Protein AF-A9FIG1-F1 (afdb_monomer_lite)

InterPro domains:
  IPR038555 Zincin-like metallopeptidase superfamily [G3DSA:3.30.2010.20] (297-422)

Structure (mmCIF, N/CA/C/O backbone):
data_AF-A9FIG1-F1
#
_entry.id   AF-A9FIG1-F1
#
loop_
_atom_site.group_PDB
_atom_site.id
_atom_site.type_symbol
_atom_site.label_atom_id
_atom_site.label_alt_id
_atom_site.label_comp_id
_atom_site.label_asym_id
_atom_site.label_entity_id
_atom_site.label_seq_id
_atom_site.pdbx_PDB_ins_code
_atom_site.Cartn_x
_atom_site.Cartn_y
_atom_site.Cartn_z
_atom_site.occupancy
_atom_site.B_iso_or_equiv
_atom_site.auth_seq_id
_atom_site.auth_comp_id
_atom_site.auth_asym_id
_atom_site.auth_atom_id
_atom_site.pdbx_PDB_model_num
ATOM 1 N N . MET A 1 1 ? 18.966 17.767 12.095 1.00 41.75 1 MET A N 1
ATOM 2 C CA . MET A 1 1 ? 18.767 16.358 12.495 1.00 41.75 1 MET A CA 1
ATOM 3 C C . MET A 1 1 ? 19.900 15.531 11.904 1.00 41.75 1 MET A C 1
ATOM 5 O O . MET A 1 1 ? 20.318 15.873 10.801 1.00 41.75 1 MET A O 1
ATOM 9 N N . PRO A 1 2 ? 20.461 14.539 12.613 1.00 51.56 2 PRO A N 1
ATOM 10 C CA . PRO A 1 2 ? 21.443 13.631 12.021 1.00 51.56 2 PRO A CA 1
ATOM 11 C C . PRO A 1 2 ? 20.831 12.945 10.794 1.00 51.56 2 PRO A C 1
ATOM 13 O O . PRO A 1 2 ? 19.644 12.623 10.806 1.00 51.56 2 PRO A O 1
ATOM 16 N N . ALA A 1 3 ? 21.621 12.756 9.736 1.00 66.31 3 ALA A N 1
ATOM 17 C CA . ALA A 1 3 ? 21.170 11.978 8.589 1.00 66.31 3 ALA A CA 1
ATOM 18 C C . ALA A 1 3 ? 20.787 10.568 9.077 1.00 66.31 3 ALA A C 1
ATOM 20 O O . ALA A 1 3 ? 21.548 9.996 9.869 1.00 66.31 3 ALA A O 1
ATOM 21 N N . PRO A 1 4 ? 19.634 10.018 8.656 1.00 71.12 4 PRO A N 1
ATOM 22 C CA . PRO A 1 4 ? 19.254 8.666 9.036 1.00 71.12 4 PRO A CA 1
ATOM 23 C C . PRO A 1 4 ? 20.376 7.697 8.656 1.00 71.12 4 PRO A C 1
ATOM 25 O O . PRO A 1 4 ? 21.046 7.864 7.630 1.00 71.12 4 PRO A O 1
ATOM 28 N N . ALA A 1 5 ? 20.621 6.707 9.518 1.00 81.38 5 ALA A N 1
ATOM 29 C CA . ALA A 1 5 ? 21.609 5.676 9.240 1.00 81.38 5 ALA A CA 1
ATOM 30 C C . ALA A 1 5 ? 21.283 5.037 7.883 1.00 81.38 5 ALA A C 1
ATOM 32 O O . ALA A 1 5 ? 20.145 4.641 7.633 1.00 81.38 5 ALA A O 1
ATOM 33 N N . ARG A 1 6 ? 22.274 4.973 6.990 1.00 88.75 6 ARG A N 1
ATOM 34 C CA . ARG A 1 6 ? 22.073 4.413 5.651 1.00 88.75 6 ARG A CA 1
ATOM 35 C C . ARG A 1 6 ? 21.702 2.935 5.769 1.00 88.75 6 ARG A C 1
ATOM 37 O O . ARG A 1 6 ? 22.498 2.146 6.277 1.00 88.75 6 ARG A O 1
ATOM 44 N N . ARG A 1 7 ? 20.516 2.572 5.278 1.00 95.50 7 ARG A N 1
ATOM 45 C CA . ARG A 1 7 ? 20.072 1.180 5.152 1.00 95.50 7 ARG A CA 1
ATOM 46 C C . ARG A 1 7 ? 20.915 0.484 4.079 1.00 95.50 7 ARG A C 1
ATOM 48 O O . ARG A 1 7 ? 21.137 1.047 3.009 1.00 95.50 7 ARG A O 1
ATOM 55 N N . LEU A 1 8 ? 21.420 -0.710 4.381 1.00 97.44 8 LEU A N 1
ATOM 56 C CA . LEU A 1 8 ? 22.158 -1.537 3.423 1.00 97.44 8 LEU A CA 1
ATOM 57 C C . LEU A 1 8 ? 21.182 -2.333 2.557 1.00 97.44 8 LEU A C 1
ATOM 59 O O . LEU A 1 8 ? 20.131 -2.748 3.048 1.00 97.44 8 LEU A O 1
ATOM 63 N N . LEU A 1 9 ? 21.552 -2.593 1.302 1.00 97.94 9 LEU A N 1
ATOM 64 C CA . LEU A 1 9 ? 20.841 -3.583 0.497 1.00 97.94 9 LEU A CA 1
ATOM 65 C C . LEU A 1 9 ? 20.959 -4.982 1.125 1.00 97.94 9 LEU A C 1
ATOM 67 O O . LEU A 1 9 ? 22.053 -5.364 1.560 1.00 97.94 9 LEU A O 1
ATOM 71 N N . PRO A 1 10 ? 19.871 -5.773 1.141 1.00 98.00 10 PRO A N 1
ATOM 72 C CA . PRO A 1 10 ? 19.951 -7.174 1.528 1.00 98.00 10 PRO A CA 1
ATOM 73 C C . PRO A 1 10 ? 20.834 -7.944 0.541 1.00 98.00 10 PRO A C 1
ATOM 75 O O . PRO A 1 10 ? 20.703 -7.791 -0.667 1.00 98.00 10 PRO A O 1
ATOM 78 N N . ALA A 1 11 ? 21.740 -8.786 1.044 1.00 98.12 11 ALA A N 1
ATOM 79 C CA . ALA A 1 11 ? 22.686 -9.521 0.196 1.00 98.12 11 ALA A CA 1
ATOM 80 C C . ALA A 1 11 ? 22.017 -10.600 -0.678 1.00 98.12 11 ALA A C 1
ATOM 82 O O . ALA A 1 11 ? 22.584 -11.022 -1.689 1.00 98.12 11 ALA A O 1
ATOM 83 N N . GLN A 1 12 ? 20.834 -11.059 -0.272 1.00 98.38 12 GLN A N 1
ATOM 84 C CA . GLN A 1 12 ? 20.024 -12.063 -0.946 1.00 98.38 12 GLN A CA 1
ATOM 85 C C . GLN A 1 12 ? 18.547 -11.719 -0.749 1.00 98.38 12 GLN A C 1
ATOM 87 O O . GLN A 1 12 ? 18.163 -11.306 0.344 1.00 98.38 12 GLN A O 1
ATOM 92 N N . VAL A 1 13 ? 17.749 -11.899 -1.799 1.00 98.50 13 VAL A N 1
ATOM 93 C CA . VAL A 1 13 ? 16.298 -11.710 -1.789 1.00 98.50 13 VAL A CA 1
ATOM 94 C C . VAL A 1 13 ? 15.601 -12.774 -2.625 1.00 98.50 13 VAL A C 1
ATOM 96 O O . VAL A 1 13 ? 16.129 -13.240 -3.637 1.00 98.50 13 VAL A O 1
ATOM 99 N N . HIS A 1 14 ? 14.410 -13.143 -2.183 1.00 98.62 14 HIS A N 1
ATOM 100 C CA . HIS A 1 14 ? 13.454 -13.986 -2.876 1.00 98.62 14 HIS A CA 1
ATOM 101 C C . HIS A 1 14 ? 12.547 -13.101 -3.731 1.00 98.62 14 HIS A C 1
ATOM 103 O O . HIS A 1 14 ? 12.143 -12.016 -3.311 1.00 98.62 14 HIS A O 1
ATOM 109 N N . LEU A 1 15 ? 12.287 -13.544 -4.955 1.00 98.56 15 LEU A N 1
ATOM 110 C CA . LEU A 1 15 ? 11.517 -12.811 -5.950 1.00 98.56 15 LEU A CA 1
ATOM 111 C C . LEU A 1 15 ? 10.132 -13.451 -6.135 1.00 98.56 15 LEU A C 1
ATOM 113 O O . LEU A 1 15 ? 10.021 -14.671 -5.986 1.00 98.56 15 LEU A O 1
ATOM 117 N N . PRO A 1 16 ? 9.102 -12.672 -6.518 1.00 98.12 16 PRO A N 1
ATOM 118 C CA . PRO A 1 16 ? 7.754 -13.184 -6.782 1.00 98.12 16 PRO A CA 1
ATOM 119 C C . PRO A 1 16 ? 7.699 -14.353 -7.776 1.00 98.12 16 PRO A C 1
ATOM 121 O O . PRO A 1 16 ? 6.860 -15.236 -7.645 1.00 98.12 16 PRO A O 1
ATOM 124 N N . SER A 1 17 ? 8.614 -14.412 -8.748 1.00 97.31 17 SER A N 1
ATOM 125 C CA . SER A 1 17 ? 8.723 -15.547 -9.680 1.00 97.31 17 SER A CA 1
ATOM 126 C C . SER A 1 17 ? 9.205 -16.868 -9.052 1.00 97.31 17 SER A C 1
ATOM 128 O O . SER A 1 17 ? 9.321 -17.877 -9.751 1.00 97.31 17 SER A O 1
ATOM 130 N N . GLY A 1 18 ? 9.558 -16.874 -7.763 1.00 97.62 18 GLY A N 1
ATOM 131 C CA . GLY A 1 18 ? 10.236 -17.979 -7.078 1.00 97.62 18 GLY A CA 1
ATOM 132 C C . GLY A 1 18 ? 11.758 -17.982 -7.268 1.00 97.62 18 GLY A C 1
ATOM 133 O O . GLY A 1 18 ? 12.454 -18.852 -6.738 1.00 97.62 18 GLY A O 1
ATOM 134 N N . GLY A 1 19 ? 12.299 -17.016 -8.019 1.00 98.00 19 GLY A N 1
ATOM 135 C CA . GLY A 1 19 ? 13.735 -16.810 -8.164 1.00 98.00 19 GLY A CA 1
ATOM 136 C C . GLY A 1 19 ? 14.399 -16.300 -6.882 1.00 98.00 19 GLY A C 1
ATOM 137 O O . GLY A 1 19 ? 13.763 -15.731 -5.999 1.00 98.00 19 GLY A O 1
ATOM 138 N N . VAL A 1 20 ? 15.719 -16.466 -6.795 1.00 98.56 20 VAL A N 1
ATOM 139 C CA . VAL A 1 20 ? 16.542 -15.862 -5.739 1.00 98.56 20 VAL A CA 1
ATOM 140 C C . VAL A 1 20 ? 17.624 -15.020 -6.393 1.00 98.56 20 VAL A C 1
ATOM 142 O O . VAL A 1 20 ? 18.419 -15.528 -7.192 1.00 98.56 20 VAL A O 1
ATOM 145 N N . ALA A 1 21 ? 17.666 -13.745 -6.024 1.00 98.62 21 ALA A N 1
ATOM 146 C CA . ALA A 1 21 ? 18.667 -12.794 -6.472 1.00 98.62 21 ALA A CA 1
ATOM 147 C C . ALA A 1 21 ? 19.627 -12.443 -5.335 1.00 98.62 21 ALA A C 1
ATOM 149 O O . ALA A 1 21 ? 19.245 -12.309 -4.174 1.00 98.62 21 ALA A O 1
ATOM 150 N N . ARG A 1 22 ? 20.897 -12.265 -5.681 1.00 98.62 22 ARG A N 1
ATOM 151 C CA . ARG A 1 22 ? 21.947 -11.755 -4.804 1.00 98.62 22 ARG A CA 1
ATOM 152 C C . ARG A 1 22 ? 22.305 -10.344 -5.238 1.00 98.62 22 ARG A C 1
ATOM 154 O O . ARG A 1 22 ? 22.525 -10.103 -6.426 1.00 98.62 22 ARG A O 1
ATOM 161 N N . LEU A 1 23 ? 22.382 -9.436 -4.270 1.00 98.62 23 LEU A N 1
ATOM 162 C CA . LEU A 1 23 ? 22.642 -8.016 -4.489 1.00 98.62 23 LEU A CA 1
ATOM 163 C C . LEU A 1 23 ? 23.946 -7.600 -3.810 1.00 98.62 23 LEU A C 1
ATOM 165 O O . LEU A 1 23 ? 24.228 -7.983 -2.674 1.00 98.62 23 LEU A O 1
ATOM 169 N N . SER A 1 24 ? 24.737 -6.775 -4.493 1.00 98.44 24 SER A N 1
ATOM 170 C CA . SER A 1 24 ? 25.931 -6.152 -3.916 1.00 98.44 24 SER A CA 1
ATOM 171 C C . SER A 1 24 ? 25.697 -4.667 -3.650 1.00 98.44 24 SER A C 1
ATOM 173 O O . SER A 1 24 ? 25.697 -3.865 -4.584 1.00 98.44 24 SER A O 1
ATOM 175 N N . ASP A 1 25 ? 25.555 -4.282 -2.374 1.00 98.38 25 ASP A N 1
ATOM 176 C CA . ASP A 1 25 ? 25.366 -2.879 -1.960 1.00 98.38 25 ASP A CA 1
ATOM 177 C C . ASP A 1 25 ? 26.469 -1.959 -2.507 1.00 98.38 25 ASP A C 1
ATOM 179 O O . ASP A 1 25 ? 26.192 -0.931 -3.128 1.00 98.38 25 ASP A O 1
ATOM 183 N N . ALA A 1 26 ? 27.729 -2.377 -2.366 1.00 98.06 26 ALA A N 1
ATOM 184 C CA . ALA A 1 26 ? 28.875 -1.604 -2.828 1.00 98.06 26 ALA A CA 1
ATOM 185 C C . ALA A 1 26 ? 28.875 -1.413 -4.355 1.00 98.06 26 ALA A C 1
ATOM 187 O O . ALA A 1 26 ? 29.088 -0.295 -4.833 1.00 98.06 26 ALA A O 1
ATOM 188 N N . ALA A 1 27 ? 28.610 -2.478 -5.124 1.00 98.31 27 ALA A N 1
ATOM 189 C CA . ALA A 1 27 ? 28.555 -2.388 -6.583 1.00 98.31 27 ALA A CA 1
ATOM 190 C C . ALA A 1 27 ? 27.371 -1.525 -7.042 1.00 98.31 27 ALA A C 1
ATOM 192 O O . ALA A 1 27 ? 27.535 -0.679 -7.924 1.00 98.31 27 ALA A O 1
ATOM 193 N N . ALA A 1 28 ? 26.207 -1.682 -6.405 1.00 98.25 28 ALA A N 1
ATOM 194 C CA . ALA A 1 28 ? 25.001 -0.932 -6.734 1.00 98.25 28 ALA A CA 1
ATOM 195 C C . ALA A 1 28 ? 25.200 0.570 -6.491 1.00 98.25 28 ALA A C 1
ATOM 197 O O . ALA A 1 28 ? 24.906 1.377 -7.369 1.00 98.25 28 ALA A O 1
ATOM 198 N N . ARG A 1 29 ? 25.798 0.967 -5.359 1.00 97.88 29 ARG A N 1
ATOM 199 C CA . ARG A 1 29 ? 26.104 2.380 -5.067 1.00 97.88 29 ARG A CA 1
ATOM 200 C C . ARG A 1 29 ? 27.168 2.963 -5.988 1.00 97.88 29 ARG A C 1
ATOM 202 O O . ARG A 1 29 ? 27.034 4.108 -6.425 1.00 97.88 29 ARG A O 1
ATOM 209 N N . ALA A 1 30 ? 28.211 2.197 -6.312 1.00 97.12 30 ALA A N 1
ATOM 210 C CA . ALA A 1 30 ? 29.218 2.626 -7.282 1.00 97.12 30 ALA A CA 1
ATOM 211 C C . ALA A 1 30 ? 28.578 2.860 -8.660 1.00 97.12 30 ALA A C 1
ATOM 213 O O . ALA A 1 30 ? 28.825 3.882 -9.306 1.00 97.12 30 ALA A O 1
ATOM 214 N N . ARG A 1 31 ? 27.683 1.956 -9.078 1.00 97.31 31 ARG A N 1
ATOM 215 C CA . ARG A 1 31 ? 26.937 2.090 -10.327 1.00 97.31 31 ARG A CA 1
ATOM 216 C C . ARG A 1 31 ? 25.972 3.273 -10.289 1.00 97.31 31 ARG A C 1
ATOM 218 O O . ARG A 1 31 ? 26.019 4.084 -11.211 1.00 97.31 31 ARG A O 1
ATOM 225 N N . ALA A 1 32 ? 25.176 3.427 -9.236 1.00 96.88 32 ALA A N 1
ATOM 226 C CA . ALA A 1 32 ? 24.273 4.560 -9.050 1.00 96.88 32 ALA A CA 1
ATOM 227 C C . ALA A 1 32 ? 25.023 5.897 -9.112 1.00 96.88 32 ALA A C 1
ATOM 229 O O . ALA A 1 32 ? 24.608 6.801 -9.831 1.00 96.88 32 ALA A O 1
ATOM 230 N N . SER A 1 33 ? 26.198 5.989 -8.484 1.00 95.62 33 SER A N 1
ATOM 231 C CA . SER A 1 33 ? 27.060 7.178 -8.577 1.00 95.62 33 SER A CA 1
ATOM 232 C C . SER A 1 33 ? 27.449 7.504 -10.027 1.00 95.62 33 SER A C 1
ATOM 234 O O . SER A 1 33 ? 27.501 8.670 -10.403 1.00 95.62 33 SER A O 1
ATOM 236 N N . SER A 1 34 ? 27.674 6.495 -10.876 1.00 94.56 34 SER A N 1
ATOM 237 C CA . SER A 1 34 ? 27.973 6.700 -12.305 1.00 94.56 34 SER A CA 1
ATOM 238 C C . SER A 1 34 ? 26.745 7.055 -13.160 1.00 94.56 34 SER A C 1
ATOM 240 O O . SER A 1 34 ? 26.874 7.760 -14.168 1.00 94.56 34 SER A O 1
ATOM 242 N N . VAL A 1 35 ? 25.564 6.559 -12.772 1.00 93.88 35 VAL A N 1
ATOM 243 C CA . VAL A 1 35 ? 24.289 6.783 -13.470 1.00 93.88 35 VAL A CA 1
ATOM 244 C C . VAL A 1 35 ? 23.750 8.178 -13.149 1.00 93.88 35 VAL A C 1
ATOM 246 O O . VAL A 1 35 ? 23.478 8.934 -14.079 1.00 93.88 35 VAL A O 1
ATOM 249 N N . PHE A 1 36 ? 23.695 8.544 -11.865 1.00 91.81 36 PHE A N 1
ATOM 250 C CA . PHE A 1 36 ? 23.096 9.791 -11.372 1.00 91.81 36 PHE A CA 1
ATOM 251 C C . PHE A 1 36 ? 24.106 10.916 -11.090 1.00 91.81 36 PHE A C 1
ATOM 253 O O . PHE A 1 36 ? 23.738 12.084 -11.113 1.00 91.81 36 PHE A O 1
ATOM 260 N N . GLY A 1 37 ? 25.378 10.603 -10.814 1.00 86.25 37 GLY A N 1
ATOM 261 C CA . GLY A 1 37 ? 26.377 11.599 -10.393 1.00 86.25 37 GLY A CA 1
ATOM 262 C C . GLY A 1 37 ? 27.112 12.308 -11.531 1.00 86.25 37 GLY A C 1
ATOM 263 O O . GLY A 1 37 ? 27.842 13.271 -11.298 1.00 86.25 37 GLY A O 1
ATOM 264 N N . ALA A 1 38 ? 26.952 11.853 -12.772 1.00 75.00 38 ALA A N 1
ATOM 265 C CA . ALA A 1 38 ? 27.542 12.534 -13.912 1.00 75.00 38 ALA A CA 1
ATOM 266 C C . ALA A 1 38 ? 26.716 13.793 -14.241 1.00 75.00 38 ALA A C 1
ATOM 268 O O . ALA A 1 38 ? 25.514 13.665 -14.481 1.00 75.00 38 ALA A O 1
ATOM 269 N N . PRO A 1 39 ? 27.329 14.993 -14.288 1.00 69.56 39 PRO A N 1
ATOM 270 C CA . PRO A 1 39 ? 26.608 16.214 -14.620 1.00 69.56 39 PRO A CA 1
ATOM 271 C C . PRO A 1 39 ? 25.919 16.041 -15.972 1.00 69.56 39 PRO A C 1
ATOM 273 O O . PRO A 1 39 ? 26.523 15.507 -16.907 1.00 69.56 39 PRO A O 1
ATOM 276 N N . ALA A 1 40 ? 24.661 16.478 -16.069 1.00 64.69 40 ALA A N 1
ATOM 277 C CA . ALA A 1 40 ? 23.918 16.501 -17.321 1.00 64.69 40 ALA A CA 1
ATOM 278 C C . ALA A 1 40 ? 24.721 17.321 -18.343 1.00 64.69 40 ALA A C 1
ATOM 280 O O . ALA A 1 40 ? 24.730 18.553 -18.320 1.00 64.69 40 ALA A O 1
ATOM 281 N N . GLY A 1 41 ? 25.496 16.637 -19.187 1.00 59.88 41 GLY A N 1
ATOM 282 C CA . GLY A 1 41 ? 26.298 17.284 -20.213 1.00 59.88 41 GLY A CA 1
ATOM 283 C C . GLY A 1 41 ? 25.371 18.109 -21.098 1.00 59.88 41 GLY A C 1
ATOM 284 O O . GLY A 1 41 ? 24.323 17.612 -21.512 1.00 59.88 41 GLY A O 1
ATOM 285 N N . ARG A 1 42 ? 25.738 19.369 -21.368 1.00 56.78 42 ARG A N 1
ATOM 286 C CA . ARG A 1 42 ? 24.992 20.267 -22.263 1.00 56.78 42 ARG A CA 1
ATOM 287 C C . ARG A 1 42 ? 24.851 19.589 -23.637 1.00 56.78 42 ARG A C 1
ATOM 289 O O . ARG A 1 42 ? 25.778 19.643 -24.434 1.00 56.78 42 ARG A O 1
ATOM 296 N N . GLY A 1 43 ? 23.720 18.926 -23.885 1.00 58.12 43 GLY A N 1
ATOM 297 C CA . GLY A 1 43 ? 23.380 18.294 -25.167 1.00 58.12 43 GLY A CA 1
ATOM 298 C C . GLY A 1 43 ? 23.413 16.759 -25.232 1.00 58.12 43 GLY A C 1
ATOM 299 O O . GLY A 1 43 ? 23.331 16.226 -26.333 1.00 58.12 43 GLY A O 1
ATOM 300 N N . GLY A 1 44 ? 23.537 16.035 -24.112 1.00 52.03 44 GLY A N 1
ATOM 301 C CA . GLY A 1 44 ? 23.596 14.566 -24.111 1.00 52.03 44 GLY A CA 1
ATOM 302 C C . GLY A 1 44 ? 22.251 13.882 -23.839 1.00 52.03 44 GLY A C 1
ATOM 303 O O . GLY A 1 44 ? 21.572 14.213 -22.874 1.00 52.03 44 GLY A O 1
ATOM 304 N N . GLU A 1 45 ? 21.941 12.866 -24.642 1.00 56.66 45 GLU A N 1
ATOM 305 C CA . GLU A 1 45 ? 20.840 11.875 -24.628 1.00 56.66 45 GLU A CA 1
ATOM 306 C C . GLU A 1 45 ? 20.252 11.454 -23.253 1.00 56.66 45 GLU A C 1
ATOM 308 O O . GLU A 1 45 ? 19.107 11.009 -23.174 1.00 56.66 45 GLU A O 1
ATOM 313 N N . ARG A 1 46 ? 20.986 11.646 -22.147 1.00 54.16 46 ARG A N 1
ATOM 314 C CA . ARG A 1 46 ? 20.546 11.381 -20.765 1.00 54.16 46 ARG A CA 1
ATOM 315 C C . ARG A 1 46 ? 19.326 12.180 -20.312 1.00 54.16 46 ARG A C 1
ATOM 317 O O . ARG A 1 46 ? 18.612 11.693 -19.449 1.00 54.16 46 ARG A O 1
ATOM 324 N N . ALA A 1 47 ? 19.061 13.348 -20.894 1.00 55.84 47 ALA A N 1
ATOM 325 C CA . ALA A 1 47 ? 17.881 14.148 -20.552 1.00 55.84 47 ALA A CA 1
ATOM 326 C C . ALA A 1 47 ? 16.540 13.503 -20.975 1.00 55.84 47 ALA A C 1
ATOM 328 O O . ALA A 1 47 ? 15.497 14.108 -20.776 1.00 55.84 47 ALA A O 1
ATOM 329 N N . SER A 1 48 ? 16.558 12.309 -21.585 1.00 68.56 48 SER A N 1
ATOM 330 C CA . SER A 1 48 ? 15.364 11.661 -22.145 1.00 68.56 48 SER A CA 1
ATOM 331 C C . SER A 1 48 ? 14.979 10.325 -21.506 1.00 68.56 48 SER A C 1
ATOM 333 O O . SER A 1 48 ? 13.986 9.736 -21.921 1.00 68.56 48 SER A O 1
ATOM 335 N N . LEU A 1 49 ? 15.756 9.813 -20.546 1.00 84.31 49 LEU A N 1
ATOM 336 C CA . LEU A 1 49 ? 15.456 8.524 -19.925 1.00 84.31 49 LEU A CA 1
ATOM 337 C C . LEU A 1 49 ? 14.651 8.719 -18.645 1.00 84.31 49 LEU A C 1
ATOM 339 O O . LEU A 1 49 ? 15.137 9.346 -17.708 1.00 84.31 49 LEU A O 1
ATOM 343 N N . GLY A 1 50 ? 13.461 8.121 -18.620 1.00 89.88 50 GLY A N 1
ATOM 344 C CA . GLY A 1 50 ? 12.624 8.002 -17.431 1.00 89.88 50 GLY A CA 1
ATOM 345 C C . GLY A 1 50 ? 13.325 7.386 -16.228 1.00 89.88 50 GLY A C 1
ATOM 346 O O . GLY A 1 50 ? 14.273 6.598 -16.368 1.00 89.88 50 GLY A O 1
ATOM 347 N N . ARG A 1 51 ? 12.812 7.707 -15.036 1.00 91.88 51 ARG A N 1
ATOM 348 C CA . ARG A 1 51 ? 13.349 7.236 -13.757 1.00 91.88 51 ARG A CA 1
ATOM 349 C C . ARG A 1 51 ? 13.508 5.720 -13.697 1.00 91.88 51 ARG A C 1
ATOM 351 O O . ARG A 1 51 ? 14.577 5.208 -13.363 1.00 91.88 51 ARG A O 1
ATOM 358 N N . CYS A 1 52 ? 12.468 5.007 -14.116 1.00 94.62 52 CYS A N 1
ATOM 359 C CA . CYS A 1 52 ? 12.409 3.553 -14.076 1.00 94.62 52 CYS A CA 1
ATOM 360 C C . CYS A 1 52 ? 13.545 2.904 -14.888 1.00 94.62 52 CYS A C 1
ATOM 362 O O . CYS A 1 52 ? 14.184 1.951 -14.435 1.00 94.62 52 CYS A O 1
ATOM 364 N N . ALA A 1 53 ? 13.858 3.449 -16.067 1.00 95.94 53 ALA A N 1
ATOM 365 C CA . ALA A 1 53 ? 14.968 2.977 -16.890 1.00 95.94 53 ALA A CA 1
ATOM 366 C C . ALA A 1 53 ? 16.346 3.258 -16.263 1.00 95.94 53 ALA A C 1
ATOM 368 O O . ALA A 1 53 ? 17.277 2.475 -16.473 1.00 95.94 53 ALA A O 1
ATOM 369 N N . LEU A 1 54 ? 16.504 4.350 -15.508 1.00 96.00 54 LEU A N 1
ATOM 370 C CA . LEU A 1 54 ? 17.750 4.647 -14.793 1.00 96.00 54 LEU A CA 1
ATOM 371 C C . LEU A 1 54 ? 17.993 3.649 -13.656 1.00 96.00 54 LEU A C 1
ATOM 373 O O . LEU A 1 54 ? 19.116 3.161 -13.516 1.00 96.00 54 LEU A O 1
ATOM 377 N N . ASP A 1 55 ? 16.956 3.273 -12.907 1.00 97.19 55 ASP A N 1
ATOM 378 C CA . ASP A 1 55 ? 17.073 2.254 -11.857 1.00 97.19 55 ASP A CA 1
ATOM 379 C C . ASP A 1 55 ? 17.496 0.896 -12.443 1.00 97.19 55 ASP A C 1
ATOM 381 O O . ASP A 1 55 ? 18.401 0.233 -11.930 1.00 97.19 55 ASP A O 1
ATOM 385 N N . VAL A 1 56 ? 16.917 0.506 -13.586 1.00 97.81 56 VAL A N 1
ATOM 386 C CA . VAL A 1 56 ? 17.318 -0.709 -14.317 1.00 97.81 56 VAL A CA 1
ATOM 387 C C . VAL A 1 56 ? 18.783 -0.637 -14.767 1.00 97.81 56 VAL A C 1
ATOM 389 O O . VAL A 1 56 ? 19.496 -1.637 -14.702 1.00 97.81 56 VAL A O 1
ATOM 392 N N . GLN A 1 57 ? 19.293 0.536 -15.161 1.00 97.44 57 GLN A N 1
ATOM 393 C CA . GLN A 1 57 ? 20.722 0.700 -15.476 1.00 97.44 57 GLN A CA 1
ATOM 394 C C . GLN A 1 57 ? 21.640 0.543 -14.261 1.00 97.44 57 GLN A C 1
ATOM 396 O O . GLN A 1 57 ? 22.823 0.209 -14.436 1.00 97.44 57 GLN A O 1
ATOM 401 N N . VAL A 1 58 ? 21.130 0.801 -13.052 1.00 98.19 58 VAL A N 1
ATOM 402 C CA . VAL A 1 58 ? 21.839 0.482 -11.811 1.00 98.19 58 VAL A CA 1
ATOM 403 C C . VAL A 1 58 ? 21.891 -1.026 -11.614 1.00 98.19 58 VAL A C 1
ATOM 405 O O . VAL A 1 58 ? 22.983 -1.554 -11.414 1.00 98.19 58 VAL A O 1
ATOM 408 N N . LEU A 1 59 ? 20.762 -1.726 -11.763 1.00 98.38 59 LEU A N 1
ATOM 409 C CA . LEU A 1 59 ? 20.710 -3.193 -11.684 1.00 98.38 59 LEU A CA 1
ATOM 410 C C . LEU A 1 59 ? 21.602 -3.875 -12.732 1.00 98.38 59 LEU A C 1
ATOM 412 O O . LEU A 1 59 ? 22.243 -4.876 -12.430 1.00 98.38 59 LEU A O 1
ATOM 416 N N . ALA A 1 60 ? 21.713 -3.298 -13.931 1.00 98.06 60 ALA A N 1
ATOM 417 C CA . ALA A 1 60 ? 22.569 -3.797 -15.014 1.00 98.06 60 ALA A CA 1
ATOM 418 C C . ALA A 1 60 ? 24.069 -3.516 -14.797 1.00 98.06 60 ALA A C 1
ATOM 420 O O . ALA A 1 60 ? 24.894 -3.771 -15.678 1.00 98.06 60 ALA A O 1
ATOM 421 N N . GLY A 1 61 ? 24.445 -2.931 -13.655 1.00 97.81 61 GLY A N 1
ATOM 422 C CA . GLY A 1 61 ? 25.836 -2.701 -13.301 1.00 97.81 61 GLY A CA 1
ATOM 423 C C . GLY A 1 61 ? 26.614 -4.012 -13.117 1.00 97.81 61 GLY A C 1
ATOM 424 O O . GLY A 1 61 ? 26.071 -4.985 -12.592 1.00 97.81 61 GLY A O 1
ATOM 425 N N . PRO A 1 62 ? 27.911 -4.049 -13.476 1.00 97.69 62 PRO A N 1
ATOM 426 C CA . PRO A 1 62 ? 28.752 -5.211 -13.213 1.00 97.69 62 PRO A CA 1
ATOM 427 C C . PRO A 1 62 ? 28.717 -5.608 -11.734 1.00 97.69 62 PRO A C 1
ATOM 429 O O . PRO A 1 62 ? 28.914 -4.763 -10.859 1.00 97.69 62 PRO A O 1
ATOM 432 N N . SER A 1 63 ? 28.483 -6.894 -11.467 1.00 97.69 63 SER A N 1
ATOM 433 C CA . SER A 1 63 ? 28.440 -7.476 -10.116 1.00 97.69 63 SER A CA 1
ATOM 434 C C . SER A 1 63 ? 27.356 -6.913 -9.186 1.00 97.69 63 SER A C 1
ATOM 436 O O . SER A 1 63 ? 27.419 -7.157 -7.981 1.00 97.69 63 SER A O 1
ATOM 438 N N . VAL A 1 64 ? 26.380 -6.162 -9.708 1.00 98.38 64 VAL A N 1
ATOM 439 C CA . VAL A 1 64 ? 25.246 -5.670 -8.912 1.00 98.38 64 VAL A CA 1
ATOM 440 C C . VAL A 1 64 ? 24.274 -6.802 -8.618 1.00 98.38 64 VAL A C 1
ATOM 442 O O . VAL A 1 64 ? 23.891 -6.969 -7.462 1.00 98.38 64 VAL A O 1
ATOM 445 N N . LEU A 1 65 ? 23.925 -7.575 -9.649 1.00 98.50 65 LEU A N 1
ATOM 446 C CA . LEU A 1 65 ? 22.918 -8.625 -9.595 1.00 98.50 65 LEU A CA 1
ATOM 447 C C . LEU A 1 65 ? 23.505 -9.977 -10.014 1.00 98.50 65 LEU A C 1
ATOM 449 O O . LEU A 1 65 ? 24.165 -10.100 -11.049 1.00 98.50 65 LEU A O 1
ATOM 453 N N . ALA A 1 66 ? 23.243 -10.998 -9.207 1.00 98.50 66 ALA A N 1
ATOM 454 C CA . ALA A 1 66 ? 23.590 -12.381 -9.499 1.00 98.50 66 ALA A CA 1
ATOM 455 C C . ALA A 1 66 ? 22.462 -13.326 -9.069 1.00 98.50 66 ALA A C 1
ATOM 457 O O . ALA A 1 66 ? 21.633 -12.968 -8.238 1.00 98.50 66 ALA A O 1
ATOM 458 N N . ASP A 1 67 ? 22.428 -14.537 -9.611 1.00 98.50 67 ASP A N 1
ATOM 459 C CA . ASP A 1 67 ? 21.527 -15.590 -9.146 1.00 98.50 67 ASP A CA 1
ATOM 460 C C . ASP A 1 67 ? 21.994 -16.190 -7.800 1.00 98.50 67 ASP A C 1
ATOM 462 O O . ASP A 1 67 ? 23.048 -15.839 -7.252 1.00 98.50 67 ASP A O 1
ATOM 466 N N . ALA A 1 68 ? 21.237 -17.151 -7.265 1.00 97.56 68 ALA A N 1
ATOM 467 C CA . ALA A 1 68 ? 21.593 -17.879 -6.042 1.00 97.56 68 ALA A CA 1
ATOM 468 C C . ALA A 1 68 ? 22.994 -18.529 -6.081 1.00 97.56 68 ALA A C 1
ATOM 470 O O . ALA A 1 68 ? 23.645 -18.673 -5.044 1.00 97.56 68 ALA A O 1
ATOM 471 N N . ARG A 1 69 ? 23.480 -18.915 -7.268 1.00 97.88 69 ARG A N 1
ATOM 472 C CA . ARG A 1 69 ? 24.786 -19.560 -7.480 1.00 97.88 69 ARG A CA 1
ATOM 473 C C . ARG A 1 69 ? 25.914 -18.544 -7.676 1.00 97.88 69 ARG A C 1
ATOM 475 O O . ARG A 1 69 ? 27.076 -18.937 -7.740 1.00 97.88 69 ARG A O 1
ATOM 482 N N . GLY A 1 70 ? 25.594 -17.251 -7.722 1.00 97.69 70 GLY A N 1
ATOM 483 C CA . GLY A 1 70 ? 26.542 -16.168 -7.957 1.00 97.69 70 GLY A CA 1
ATOM 484 C C . GLY A 1 70 ? 26.854 -15.920 -9.435 1.00 97.69 70 GLY A C 1
ATOM 485 O O . GLY A 1 70 ? 27.783 -15.165 -9.722 1.00 97.69 70 GLY A O 1
ATOM 486 N N . ALA A 1 71 ? 26.119 -16.531 -10.368 1.00 98.12 71 ALA A N 1
ATOM 487 C CA . ALA A 1 71 ? 26.246 -16.210 -11.784 1.00 98.12 71 ALA A CA 1
ATOM 488 C C . ALA A 1 71 ? 25.572 -14.856 -12.074 1.00 98.12 71 ALA A C 1
ATOM 490 O O . ALA A 1 71 ? 24.526 -14.579 -11.488 1.00 98.12 71 ALA A O 1
ATOM 491 N N . PRO A 1 72 ? 26.130 -14.006 -12.957 1.00 98.19 72 PRO A N 1
ATOM 492 C CA . PRO A 1 72 ? 25.498 -12.740 -13.318 1.00 98.19 72 PRO A CA 1
ATOM 493 C C . PRO A 1 72 ? 24.073 -12.948 -13.834 1.00 98.19 72 PRO A C 1
ATOM 495 O O . PRO A 1 72 ? 23.843 -13.812 -14.681 1.00 98.19 72 PRO A O 1
ATOM 498 N N . LEU A 1 73 ? 23.140 -12.139 -13.339 1.00 98.19 73 LEU A N 1
ATOM 499 C CA . LEU A 1 73 ? 21.741 -12.159 -13.756 1.00 98.19 73 LEU A CA 1
ATOM 500 C C . LEU A 1 73 ? 21.470 -10.922 -14.616 1.00 98.19 73 LEU A C 1
ATOM 502 O O . LEU A 1 73 ? 21.774 -9.806 -14.194 1.00 98.19 73 LEU A O 1
ATOM 506 N N . ASP A 1 74 ? 20.934 -11.114 -15.821 1.00 98.19 74 ASP A N 1
ATOM 507 C CA . ASP A 1 74 ? 20.586 -10.005 -16.712 1.00 98.19 74 ASP A CA 1
ATOM 508 C C . ASP A 1 74 ? 19.237 -9.397 -16.296 1.00 98.19 74 ASP A C 1
ATOM 510 O O . ASP A 1 74 ? 18.210 -10.069 -16.435 1.00 98.19 74 ASP A O 1
ATOM 514 N N . PRO A 1 75 ? 19.195 -8.140 -15.814 1.00 98.06 75 PRO A N 1
ATOM 515 C CA . PRO A 1 75 ? 17.940 -7.514 -15.420 1.00 98.06 75 PRO A CA 1
ATOM 516 C C . PRO A 1 75 ? 16.971 -7.320 -16.589 1.00 98.06 75 PRO A C 1
ATOM 518 O O . PRO A 1 75 ? 15.773 -7.234 -16.344 1.00 98.06 75 PRO A O 1
ATOM 521 N N . LEU A 1 76 ? 17.440 -7.264 -17.843 1.00 98.31 76 LEU A N 1
ATOM 522 C CA . LEU A 1 76 ? 16.562 -7.093 -19.006 1.00 98.31 76 LEU A CA 1
ATOM 523 C C . LEU A 1 76 ? 15.674 -8.321 -19.257 1.00 98.31 76 LEU A C 1
ATOM 525 O O . LEU A 1 76 ? 14.541 -8.180 -19.720 1.00 98.31 76 LEU A O 1
ATOM 529 N N . GLY A 1 77 ? 16.167 -9.511 -18.907 1.00 98.31 77 GLY A N 1
ATOM 530 C CA . GLY A 1 77 ? 15.437 -10.771 -19.038 1.00 98.31 77 GLY A CA 1
ATOM 531 C C . GLY A 1 77 ? 14.486 -11.080 -17.880 1.00 98.31 77 GLY A C 1
ATOM 532 O O . GLY A 1 77 ? 13.766 -12.074 -17.951 1.00 98.31 77 GLY A O 1
ATOM 533 N N . LEU A 1 78 ? 14.474 -10.269 -16.817 1.00 98.56 78 LEU A N 1
ATOM 534 C CA . LEU A 1 78 ? 13.617 -10.515 -15.658 1.00 98.56 78 LEU A CA 1
ATOM 535 C C . LEU A 1 78 ? 12.149 -10.201 -15.957 1.00 98.56 78 LEU A C 1
ATOM 537 O O . LEU A 1 78 ? 11.879 -9.218 -16.658 1.00 98.56 78 LEU A O 1
ATOM 541 N N . PRO A 1 79 ? 11.201 -10.964 -15.376 1.00 98.44 79 PRO A N 1
ATOM 542 C CA . PRO A 1 79 ? 9.813 -10.535 -15.278 1.00 98.44 79 PRO A CA 1
ATOM 543 C C . PRO A 1 79 ? 9.729 -9.147 -14.636 1.00 98.44 79 PRO A C 1
ATOM 545 O O . PRO A 1 79 ? 10.472 -8.840 -13.701 1.00 98.44 79 PRO A O 1
ATOM 548 N N . LEU A 1 80 ? 8.810 -8.309 -15.117 1.00 97.94 80 LEU A N 1
ATOM 549 C CA . LEU A 1 80 ? 8.626 -6.965 -14.567 1.00 97.94 80 LEU A CA 1
ATOM 550 C C . LEU A 1 80 ? 8.374 -6.975 -13.055 1.00 97.94 80 LEU A C 1
ATOM 552 O O . LEU A 1 80 ? 8.963 -6.166 -12.347 1.00 97.94 80 LEU A O 1
ATOM 556 N N . THR A 1 81 ? 7.569 -7.915 -12.558 1.00 98.12 81 THR A N 1
ATOM 557 C CA . THR A 1 81 ? 7.261 -8.066 -11.125 1.00 98.12 81 THR A CA 1
ATOM 558 C C . THR A 1 81 ? 8.518 -8.172 -10.269 1.00 98.12 81 THR A C 1
ATOM 560 O O . THR A 1 81 ? 8.668 -7.455 -9.282 1.00 98.12 81 THR A O 1
ATOM 563 N N . ASP A 1 82 ? 9.470 -9.000 -10.692 1.00 98.69 82 ASP A N 1
ATOM 564 C CA . ASP A 1 82 ? 10.748 -9.175 -10.009 1.00 98.69 82 ASP A CA 1
ATOM 565 C C . ASP A 1 82 ? 11.604 -7.910 -10.094 1.00 98.69 82 ASP A C 1
ATOM 567 O O . ASP A 1 82 ? 12.211 -7.482 -9.110 1.00 98.69 82 ASP A O 1
ATOM 571 N N . ALA A 1 83 ? 11.643 -7.280 -11.269 1.00 98.44 83 ALA A N 1
ATOM 572 C CA . ALA A 1 83 ? 12.401 -6.056 -11.474 1.00 98.44 83 ALA A CA 1
ATOM 573 C C . ALA A 1 83 ? 11.874 -4.893 -10.617 1.00 98.44 83 ALA A C 1
ATOM 575 O O . ALA A 1 83 ? 12.680 -4.135 -10.076 1.00 98.44 83 ALA A O 1
ATOM 576 N N . HIS A 1 84 ? 10.555 -4.759 -10.441 1.00 98.56 84 HIS A N 1
ATOM 577 C CA . HIS A 1 84 ? 9.965 -3.734 -9.574 1.00 98.56 84 HIS A CA 1
ATOM 578 C C . HIS A 1 84 ? 10.287 -3.970 -8.097 1.00 98.56 84 HIS A C 1
ATOM 580 O O . HIS A 1 84 ? 10.617 -3.005 -7.407 1.00 98.56 84 HIS A O 1
ATOM 586 N N . VAL A 1 85 ? 10.310 -5.225 -7.628 1.00 98.62 85 VAL A N 1
ATOM 587 C CA . VAL A 1 85 ? 10.795 -5.554 -6.274 1.00 98.62 85 VAL A CA 1
ATOM 588 C C . VAL A 1 85 ? 12.253 -5.125 -6.106 1.00 98.62 85 VAL A C 1
ATOM 590 O O . VAL A 1 85 ? 12.602 -4.447 -5.141 1.00 98.62 85 VAL A O 1
ATOM 593 N N . LEU A 1 86 ? 13.118 -5.446 -7.071 1.00 98.69 86 LEU A N 1
ATOM 594 C CA . LEU A 1 86 ? 14.525 -5.042 -7.016 1.00 98.69 86 LEU A CA 1
ATOM 595 C C . LEU A 1 86 ? 14.692 -3.514 -7.018 1.00 98.69 86 LEU A C 1
ATOM 597 O O . LEU A 1 86 ? 15.506 -2.992 -6.257 1.00 98.69 86 LEU A O 1
ATOM 601 N N . ARG A 1 87 ? 13.906 -2.786 -7.821 1.00 98.38 87 ARG A N 1
ATOM 602 C CA . ARG A 1 87 ? 13.890 -1.312 -7.828 1.00 98.38 87 ARG A CA 1
ATOM 603 C C . ARG A 1 87 ? 13.448 -0.736 -6.482 1.00 98.38 87 ARG A C 1
ATOM 605 O O . ARG A 1 87 ? 14.131 0.142 -5.956 1.00 98.38 87 ARG A O 1
ATOM 612 N N . ALA A 1 88 ? 12.372 -1.264 -5.902 1.00 98.31 88 ALA A N 1
ATOM 613 C CA . ALA A 1 88 ? 11.883 -0.879 -4.581 1.00 98.31 88 ALA A CA 1
ATOM 614 C C . ALA A 1 88 ? 12.968 -1.041 -3.503 1.00 98.31 88 ALA A C 1
ATOM 616 O O . ALA A 1 88 ? 13.186 -0.149 -2.685 1.00 98.31 88 ALA A O 1
ATOM 617 N N . LEU A 1 89 ? 13.725 -2.142 -3.544 1.00 98.56 89 LEU A N 1
ATOM 618 C CA . LEU A 1 89 ? 14.836 -2.384 -2.621 1.00 98.56 89 LEU A CA 1
ATOM 619 C C . LEU A 1 89 ? 16.000 -1.403 -2.824 1.00 98.56 89 LEU A C 1
ATOM 621 O O . LEU A 1 89 ? 16.578 -0.937 -1.838 1.00 98.56 89 LEU A O 1
ATOM 625 N N . LEU A 1 90 ? 16.335 -1.049 -4.075 1.00 98.50 90 LEU A N 1
ATOM 626 C CA . LEU A 1 90 ? 17.324 -0.001 -4.357 1.00 98.50 90 LEU A CA 1
ATOM 627 C C . LEU A 1 90 ? 16.913 1.342 -3.741 1.00 98.50 90 LEU A C 1
ATOM 629 O O . LEU A 1 90 ? 17.759 2.009 -3.138 1.00 98.50 90 LEU A O 1
ATOM 633 N N . ALA A 1 91 ? 15.644 1.730 -3.880 1.00 97.62 91 ALA A N 1
ATOM 634 C CA . ALA A 1 91 ? 15.113 2.970 -3.317 1.00 97.62 91 ALA A CA 1
ATOM 635 C C . ALA A 1 91 ? 15.079 2.910 -1.781 1.00 97.62 91 ALA A C 1
ATOM 637 O O . ALA A 1 91 ? 15.577 3.812 -1.109 1.00 97.62 91 ALA A O 1
ATOM 638 N N . SER A 1 92 ? 14.633 1.785 -1.212 1.00 97.56 92 SER A N 1
ATOM 639 C CA . SER A 1 92 ? 14.587 1.553 0.236 1.00 97.56 92 SER A CA 1
ATOM 640 C C . SER A 1 92 ? 15.962 1.641 0.912 1.00 97.56 92 SER A C 1
ATOM 642 O O . SER A 1 92 ? 16.097 2.158 2.023 1.00 97.56 92 SER A O 1
ATOM 644 N N . ALA A 1 93 ? 17.020 1.184 0.233 1.00 97.88 93 ALA A N 1
ATOM 645 C CA . ALA A 1 93 ? 18.406 1.294 0.695 1.00 97.88 93 ALA A CA 1
ATOM 646 C C . ALA A 1 93 ? 19.074 2.649 0.365 1.00 97.88 93 ALA A C 1
ATOM 648 O O . ALA A 1 93 ? 20.274 2.842 0.622 1.00 97.88 93 ALA A O 1
ATOM 649 N N . GLY A 1 94 ? 18.338 3.584 -0.248 1.00 96.62 94 GLY A N 1
ATOM 650 C CA . GLY A 1 94 ? 18.854 4.871 -0.716 1.00 96.62 94 GLY A CA 1
ATOM 651 C C . GLY A 1 94 ? 20.005 4.723 -1.716 1.00 96.62 94 GLY A C 1
ATOM 652 O O . GLY A 1 94 ? 20.965 5.497 -1.682 1.00 96.62 94 GLY A O 1
ATOM 653 N N . VAL A 1 95 ? 19.991 3.661 -2.527 1.00 97.62 95 VAL A N 1
ATOM 654 C CA . VAL A 1 95 ? 20.954 3.451 -3.619 1.00 97.62 95 VAL A CA 1
ATOM 655 C C . VAL A 1 95 ? 20.545 4.261 -4.838 1.00 97.62 95 VAL A C 1
ATOM 657 O O . VAL A 1 95 ? 21.394 4.920 -5.437 1.00 97.62 95 VAL A O 1
ATOM 660 N N . VAL A 1 96 ? 19.255 4.241 -5.171 1.00 96.81 96 VAL A N 1
ATOM 661 C CA . VAL A 1 96 ? 18.650 5.204 -6.093 1.00 96.81 96 VAL A CA 1
ATOM 662 C C . VAL A 1 96 ? 17.915 6.264 -5.269 1.00 96.81 96 VAL A C 1
ATOM 664 O O . VAL A 1 96 ? 17.380 5.929 -4.211 1.00 96.81 96 VAL A O 1
ATOM 667 N N . PRO A 1 97 ? 17.925 7.542 -5.687 1.00 94.75 97 PRO A N 1
ATOM 668 C CA . PRO A 1 97 ? 17.111 8.552 -5.020 1.00 94.75 97 PRO A CA 1
ATOM 669 C C . PRO A 1 97 ? 15.612 8.194 -5.055 1.00 94.75 97 PRO A C 1
ATOM 671 O O . PRO A 1 97 ? 15.142 7.553 -5.988 1.00 94.75 97 PRO A O 1
ATOM 674 N N . GLU A 1 98 ? 14.860 8.653 -4.073 1.00 94.62 98 GLU A N 1
ATOM 675 C CA . GLU A 1 98 ? 13.402 8.736 -4.124 1.00 94.62 98 GLU A CA 1
ATOM 676 C C . GLU A 1 98 ? 13.058 10.031 -3.399 1.00 94.62 98 GLU A C 1
ATOM 678 O O . GLU A 1 98 ? 13.474 10.224 -2.252 1.00 94.62 98 GLU A O 1
ATOM 683 N N . GLU A 1 99 ? 12.407 10.956 -4.098 1.00 92.44 99 GLU A N 1
ATOM 684 C CA . GLU A 1 99 ? 12.000 12.213 -3.482 1.00 92.44 99 GLU A CA 1
ATOM 685 C C . GLU A 1 99 ? 10.785 11.961 -2.578 1.00 92.44 99 GLU A C 1
ATOM 687 O O . GLU A 1 99 ? 9.929 11.139 -2.919 1.00 92.44 99 GLU A O 1
ATOM 692 N N . PRO A 1 100 ? 10.677 12.639 -1.423 1.00 95.38 100 PRO A N 1
ATOM 693 C CA . PRO A 1 100 ? 9.470 12.566 -0.616 1.00 95.38 100 PRO A CA 1
ATOM 694 C C . PRO A 1 100 ? 8.246 13.017 -1.419 1.00 95.38 100 PRO A C 1
ATOM 696 O O . PRO A 1 100 ? 8.230 14.111 -1.984 1.00 95.38 100 PRO A O 1
ATOM 699 N N . GLY A 1 101 ? 7.210 12.182 -1.442 1.00 93.38 101 GLY A N 1
ATOM 700 C CA . GLY A 1 101 ? 5.899 12.566 -1.952 1.00 93.38 101 GLY A CA 1
ATOM 701 C C . GLY A 1 101 ? 5.132 13.369 -0.904 1.00 93.38 101 GLY A C 1
ATOM 702 O O . GLY A 1 101 ? 5.316 13.150 0.296 1.00 93.38 101 GLY A O 1
ATOM 703 N N . ALA A 1 102 ? 4.271 14.280 -1.355 1.00 95.12 102 ALA A N 1
ATOM 704 C CA . ALA A 1 102 ? 3.320 14.986 -0.503 1.00 95.12 102 ALA A CA 1
ATOM 705 C C . ALA A 1 102 ? 1.974 14.254 -0.511 1.00 95.12 102 ALA A C 1
ATOM 707 O O . ALA A 1 102 ? 1.386 14.035 -1.571 1.00 95.12 102 ALA A O 1
ATOM 708 N N . TYR A 1 103 ? 1.484 13.908 0.674 1.00 95.31 103 TYR A N 1
ATOM 709 C CA . TYR A 1 103 ? 0.264 13.133 0.877 1.00 95.31 103 TYR A CA 1
ATOM 710 C C . TYR A 1 103 ? -0.636 13.800 1.912 1.00 95.31 103 TYR A C 1
ATOM 712 O O . TYR A 1 103 ? -0.236 14.716 2.636 1.00 95.31 103 TYR A O 1
ATOM 720 N N . THR A 1 104 ? -1.859 13.296 2.015 1.00 95.81 104 THR A N 1
ATOM 721 C CA . THR A 1 104 ? -2.816 13.659 3.058 1.00 95.81 104 THR A CA 1
ATOM 722 C C . THR A 1 104 ? -3.353 12.398 3.699 1.00 95.81 104 THR A C 1
ATOM 724 O O . THR A 1 104 ? -3.665 11.450 2.989 1.00 95.81 104 THR A O 1
ATOM 727 N N . CYS A 1 105 ? -3.489 12.402 5.024 1.00 95.88 105 CYS A N 1
ATOM 728 C CA . CYS A 1 105 ? -4.085 11.285 5.741 1.00 95.88 105 CYS A CA 1
ATOM 729 C C . CYS A 1 105 ? -5.517 11.033 5.254 1.00 95.88 105 CYS A C 1
ATOM 731 O O . CYS A 1 105 ? -6.327 11.961 5.268 1.00 95.88 105 CYS A O 1
ATOM 733 N N . GLU A 1 106 ? -5.847 9.804 4.873 1.00 92.06 106 GLU A N 1
ATOM 734 C CA . GLU A 1 106 ? -7.184 9.463 4.363 1.00 92.06 106 GLU A CA 1
ATOM 735 C C . GLU A 1 106 ? -8.278 9.648 5.424 1.00 92.06 106 GLU A C 1
ATOM 737 O O . GLU A 1 106 ? -9.397 10.045 5.103 1.00 92.06 106 GLU A O 1
ATOM 742 N N . ASN A 1 107 ? -7.926 9.489 6.703 1.00 94.81 107 ASN A N 1
ATOM 743 C CA . ASN A 1 107 ? -8.845 9.689 7.819 1.00 94.81 107 ASN A CA 1
ATOM 744 C C . ASN A 1 107 ? -9.011 11.181 8.204 1.00 94.81 107 ASN A C 1
ATOM 746 O O . ASN A 1 107 ? -10.101 11.759 8.145 1.00 94.81 107 ASN A O 1
ATOM 750 N N . CYS A 1 108 ? -7.919 11.843 8.609 1.00 94.81 108 CYS A N 1
ATOM 751 C CA . CYS A 1 108 ? -7.981 13.194 9.189 1.00 94.81 108 CYS A CA 1
ATOM 752 C C . CYS A 1 108 ? -7.572 14.328 8.239 1.00 94.81 108 CYS A C 1
ATOM 754 O O . CYS A 1 108 ? -7.592 15.494 8.636 1.00 94.81 108 CYS A O 1
ATOM 756 N N . SER A 1 109 ? -7.163 14.004 7.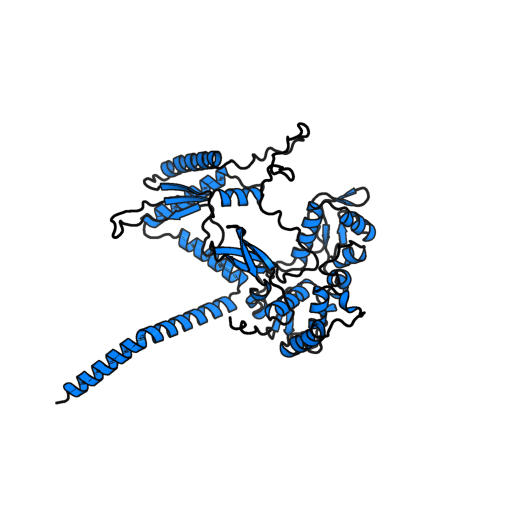010 1.00 95.00 109 SER A N 1
ATOM 757 C CA . SER A 1 109 ? -6.658 14.945 5.999 1.00 95.00 109 SER A CA 1
ATOM 758 C C . SER A 1 109 ? -5.396 15.722 6.397 1.00 95.00 109 SER A C 1
ATOM 760 O O . SER A 1 109 ? -4.996 16.642 5.684 1.00 95.00 109 SER A O 1
ATOM 762 N N . ALA A 1 110 ? -4.734 15.367 7.506 1.00 96.19 110 ALA A N 1
ATOM 763 C CA . ALA A 1 110 ? -3.472 15.989 7.893 1.00 96.19 110 ALA A CA 1
ATOM 764 C C . ALA A 1 110 ? -2.404 15.738 6.811 1.00 96.19 110 ALA A C 1
ATOM 766 O O . ALA A 1 110 ? -2.223 14.584 6.407 1.00 96.19 110 ALA A O 1
ATOM 767 N N . PRO A 1 111 ? -1.698 16.781 6.340 1.00 97.12 111 PRO A N 1
ATOM 768 C CA . PRO A 1 111 ? -0.662 16.618 5.333 1.00 97.12 111 PRO A CA 1
ATOM 769 C C . PRO A 1 111 ? 0.573 15.938 5.927 1.00 97.12 111 PRO A C 1
ATOM 771 O O . PRO A 1 111 ? 0.927 16.174 7.086 1.00 97.12 111 PRO A O 1
ATOM 774 N N . PHE A 1 112 ? 1.258 15.133 5.121 1.00 96.88 112 PHE A N 1
ATOM 775 C CA . PHE A 1 112 ? 2.556 14.561 5.465 1.00 96.88 112 PHE A CA 1
ATOM 776 C C . PHE A 1 112 ? 3.433 14.395 4.222 1.00 96.88 112 PHE A C 1
ATOM 778 O O . PHE A 1 112 ? 2.937 14.271 3.106 1.00 96.88 112 PHE A O 1
ATOM 785 N N . GLU A 1 113 ? 4.750 14.393 4.426 1.00 96.94 113 GLU A N 1
ATOM 786 C CA . GLU A 1 113 ? 5.734 14.157 3.371 1.00 96.94 113 GLU A CA 1
ATOM 787 C C . GLU A 1 113 ? 6.609 12.965 3.740 1.00 96.94 113 GLU A C 1
ATOM 789 O O . GLU A 1 113 ? 7.152 12.899 4.848 1.00 96.94 113 GLU A O 1
ATOM 794 N N . VAL A 1 114 ? 6.746 12.011 2.823 1.00 96.81 114 VAL A N 1
ATOM 795 C CA . VAL A 1 114 ? 7.561 10.816 3.054 1.00 96.81 114 VAL A CA 1
ATOM 796 C C . VAL A 1 114 ? 8.026 10.192 1.742 1.00 96.81 114 VAL A C 1
ATOM 798 O O . VAL A 1 114 ? 7.332 10.268 0.735 1.00 96.81 114 VAL A O 1
ATOM 801 N N . ALA A 1 115 ? 9.207 9.571 1.754 1.00 96.38 115 ALA A N 1
ATOM 802 C CA . ALA A 1 115 ? 9.681 8.692 0.685 1.00 96.38 115 ALA A CA 1
ATOM 803 C C . ALA A 1 115 ? 9.205 7.253 0.992 1.00 96.38 115 ALA A C 1
ATOM 805 O O . ALA A 1 115 ? 9.747 6.638 1.923 1.00 96.38 115 ALA A O 1
ATOM 806 N N . PRO A 1 116 ? 8.170 6.729 0.300 1.00 96.94 116 PRO A N 1
ATOM 807 C CA . PRO A 1 116 ? 7.521 5.463 0.650 1.00 96.94 116 PRO A CA 1
ATOM 808 C C . PRO A 1 116 ? 8.479 4.275 0.713 1.00 96.94 116 PRO A C 1
ATOM 810 O O . PRO A 1 116 ? 8.402 3.474 1.642 1.00 96.94 116 PRO A O 1
ATOM 813 N N . SER A 1 117 ? 9.450 4.180 -0.199 1.00 97.38 117 SER A N 1
ATOM 814 C CA . SER A 1 117 ? 10.398 3.061 -0.224 1.00 97.38 117 SER A CA 1
ATOM 815 C C . SER A 1 117 ? 11.221 2.968 1.060 1.00 97.38 117 SER A C 1
ATOM 817 O O . SER A 1 117 ? 11.612 1.873 1.473 1.00 97.38 117 SER A O 1
ATOM 819 N N . GLY A 1 118 ? 11.471 4.091 1.740 1.00 96.44 118 GLY A N 1
ATOM 820 C CA . GLY A 1 118 ? 12.159 4.111 3.034 1.00 96.44 118 GLY A CA 1
ATOM 821 C C . GLY A 1 118 ? 11.384 3.409 4.156 1.00 96.44 118 GLY A C 1
ATOM 822 O O . GLY A 1 118 ? 11.999 2.918 5.102 1.00 96.44 118 GLY A O 1
ATOM 823 N N . LEU A 1 119 ? 10.058 3.328 4.026 1.00 96.94 119 LEU A N 1
ATOM 824 C CA . LEU A 1 119 ? 9.146 2.645 4.945 1.00 96.94 119 LEU A CA 1
ATOM 825 C C . LEU A 1 119 ? 8.818 1.207 4.516 1.00 96.94 119 LEU A C 1
ATOM 827 O O . LEU A 1 119 ? 8.137 0.503 5.257 1.00 96.94 119 LEU A O 1
ATOM 831 N N . LEU A 1 120 ? 9.296 0.764 3.346 1.00 97.88 120 LEU A N 1
ATOM 832 C CA . LEU A 1 120 ? 9.023 -0.577 2.837 1.00 97.88 120 LEU A CA 1
ATOM 833 C C . LEU A 1 120 ? 9.493 -1.651 3.821 1.00 97.88 120 LEU A C 1
ATOM 835 O O . LEU A 1 120 ? 10.658 -1.679 4.261 1.00 97.88 120 LEU A O 1
ATOM 839 N N . GLU A 1 121 ? 8.580 -2.579 4.075 1.00 97.38 121 GLU A N 1
ATOM 840 C CA . GLU A 1 121 ? 8.860 -3.811 4.778 1.00 97.38 121 GLU A CA 1
ATOM 841 C C . GLU A 1 121 ? 9.545 -4.805 3.841 1.00 97.38 121 GLU A C 1
ATOM 843 O O . GLU A 1 121 ? 8.992 -5.206 2.819 1.00 97.38 121 GLU A O 1
ATOM 848 N N . ILE A 1 122 ? 10.785 -5.175 4.165 1.00 97.62 122 ILE A N 1
ATOM 849 C CA . ILE A 1 122 ? 11.597 -6.036 3.291 1.00 97.62 122 ILE A CA 1
ATOM 850 C C . ILE A 1 122 ? 11.723 -7.460 3.825 1.00 97.62 122 ILE A C 1
ATOM 852 O O . ILE A 1 122 ? 12.232 -8.310 3.095 1.00 97.62 122 ILE A O 1
ATOM 856 N N . GLY A 1 123 ? 11.286 -7.707 5.070 1.00 97.19 123 GLY A N 1
ATOM 857 C CA . GLY A 1 123 ? 11.342 -9.009 5.737 1.00 97.19 123 GLY A CA 1
ATOM 858 C C . GLY A 1 123 ? 10.920 -10.168 4.831 1.00 97.19 123 GLY A C 1
ATOM 859 O O . GLY A 1 123 ? 11.763 -11.031 4.566 1.00 97.19 123 GLY A O 1
ATOM 860 N N . PRO A 1 124 ? 9.710 -10.132 4.236 1.00 97.75 124 PRO A N 1
ATOM 861 C CA . PRO A 1 124 ? 9.203 -11.225 3.404 1.00 97.75 124 PRO A CA 1
ATOM 862 C C . PRO A 1 124 ? 10.131 -11.575 2.235 1.00 97.75 124 PRO A C 1
ATOM 864 O O . PRO A 1 124 ? 10.447 -12.742 2.003 1.00 97.75 124 PRO A O 1
ATOM 867 N N . PHE A 1 125 ? 10.671 -10.561 1.548 1.00 98.31 125 PHE A N 1
ATOM 868 C CA . PHE A 1 125 ? 11.615 -10.763 0.447 1.00 98.31 125 PHE A CA 1
ATOM 869 C C . PHE A 1 125 ? 12.967 -11.295 0.931 1.00 98.31 125 PHE A C 1
ATOM 871 O O . PHE A 1 125 ? 13.611 -12.071 0.230 1.00 98.31 125 PHE A O 1
ATOM 878 N N . THR A 1 126 ? 13.439 -10.880 2.106 1.00 98.06 126 THR A N 1
ATOM 879 C CA . THR A 1 126 ? 14.739 -11.326 2.634 1.00 98.06 126 THR A CA 1
ATOM 880 C C . THR A 1 126 ? 14.708 -12.725 3.232 1.00 98.06 126 THR A C 1
ATOM 882 O O . THR A 1 126 ? 15.703 -13.442 3.131 1.00 98.06 126 THR A O 1
ATOM 885 N N . ASP A 1 127 ? 13.583 -13.112 3.827 1.00 97.94 127 ASP A N 1
ATOM 886 C CA . ASP A 1 127 ? 13.419 -14.384 4.530 1.00 97.94 127 ASP A CA 1
ATOM 887 C C . ASP A 1 127 ? 12.752 -15.465 3.661 1.00 97.94 127 ASP A C 1
ATOM 889 O O . ASP A 1 127 ? 12.770 -16.639 4.024 1.00 97.94 127 ASP A O 1
ATOM 893 N N . GLY A 1 128 ? 12.220 -15.090 2.491 1.00 97.25 128 GLY A N 1
ATOM 894 C CA . GLY A 1 128 ? 11.568 -16.016 1.563 1.00 97.25 128 GLY A CA 1
ATOM 895 C C . GLY A 1 128 ? 10.145 -16.395 1.962 1.00 97.25 128 GLY A C 1
ATOM 896 O O . GLY A 1 128 ? 9.673 -17.457 1.567 1.00 97.25 128 GLY A O 1
ATOM 897 N N . GLU A 1 129 ? 9.472 -15.532 2.720 1.00 97.44 129 GLU A N 1
ATOM 898 C CA . GLU A 1 129 ? 8.089 -15.695 3.186 1.00 97.44 129 GLU A CA 1
ATOM 899 C C . GLU A 1 129 ? 7.125 -15.054 2.171 1.00 97.44 129 GLU A C 1
ATOM 901 O O . GLU A 1 129 ? 6.466 -14.054 2.448 1.00 97.44 129 GLU A O 1
ATOM 906 N N . LEU A 1 130 ? 7.142 -15.589 0.943 1.00 97.00 130 LEU A N 1
ATOM 907 C CA . LEU A 1 130 ? 6.314 -15.153 -0.191 1.00 97.00 130 LEU A CA 1
ATOM 908 C C . LEU A 1 130 ? 5.247 -16.210 -0.531 1.00 97.00 130 LEU A C 1
ATOM 910 O O . LEU A 1 130 ? 5.154 -16.677 -1.668 1.00 97.00 130 LEU A O 1
ATOM 914 N N . ASP A 1 131 ? 4.516 -16.664 0.482 1.00 96.56 131 ASP A N 1
ATOM 915 C CA . ASP A 1 131 ? 3.506 -17.722 0.405 1.00 96.56 131 ASP A CA 1
ATOM 916 C C . ASP A 1 131 ? 2.121 -17.291 0.921 1.00 96.56 131 ASP A C 1
ATOM 918 O O . ASP A 1 131 ? 1.236 -18.134 1.094 1.00 96.56 131 ASP A O 1
ATOM 922 N N . ASP A 1 132 ? 1.897 -15.988 1.122 1.00 97.44 132 ASP A N 1
ATOM 923 C CA . ASP A 1 132 ? 0.592 -15.473 1.528 1.00 97.44 132 ASP A CA 1
ATOM 924 C C . ASP A 1 132 ? -0.425 -15.603 0.378 1.00 97.44 132 ASP A C 1
ATOM 926 O O . ASP A 1 132 ? -0.171 -15.134 -0.737 1.00 97.44 132 ASP A O 1
ATOM 930 N N . PRO A 1 133 ? -1.602 -16.211 0.615 1.00 96.06 133 PRO A N 1
ATOM 931 C CA . PRO A 1 133 ? -2.566 -16.512 -0.444 1.00 96.06 133 PRO A CA 1
ATOM 932 C C . PRO A 1 133 ? -3.189 -15.274 -1.102 1.00 96.06 133 PRO A C 1
ATOM 934 O O . PRO A 1 133 ? -3.819 -15.408 -2.152 1.00 96.06 133 PRO A O 1
ATOM 937 N N . GLU A 1 134 ? -3.051 -14.098 -0.493 1.00 94.62 134 GLU A N 1
ATOM 938 C CA . GLU A 1 134 ? -3.572 -12.830 -0.996 1.00 94.62 134 GLU A CA 1
ATOM 939 C C . GLU A 1 134 ? -2.433 -11.909 -1.439 1.00 94.62 134 GLU A C 1
ATOM 941 O O . GLU A 1 134 ? -2.408 -11.484 -2.592 1.00 94.62 134 GLU A O 1
ATOM 946 N N . LEU A 1 135 ? -1.455 -11.653 -0.561 1.00 96.19 135 LEU A N 1
ATOM 947 C CA . LEU A 1 135 ? -0.381 -10.689 -0.817 1.00 96.19 135 LEU A CA 1
ATOM 948 C C . LEU A 1 135 ? 0.629 -11.178 -1.866 1.00 96.19 135 LEU A C 1
ATOM 950 O O . LEU A 1 135 ? 1.232 -10.357 -2.562 1.00 96.19 135 LEU A O 1
ATOM 954 N N . ASP A 1 136 ? 0.801 -12.498 -1.982 1.00 97.38 136 ASP A N 1
ATOM 955 C CA . ASP A 1 136 ? 1.690 -13.147 -2.955 1.00 97.38 136 ASP A CA 1
ATOM 956 C C . ASP A 1 136 ? 0.923 -13.830 -4.089 1.00 97.38 136 ASP A C 1
ATOM 958 O O . ASP A 1 136 ? 1.506 -14.563 -4.895 1.00 97.38 136 ASP A O 1
ATOM 962 N N . ARG A 1 137 ? -0.393 -13.594 -4.183 1.00 96.44 137 ARG A N 1
ATOM 963 C CA . ARG A 1 137 ? -1.203 -14.167 -5.251 1.00 96.44 137 ARG A CA 1
ATOM 964 C C . ARG A 1 137 ? -0.675 -13.685 -6.608 1.00 96.44 137 ARG A C 1
ATOM 966 O O . ARG A 1 137 ? -0.662 -12.480 -6.867 1.00 96.44 137 ARG A O 1
ATOM 973 N N . PRO A 1 138 ? -0.286 -14.596 -7.518 1.00 95.94 138 PRO A N 1
ATOM 974 C CA . PRO A 1 138 ? 0.124 -14.193 -8.850 1.00 95.94 138 PRO A CA 1
ATOM 975 C C . PRO A 1 138 ? -1.072 -13.625 -9.616 1.00 95.94 138 PRO A C 1
ATOM 977 O O . PRO A 1 138 ? -2.196 -14.121 -9.511 1.00 95.94 138 PRO A O 1
ATOM 980 N N . PHE A 1 139 ? -0.816 -12.606 -10.432 1.00 97.69 139 PHE A N 1
ATOM 981 C CA . PHE A 1 139 ? -1.832 -12.048 -11.314 1.00 97.69 139 PHE A CA 1
ATOM 982 C C . PHE A 1 139 ? -2.234 -13.055 -12.404 1.00 97.69 139 PHE A C 1
ATOM 984 O O . PHE A 1 139 ? -1.387 -13.678 -13.050 1.00 97.69 139 PHE A O 1
ATOM 991 N N . ASP A 1 140 ? -3.536 -13.162 -12.671 1.00 97.81 140 ASP A N 1
ATOM 992 C CA . ASP A 1 140 ? -4.100 -14.094 -13.650 1.00 97.81 140 ASP A CA 1
ATOM 993 C C . ASP A 1 140 ? -3.903 -13.589 -15.101 1.00 97.81 140 ASP A C 1
ATOM 995 O O . ASP A 1 140 ? -4.813 -13.069 -15.766 1.00 97.81 140 ASP A O 1
ATOM 999 N N . PHE A 1 141 ? -2.681 -13.731 -15.626 1.00 98.00 141 PHE A N 1
ATOM 1000 C CA . PHE A 1 141 ? -2.354 -13.393 -17.014 1.00 98.00 141 PHE A CA 1
ATOM 1001 C C . PHE A 1 141 ? -3.105 -14.261 -18.025 1.00 98.00 141 PHE A C 1
ATOM 1003 O O . PHE A 1 141 ? -3.404 -15.433 -17.812 1.00 98.00 141 PHE A O 1
ATOM 1010 N N . GLY A 1 142 ? -3.411 -13.687 -19.189 1.00 98.12 142 GLY A N 1
ATOM 1011 C CA . GLY A 1 142 ? -4.141 -14.392 -20.243 1.00 98.12 142 GLY A CA 1
ATOM 1012 C C . GLY A 1 142 ? -5.658 -14.490 -20.018 1.00 98.12 142 GLY A C 1
ATOM 1013 O O . GLY A 1 142 ? -6.380 -14.842 -20.960 1.00 98.12 142 GLY A O 1
ATOM 1014 N N . VAL A 1 143 ? -6.157 -14.105 -18.841 1.00 98.25 143 VAL A N 1
ATOM 1015 C CA . VAL A 1 143 ? -7.587 -13.987 -18.527 1.00 98.25 143 VAL A CA 1
ATOM 1016 C C . VAL A 1 143 ? -8.109 -12.594 -18.908 1.00 98.25 143 VAL A C 1
ATOM 1018 O O . VAL A 1 143 ? -7.352 -11.630 -19.040 1.00 98.25 143 VAL A O 1
ATOM 1021 N N . SER A 1 144 ? -9.409 -12.501 -19.198 1.00 98.19 144 SER A N 1
ATOM 1022 C CA . SER A 1 144 ? -10.084 -11.226 -19.451 1.00 98.19 144 SER A CA 1
ATOM 1023 C C . SER A 1 144 ? -10.566 -10.609 -18.143 1.00 98.19 144 SER A C 1
ATOM 1025 O O . SER A 1 144 ? -11.418 -11.186 -17.476 1.00 98.19 144 SER A O 1
ATOM 1027 N N . HIS A 1 145 ? -10.066 -9.416 -17.847 1.00 98.31 145 HIS A N 1
ATOM 1028 C CA . HIS A 1 145 ? -10.368 -8.624 -16.659 1.00 98.31 145 HIS A CA 1
ATOM 1029 C C . HIS A 1 145 ? -11.378 -7.528 -16.996 1.00 98.31 145 HIS A C 1
ATOM 1031 O O . HIS A 1 145 ? -11.241 -6.909 -18.058 1.00 98.31 145 HIS A O 1
ATOM 1037 N N . PRO A 1 146 ? -12.408 -7.299 -16.166 1.00 97.94 146 PRO A N 1
ATOM 1038 C CA . PRO A 1 146 ? -13.426 -6.291 -16.431 1.00 97.94 146 PRO A CA 1
ATOM 1039 C C . PRO A 1 146 ? -12.833 -4.880 -16.376 1.00 97.94 146 PRO A C 1
ATOM 1041 O O . PRO A 1 146 ? -11.976 -4.587 -15.555 1.00 97.94 146 PRO A O 1
ATOM 1044 N N . ILE A 1 147 ? -13.319 -3.998 -17.247 1.00 97.81 147 ILE A N 1
ATOM 1045 C CA . ILE A 1 147 ? -13.014 -2.561 -17.227 1.00 97.81 147 ILE A CA 1
ATOM 1046 C C . ILE A 1 147 ? -14.269 -1.761 -17.599 1.00 97.81 147 ILE A C 1
ATOM 1048 O O . ILE A 1 147 ? -15.158 -2.305 -18.276 1.00 97.81 147 ILE A O 1
ATOM 1052 N N . PRO A 1 148 ? -14.346 -0.467 -17.232 1.00 97.00 148 PRO A N 1
ATOM 1053 C CA . PRO A 1 148 ? -15.379 0.430 -17.730 1.00 97.00 148 PRO A CA 1
ATOM 1054 C C . PRO A 1 148 ? -15.470 0.427 -19.262 1.00 97.00 148 PRO A C 1
ATOM 1056 O O . PRO A 1 148 ? -14.533 0.075 -19.986 1.00 97.00 148 PRO A O 1
ATOM 1059 N N . ALA A 1 149 ? -16.645 0.787 -19.775 1.00 97.06 149 ALA A N 1
ATOM 1060 C CA . ALA A 1 149 ? -16.918 0.697 -21.201 1.00 97.06 149 ALA A CA 1
ATOM 1061 C C . ALA A 1 149 ? -16.071 1.701 -21.998 1.00 97.06 149 ALA A C 1
ATOM 1063 O O . ALA A 1 149 ? -16.189 2.906 -21.807 1.00 97.06 149 ALA A O 1
ATOM 1064 N N . LEU A 1 150 ? -15.292 1.214 -22.968 1.00 97.31 150 LEU A N 1
ATOM 1065 C CA . LEU A 1 150 ? -14.511 2.069 -23.867 1.00 97.31 150 LEU A CA 1
ATOM 1066 C C . LEU A 1 150 ? -14.682 1.658 -25.331 1.00 97.31 150 LEU A C 1
ATOM 1068 O O . LEU A 1 150 ? -14.936 0.493 -25.657 1.00 97.31 150 LEU A O 1
ATOM 1072 N N . ARG A 1 151 ? -14.567 2.624 -26.243 1.00 97.75 151 ARG A N 1
ATOM 1073 C CA . ARG A 1 151 ? -14.739 2.381 -27.678 1.00 97.75 151 ARG A CA 1
ATOM 1074 C C . ARG A 1 151 ? -13.427 1.928 -28.310 1.00 97.75 151 ARG A C 1
ATOM 1076 O O . ARG A 1 151 ? -12.465 2.678 -28.348 1.00 97.75 151 ARG A O 1
ATOM 1083 N N . VAL A 1 152 ? -13.424 0.736 -28.902 1.00 97.38 152 VAL A N 1
ATOM 1084 C CA . VAL A 1 152 ? -12.277 0.177 -29.628 1.00 97.38 152 VAL A CA 1
ATOM 1085 C C . VAL A 1 152 ? -12.660 -0.001 -31.095 1.00 97.38 152 VAL A C 1
ATOM 1087 O O . VAL A 1 152 ? -13.435 -0.890 -31.471 1.00 97.38 152 VAL A O 1
ATOM 1090 N N . GLY A 1 153 ? -12.178 0.912 -31.939 1.00 94.81 153 GLY A N 1
ATOM 1091 C CA . GLY A 1 153 ? -12.599 1.023 -33.334 1.00 94.81 153 GLY A CA 1
ATOM 1092 C C . GLY A 1 153 ? -14.112 1.260 -33.468 1.00 94.81 153 GLY A C 1
ATOM 1093 O O . GLY A 1 153 ? -14.629 2.346 -33.193 1.00 94.81 153 GLY A O 1
ATOM 1094 N N . ARG A 1 154 ? -14.843 0.235 -33.926 1.00 93.94 154 ARG A N 1
ATOM 1095 C CA . ARG A 1 154 ? -16.309 0.281 -34.112 1.00 93.94 154 ARG A CA 1
ATOM 1096 C C . ARG A 1 154 ? -17.104 -0.420 -33.008 1.00 93.94 154 ARG A C 1
ATOM 1098 O O . ARG A 1 154 ? -18.328 -0.403 -33.071 1.00 93.94 154 ARG A O 1
ATOM 1105 N N . SER A 1 155 ? -16.435 -1.033 -32.034 1.00 96.19 155 SER A N 1
ATOM 1106 C CA . SER A 1 155 ? -17.082 -1.821 -30.980 1.00 96.19 155 SER A CA 1
ATOM 1107 C C . SER A 1 155 ? -16.893 -1.175 -29.612 1.00 96.19 155 SER A C 1
ATOM 1109 O O . SER A 1 155 ? -15.946 -0.420 -29.405 1.00 96.19 155 SER A O 1
ATOM 1111 N N . VAL A 1 156 ? -17.781 -1.495 -28.673 1.00 97.44 156 VAL A N 1
ATOM 1112 C CA . VAL A 1 156 ? -17.589 -1.189 -27.250 1.00 97.44 156 VAL A CA 1
ATOM 1113 C C . VAL A 1 156 ? -16.958 -2.403 -26.578 1.00 97.44 156 VAL A C 1
ATOM 1115 O O . VAL A 1 156 ? -17.384 -3.538 -26.798 1.00 97.44 156 VAL A O 1
ATOM 1118 N N . CYS A 1 157 ? -15.932 -2.154 -25.779 1.00 97.44 157 CYS A N 1
ATOM 1119 C CA . CYS A 1 157 ? -15.194 -3.128 -24.997 1.00 97.44 157 CYS A CA 1
ATOM 1120 C C . CYS A 1 157 ? -15.447 -2.878 -23.504 1.00 97.44 157 CYS A C 1
ATOM 1122 O O . CYS A 1 157 ? -15.597 -1.731 -23.100 1.00 97.44 157 CYS A O 1
ATOM 1124 N N . ARG A 1 158 ? -15.494 -3.951 -22.707 1.00 98.12 158 ARG A N 1
ATOM 1125 C CA . ARG A 1 158 ? -15.608 -3.922 -21.236 1.00 98.12 158 ARG A CA 1
ATOM 1126 C C . ARG A 1 158 ? -14.626 -4.878 -20.554 1.00 98.12 158 ARG A C 1
ATOM 1128 O O . ARG A 1 158 ? -14.846 -5.283 -19.421 1.00 98.12 158 ARG A O 1
ATOM 1135 N N . ALA A 1 159 ? -13.608 -5.334 -21.285 1.00 98.38 159 ALA A N 1
ATOM 1136 C CA . ALA A 1 159 ? -12.612 -6.240 -20.735 1.00 98.38 159 ALA A CA 1
ATOM 1137 C C . ALA A 1 159 ? -11.243 -6.074 -21.402 1.00 98.38 159 ALA A C 1
ATOM 1139 O O . ALA A 1 159 ? -11.156 -5.955 -22.627 1.00 98.38 159 ALA A O 1
ATOM 1140 N N . VAL A 1 160 ? -10.176 -6.146 -20.618 1.00 98.62 160 VAL A N 1
ATOM 1141 C CA . VAL A 1 160 ? -8.783 -6.164 -21.083 1.00 98.62 160 VAL A CA 1
ATOM 1142 C C . VAL A 1 160 ? -8.158 -7.520 -20.787 1.00 98.62 160 VAL A C 1
ATOM 1144 O O . VAL A 1 160 ? -8.533 -8.194 -19.837 1.00 98.62 160 VAL A O 1
ATOM 1147 N N . ARG A 1 161 ? -7.211 -7.956 -21.615 1.00 98.75 161 ARG A N 1
ATOM 1148 C CA . ARG A 1 161 ? -6.357 -9.105 -21.303 1.00 98.75 161 ARG A CA 1
ATOM 1149 C C . ARG A 1 161 ? -4.903 -8.680 -21.322 1.00 98.75 161 ARG A C 1
ATOM 1151 O O . ARG A 1 161 ? -4.428 -8.193 -22.353 1.00 98.75 161 ARG A O 1
ATOM 1158 N N . LEU A 1 162 ? -4.213 -8.943 -20.219 1.00 98.69 162 LEU A N 1
ATOM 1159 C CA . LEU A 1 162 ? -2.784 -8.707 -20.067 1.00 98.69 162 LEU A CA 1
ATOM 1160 C C . LEU A 1 162 ? -1.983 -9.999 -20.281 1.00 98.69 162 LEU A C 1
ATOM 1162 O O . LEU A 1 162 ? -2.501 -11.103 -20.110 1.00 98.69 162 LEU A O 1
ATOM 1166 N N . VAL A 1 163 ? -0.720 -9.854 -20.666 1.00 98.62 163 VAL A N 1
ATOM 1167 C CA . VAL A 1 163 ? 0.293 -10.921 -20.700 1.00 98.62 163 VAL A CA 1
ATOM 1168 C C . VAL A 1 163 ? 1.515 -10.487 -19.906 1.00 98.62 163 VAL A C 1
ATOM 1170 O O . VAL A 1 163 ? 1.736 -9.288 -19.737 1.00 98.62 163 VAL A O 1
ATOM 1173 N N . GLU A 1 164 ? 2.298 -11.443 -19.421 1.00 98.19 164 GLU A N 1
ATOM 1174 C CA . GLU A 1 164 ? 3.584 -11.167 -18.781 1.00 98.19 164 GLU A CA 1
ATOM 1175 C C . GLU A 1 164 ? 4.532 -10.413 -19.711 1.00 98.19 164 GLU A C 1
ATOM 1177 O O . GLU A 1 164 ? 4.448 -10.532 -20.937 1.00 98.19 164 GLU A O 1
ATOM 1182 N N . ARG A 1 165 ? 5.411 -9.616 -19.100 1.00 98.44 165 ARG A N 1
ATOM 1183 C CA . ARG A 1 165 ? 6.434 -8.828 -19.781 1.00 98.44 165 ARG A CA 1
ATOM 1184 C C . ARG A 1 165 ? 7.743 -8.898 -19.028 1.00 98.44 165 ARG A C 1
ATOM 1186 O O . ARG A 1 165 ? 7.754 -8.844 -17.797 1.00 98.44 165 ARG A O 1
ATOM 1193 N N . THR A 1 166 ? 8.826 -8.975 -19.788 1.00 98.75 166 THR A N 1
ATOM 1194 C CA . THR A 1 166 ? 10.165 -8.744 -19.256 1.00 98.75 166 THR A CA 1
ATOM 1195 C C . THR A 1 166 ? 10.490 -7.253 -19.253 1.00 98.75 166 THR A C 1
ATOM 1197 O O . THR A 1 166 ? 9.821 -6.444 -19.906 1.00 98.75 166 THR A O 1
ATOM 1200 N N . VAL A 1 167 ? 11.553 -6.881 -18.547 1.00 98.50 167 VAL A N 1
ATOM 1201 C CA . VAL A 1 167 ? 12.092 -5.514 -18.558 1.00 98.50 167 VAL A CA 1
ATOM 1202 C C . VAL A 1 167 ? 12.457 -5.054 -19.974 1.00 98.50 167 VAL A C 1
ATOM 1204 O O . VAL A 1 167 ? 12.193 -3.905 -20.330 1.00 98.50 167 VAL A O 1
ATOM 1207 N N . GLU A 1 168 ? 13.034 -5.929 -20.803 1.00 98.38 168 GLU A N 1
ATOM 1208 C CA . GLU A 1 168 ? 13.362 -5.612 -22.198 1.00 98.38 168 GLU A CA 1
ATOM 1209 C C . GLU A 1 168 ? 12.113 -5.245 -23.008 1.00 98.38 168 GLU A C 1
ATOM 1211 O O . GLU A 1 168 ? 12.075 -4.203 -23.668 1.00 98.38 168 GLU A O 1
ATOM 1216 N N . GLU A 1 169 ? 11.064 -6.064 -22.917 1.00 98.44 169 GLU A N 1
ATOM 1217 C CA . GLU A 1 169 ? 9.809 -5.840 -23.639 1.00 98.44 169 GLU A CA 1
ATOM 1218 C C . GLU A 1 169 ? 9.077 -4.575 -23.162 1.00 98.44 169 GLU A C 1
ATOM 1220 O O . GLU A 1 169 ? 8.399 -3.905 -23.946 1.00 98.44 169 GLU A O 1
ATOM 1225 N N . ALA A 1 170 ? 9.239 -4.230 -21.885 1.00 98.12 170 ALA A N 1
ATOM 1226 C CA . ALA A 1 170 ? 8.641 -3.064 -21.250 1.00 98.12 170 ALA A CA 1
ATOM 1227 C C . ALA A 1 170 ? 9.467 -1.776 -21.396 1.00 98.12 170 ALA A C 1
ATOM 1229 O O . ALA A 1 170 ? 9.022 -0.701 -20.995 1.00 98.12 170 ALA A O 1
ATOM 1230 N N . MET A 1 171 ? 10.658 -1.837 -21.993 1.00 97.19 171 MET A N 1
ATOM 1231 C CA . MET A 1 171 ? 11.574 -0.698 -22.083 1.00 97.19 171 MET A CA 1
ATOM 1232 C C . MET A 1 171 ? 10.963 0.586 -22.691 1.00 97.19 171 MET A C 1
ATOM 1234 O O . MET A 1 171 ? 11.305 1.669 -22.211 1.00 97.19 171 MET A O 1
ATOM 1238 N N . PRO A 1 172 ? 10.055 0.544 -23.695 1.00 96.25 172 PRO A N 1
ATOM 1239 C CA . PRO A 1 172 ? 9.372 1.752 -24.171 1.00 96.25 172 PRO A CA 1
ATOM 1240 C C . PRO A 1 172 ? 8.585 2.493 -23.082 1.00 96.25 172 PRO A C 1
ATOM 1242 O O . PRO A 1 172 ? 8.477 3.713 -23.146 1.00 96.25 172 PRO A O 1
ATOM 1245 N N . LEU A 1 173 ? 8.046 1.756 -22.109 1.00 95.12 173 LEU A N 1
ATOM 1246 C CA . LEU A 1 173 ? 7.286 2.278 -20.978 1.00 95.12 173 LEU A CA 1
ATOM 1247 C C . LEU A 1 173 ? 8.231 2.790 -19.875 1.00 95.12 173 LEU A C 1
ATOM 1249 O O . LEU A 1 173 ? 8.087 3.917 -19.418 1.00 95.12 173 LEU A O 1
ATOM 1253 N N . LEU A 1 174 ? 9.280 2.029 -19.542 1.00 95.44 174 LEU A N 1
ATOM 1254 C CA . LEU A 1 174 ? 10.268 2.402 -18.513 1.00 95.44 174 LEU A CA 1
ATOM 1255 C C . LEU A 1 174 ? 11.066 3.677 -18.841 1.00 95.44 174 LEU A C 1
ATOM 1257 O O . LEU A 1 174 ? 11.643 4.301 -17.951 1.00 95.44 174 LEU A O 1
ATOM 1261 N N . ARG A 1 175 ? 11.153 4.038 -20.127 1.00 94.56 175 ARG A N 1
ATOM 1262 C CA . ARG A 1 175 ? 11.874 5.226 -20.610 1.00 94.56 175 ARG A CA 1
ATOM 1263 C C . ARG A 1 175 ? 11.031 6.495 -20.642 1.00 94.56 175 ARG A C 1
ATOM 1265 O O . ARG A 1 175 ? 11.588 7.532 -20.994 1.00 94.56 175 ARG A O 1
ATOM 1272 N N . LEU A 1 176 ? 9.736 6.428 -20.335 1.00 92.12 176 LEU A N 1
ATOM 1273 C CA . LEU A 1 176 ? 8.883 7.613 -20.338 1.00 92.12 176 LEU A CA 1
ATOM 1274 C C . LEU A 1 176 ? 9.430 8.680 -19.377 1.00 92.12 176 LEU A C 1
ATOM 1276 O O . LEU A 1 176 ? 9.768 8.335 -18.249 1.00 92.12 176 LEU A O 1
ATOM 1280 N N . PRO A 1 177 ? 9.541 9.948 -19.804 1.00 86.88 177 PRO A N 1
ATOM 1281 C CA . PRO A 1 177 ? 9.957 11.028 -18.918 1.00 86.88 177 PRO A CA 1
ATOM 1282 C C . PRO A 1 177 ? 8.869 11.328 -17.880 1.00 86.88 177 PRO A C 1
ATOM 1284 O O . PRO A 1 177 ? 7.681 11.260 -18.198 1.00 86.88 177 PRO A O 1
ATOM 1287 N N . ASP A 1 178 ? 9.287 11.719 -16.677 1.00 78.44 178 ASP A N 1
ATOM 1288 C CA . ASP A 1 178 ? 8.394 11.926 -15.528 1.00 78.44 178 ASP A CA 1
ATOM 1289 C C . ASP A 1 178 ? 7.459 13.150 -15.704 1.00 78.44 178 ASP A C 1
ATOM 1291 O O . ASP A 1 178 ? 6.392 13.214 -15.100 1.00 78.44 178 ASP A O 1
ATOM 1295 N N . ASP A 1 179 ? 7.820 14.118 -16.557 1.00 76.38 179 ASP A N 1
ATOM 1296 C CA . ASP A 1 179 ? 7.105 15.389 -16.777 1.00 76.38 179 ASP A CA 1
ATOM 1297 C C . ASP A 1 179 ? 6.395 15.489 -18.145 1.00 76.38 179 ASP A C 1
ATOM 1299 O O . ASP A 1 179 ? 5.858 16.538 -18.520 1.00 76.38 179 ASP A O 1
ATOM 1303 N N . GLY A 1 180 ? 6.388 14.401 -18.918 1.00 72.94 180 GLY A N 1
ATOM 1304 C CA . GLY A 1 180 ? 5.875 14.386 -20.284 1.00 72.94 180 GLY A CA 1
ATOM 1305 C C . GLY A 1 180 ? 4.383 14.073 -20.391 1.00 72.94 180 GLY A C 1
ATOM 1306 O O . GLY A 1 180 ? 3.842 13.228 -19.684 1.00 72.94 180 GLY A O 1
ATOM 1307 N N . VAL A 1 181 ? 3.714 14.675 -21.382 1.00 81.81 181 VAL A N 1
ATOM 1308 C CA . VAL A 1 181 ? 2.385 14.211 -21.809 1.00 81.81 181 VAL A CA 1
ATOM 1309 C C . VAL A 1 181 ? 2.513 12.781 -22.333 1.00 81.81 181 VAL A C 1
ATOM 1311 O O . VAL A 1 181 ? 3.179 12.540 -23.347 1.00 81.81 181 VAL A O 1
ATOM 1314 N N . LEU A 1 182 ? 1.849 11.837 -21.663 1.00 89.62 182 LEU A N 1
ATOM 1315 C CA . LEU A 1 182 ? 1.836 10.436 -22.060 1.00 89.62 182 LEU A CA 1
ATOM 1316 C C . LEU A 1 182 ? 1.221 10.278 -23.453 1.00 89.62 182 LEU A C 1
ATOM 1318 O O . LEU A 1 182 ? 0.016 10.431 -23.652 1.00 89.62 182 LEU A O 1
ATOM 1322 N N . ARG A 1 183 ? 2.046 9.914 -24.436 1.00 92.94 183 ARG A N 1
ATOM 1323 C CA . ARG A 1 183 ? 1.566 9.556 -25.771 1.00 92.94 183 ARG A CA 1
ATOM 1324 C C . ARG A 1 183 ? 1.394 8.047 -25.872 1.00 92.94 183 ARG A C 1
ATOM 1326 O O . ARG A 1 183 ? 2.375 7.315 -26.015 1.00 92.94 183 ARG A O 1
ATOM 1333 N N . VAL A 1 184 ? 0.146 7.584 -25.892 1.00 95.62 184 VAL A N 1
ATOM 1334 C CA . VAL A 1 184 ? -0.144 6.160 -26.085 1.00 95.62 184 VAL A CA 1
ATOM 1335 C C . VAL A 1 184 ? 0.159 5.756 -27.529 1.00 95.62 184 VAL A C 1
ATOM 1337 O O . VAL A 1 184 ? -0.453 6.233 -28.482 1.00 95.62 184 VAL A O 1
ATOM 1340 N N . THR A 1 185 ? 1.152 4.886 -27.700 1.00 97.19 185 THR A N 1
ATOM 1341 C CA . THR A 1 185 ? 1.619 4.378 -28.999 1.00 97.19 185 THR A CA 1
ATOM 1342 C C . THR A 1 185 ? 1.453 2.859 -29.072 1.00 97.19 185 THR A C 1
ATOM 1344 O O . THR A 1 185 ? 1.332 2.212 -28.030 1.00 97.19 185 THR A O 1
ATOM 1347 N N . PRO A 1 186 ? 1.501 2.238 -30.267 1.00 98.38 186 PRO A N 1
ATOM 1348 C CA . PRO A 1 186 ? 1.419 0.780 -30.379 1.00 98.38 186 PRO A CA 1
ATOM 1349 C C . PRO A 1 186 ? 2.516 0.058 -29.582 1.00 98.38 186 PRO A C 1
ATOM 1351 O O . PRO A 1 186 ? 2.256 -0.984 -28.989 1.00 98.38 186 PRO A O 1
ATOM 1354 N N . SER A 1 187 ? 3.730 0.618 -29.532 1.00 97.81 187 SER A N 1
ATOM 1355 C CA . SER A 1 187 ? 4.829 0.075 -28.726 1.00 97.81 187 SER A CA 1
ATOM 1356 C C . SER A 1 187 ? 4.555 0.181 -27.231 1.00 97.81 187 SER A C 1
ATOM 1358 O O . SER A 1 187 ? 4.891 -0.744 -26.501 1.00 97.81 187 SER A O 1
ATOM 1360 N N . LEU A 1 188 ? 3.909 1.261 -26.779 1.00 97.50 188 LEU A N 1
ATOM 1361 C CA . LEU A 1 188 ? 3.526 1.413 -25.378 1.00 97.50 188 LEU A CA 1
ATOM 1362 C C . LEU A 1 188 ? 2.468 0.380 -24.973 1.00 97.50 188 LEU A C 1
ATOM 1364 O O . LEU A 1 188 ? 2.602 -0.256 -23.940 1.00 97.50 188 LEU A O 1
ATOM 1368 N N . VAL A 1 189 ? 1.470 0.141 -25.829 1.00 98.31 189 VAL A N 1
ATOM 1369 C CA . VAL A 1 189 ? 0.450 -0.902 -25.613 1.00 98.31 189 VAL A CA 1
ATOM 1370 C C . VAL A 1 189 ? 1.088 -2.282 -25.447 1.00 98.31 189 VAL A C 1
ATOM 1372 O O . VAL A 1 189 ? 0.714 -3.044 -24.553 1.00 98.31 189 VAL A O 1
ATOM 1375 N N . VAL A 1 190 ? 2.067 -2.605 -26.298 1.00 98.44 190 VAL A N 1
ATOM 1376 C CA . VAL A 1 190 ? 2.819 -3.862 -26.198 1.00 98.44 190 VAL A CA 1
ATOM 1377 C C . VAL A 1 190 ? 3.626 -3.904 -24.899 1.00 98.44 190 VAL A C 1
ATOM 1379 O O . VAL A 1 190 ? 3.540 -4.912 -24.200 1.00 98.44 190 VAL A O 1
ATOM 1382 N N . ALA A 1 191 ? 4.326 -2.819 -24.550 1.00 98.25 191 ALA A N 1
ATOM 1383 C CA . ALA A 1 191 ? 5.132 -2.693 -23.332 1.00 98.25 191 ALA A CA 1
ATOM 1384 C C . ALA A 1 191 ? 4.302 -2.811 -22.040 1.00 98.25 191 ALA A C 1
ATOM 1386 O O . ALA A 1 191 ? 4.731 -3.473 -21.103 1.00 98.25 191 ALA A O 1
ATOM 1387 N N . MET A 1 192 ? 3.076 -2.274 -22.015 1.00 98.38 192 MET A N 1
ATOM 1388 C CA . MET A 1 192 ? 2.113 -2.476 -20.917 1.00 98.38 192 MET A CA 1
ATOM 1389 C C . MET A 1 192 ? 1.680 -3.950 -20.780 1.00 98.38 192 MET A C 1
ATOM 1391 O O . MET A 1 192 ? 1.175 -4.381 -19.742 1.00 98.38 192 MET A O 1
ATOM 1395 N N . GLY A 1 193 ? 1.861 -4.752 -21.834 1.00 98.50 193 GLY A N 1
ATOM 1396 C CA . GLY A 1 193 ? 1.410 -6.139 -21.888 1.00 98.50 193 GLY A CA 1
ATOM 1397 C C . GLY A 1 193 ? -0.055 -6.298 -22.276 1.00 98.50 193 GLY A C 1
ATOM 1398 O O . GLY A 1 193 ? -0.617 -7.362 -22.048 1.00 98.50 193 GLY A O 1
ATOM 1399 N N . ILE A 1 194 ? -0.687 -5.294 -22.892 1.00 98.56 194 ILE A N 1
ATOM 1400 C CA . ILE A 1 194 ? -2.078 -5.405 -23.348 1.00 98.56 194 ILE A CA 1
ATOM 1401 C C . ILE A 1 194 ? -2.132 -6.284 -24.602 1.00 98.56 194 ILE A C 1
ATOM 1403 O O . ILE A 1 194 ? -1.785 -5.865 -25.707 1.00 98.56 194 ILE A O 1
ATOM 1407 N N . ALA A 1 195 ? -2.599 -7.521 -24.440 1.00 98.50 195 ALA A N 1
ATOM 1408 C CA . ALA A 1 195 ? -2.743 -8.482 -25.530 1.00 98.50 195 ALA A CA 1
ATOM 1409 C C . ALA A 1 195 ? -4.087 -8.365 -26.264 1.00 98.50 195 ALA A C 1
ATOM 1411 O O . ALA A 1 195 ? -4.195 -8.776 -27.424 1.00 98.50 195 ALA A O 1
ATOM 1412 N N . ALA A 1 196 ? -5.131 -7.868 -25.593 1.00 98.56 196 ALA A N 1
ATOM 1413 C CA . ALA A 1 196 ? -6.420 -7.580 -26.218 1.00 98.56 196 ALA A CA 1
ATOM 1414 C C . ALA A 1 196 ? -7.254 -6.566 -25.422 1.00 98.56 196 ALA A C 1
ATOM 1416 O O . ALA A 1 196 ? -7.231 -6.575 -24.193 1.00 98.56 196 ALA A O 1
ATOM 1417 N N . LEU A 1 197 ? -8.068 -5.785 -26.140 1.00 98.06 197 LEU A N 1
ATOM 1418 C CA . LEU A 1 197 ? -9.230 -5.075 -25.595 1.00 98.06 197 LEU A CA 1
ATOM 1419 C C . LEU A 1 197 ? -10.497 -5.685 -26.204 1.00 98.06 197 LEU A C 1
ATOM 1421 O O . LEU A 1 197 ? -10.803 -5.506 -27.389 1.00 98.06 197 LEU A O 1
ATOM 1425 N N . GLY A 1 198 ? -11.214 -6.479 -25.411 1.00 97.00 198 GLY A N 1
ATOM 1426 C CA . GLY A 1 198 ? -12.322 -7.303 -25.875 1.00 97.00 198 GLY A CA 1
ATOM 1427 C C . GLY A 1 198 ? -11.864 -8.278 -26.963 1.00 97.00 198 GLY A C 1
ATOM 1428 O O . GLY A 1 198 ? -11.122 -9.223 -26.703 1.00 97.00 198 GLY A O 1
ATOM 1429 N N . ARG A 1 199 ? -12.314 -8.054 -28.205 1.00 97.06 199 ARG A N 1
ATOM 1430 C CA . ARG A 1 199 ? -11.929 -8.874 -29.372 1.00 97.06 199 ARG A CA 1
ATOM 1431 C C . ARG A 1 199 ? -10.793 -8.276 -30.203 1.00 97.06 199 ARG A C 1
ATOM 1433 O O . ARG A 1 199 ? -10.265 -8.974 -31.066 1.00 97.06 199 ARG A O 1
ATOM 1440 N N . GLU A 1 200 ? -10.435 -7.012 -29.988 1.00 98.31 200 GLU A N 1
ATOM 1441 C CA . GLU A 1 200 ? -9.374 -6.355 -30.752 1.00 98.31 200 GLU A CA 1
ATOM 1442 C C . GLU A 1 200 ? -7.997 -6.763 -30.220 1.00 98.31 200 GLU A C 1
ATOM 1444 O O . GLU A 1 200 ? -7.785 -6.819 -29.010 1.00 98.31 200 GLU A O 1
ATOM 1449 N N . ARG A 1 201 ? -7.066 -7.049 -31.136 1.00 98.31 201 ARG A N 1
ATOM 1450 C CA . ARG A 1 201 ? -5.693 -7.502 -30.839 1.00 98.31 201 ARG A CA 1
ATOM 1451 C C . ARG A 1 201 ? -4.620 -6.658 -31.528 1.00 98.31 201 ARG A C 1
ATOM 1453 O O . ARG A 1 201 ? -3.434 -6.842 -31.279 1.00 98.31 201 ARG A O 1
ATOM 1460 N N . ARG A 1 202 ? -5.002 -5.766 -32.443 1.00 98.44 202 ARG A N 1
ATOM 1461 C CA . ARG A 1 202 ? -4.060 -4.940 -33.200 1.00 98.44 202 ARG A CA 1
ATOM 1462 C C . ARG A 1 202 ? -3.631 -3.759 -32.341 1.00 98.44 202 ARG A C 1
ATOM 1464 O O . ARG A 1 202 ? -4.437 -2.870 -32.072 1.00 98.44 202 ARG A O 1
ATOM 1471 N N . ALA A 1 203 ? -2.350 -3.723 -31.979 1.00 98.25 203 ALA A N 1
ATOM 1472 C CA . ALA A 1 203 ? -1.780 -2.677 -31.132 1.00 98.25 203 ALA A CA 1
ATOM 1473 C C . ALA A 1 203 ? -2.074 -1.237 -31.609 1.00 98.25 203 ALA A C 1
ATOM 1475 O O . ALA A 1 203 ? -2.399 -0.418 -30.756 1.00 98.25 203 ALA A O 1
ATOM 1476 N N . PRO A 1 204 ? -2.071 -0.904 -32.922 1.00 98.50 204 PRO A N 1
ATOM 1477 C CA . PRO A 1 204 ? -2.455 0.437 -33.371 1.00 98.50 204 PRO A CA 1
ATOM 1478 C C . PRO A 1 204 ? -3.885 0.834 -33.006 1.00 98.50 204 PRO A C 1
ATOM 1480 O O . PRO A 1 204 ? -4.109 1.929 -32.512 1.00 98.50 204 PRO A O 1
ATOM 1483 N N . VAL A 1 205 ? -4.844 -0.080 -33.169 1.00 98.25 205 VAL A N 1
ATOM 1484 C CA . VAL A 1 205 ? -6.256 0.200 -32.862 1.00 98.25 205 VAL A CA 1
ATOM 1485 C C . VAL A 1 205 ? -6.480 0.311 -31.356 1.00 98.25 205 VAL A C 1
ATOM 1487 O O . VAL A 1 205 ? -7.296 1.113 -30.912 1.00 98.25 205 VAL A O 1
ATOM 1490 N N . ILE A 1 206 ? -5.750 -0.486 -30.572 1.00 98.50 206 ILE A N 1
ATOM 1491 C CA . ILE A 1 206 ? -5.772 -0.407 -29.109 1.00 98.50 206 ILE A CA 1
ATOM 1492 C C . ILE A 1 206 ? -5.168 0.922 -28.640 1.00 98.50 206 ILE A C 1
ATOM 1494 O O . ILE A 1 206 ? -5.761 1.577 -27.793 1.00 98.50 206 ILE A O 1
ATOM 1498 N N . ALA A 1 207 ? -4.042 1.352 -29.215 1.00 98.00 207 ALA A N 1
ATOM 1499 C CA . ALA A 1 207 ? -3.404 2.617 -28.857 1.00 98.00 207 ALA A CA 1
ATOM 1500 C C . ALA A 1 207 ? -4.330 3.815 -29.110 1.00 98.00 207 ALA A C 1
ATOM 1502 O O . ALA A 1 207 ? -4.504 4.639 -28.217 1.00 98.00 207 ALA A O 1
ATOM 1503 N N . ASP A 1 208 ? -4.988 3.866 -30.274 1.00 97.81 208 ASP A N 1
ATOM 1504 C CA . ASP A 1 208 ? -5.964 4.918 -30.596 1.00 97.81 208 ASP A CA 1
ATOM 1505 C C . ASP A 1 208 ? -7.153 4.922 -29.617 1.00 97.81 208 ASP A C 1
ATOM 1507 O O . ASP A 1 208 ? -7.638 5.978 -29.202 1.00 97.81 208 ASP A O 1
ATOM 1511 N N . ALA A 1 209 ? -7.623 3.732 -29.228 1.00 98.00 209 ALA A N 1
ATOM 1512 C CA . ALA A 1 209 ? -8.718 3.581 -28.275 1.00 98.00 209 ALA A CA 1
ATOM 1513 C C . ALA A 1 209 ? -8.338 4.071 -26.871 1.00 98.00 209 ALA A C 1
ATOM 1515 O O . ALA A 1 209 ? -9.136 4.739 -26.226 1.00 98.00 209 ALA A O 1
ATOM 1516 N N . LEU A 1 210 ? -7.119 3.774 -26.415 1.00 97.25 210 LEU A N 1
ATOM 1517 C CA . LEU A 1 210 ? -6.611 4.221 -25.116 1.00 97.25 210 LEU A CA 1
ATOM 1518 C C . LEU A 1 210 ? -6.309 5.721 -25.097 1.00 97.25 210 LEU A C 1
ATOM 1520 O O . LEU A 1 210 ? -6.632 6.388 -24.123 1.00 97.25 210 LEU A O 1
ATOM 1524 N N . ALA A 1 211 ? -5.778 6.274 -26.190 1.00 96.19 211 ALA A N 1
ATOM 1525 C CA . ALA A 1 211 ? -5.541 7.713 -26.330 1.00 96.19 211 ALA A CA 1
ATOM 1526 C C . ALA A 1 211 ? -6.831 8.556 -26.284 1.00 96.19 211 ALA A C 1
ATOM 1528 O O . ALA A 1 211 ? -6.768 9.765 -26.080 1.00 96.19 211 ALA A O 1
ATOM 1529 N N . SER A 1 212 ? -7.990 7.930 -26.505 1.00 95.69 212 SER A N 1
ATOM 1530 C CA . SER A 1 212 ? -9.317 8.555 -26.445 1.00 95.69 212 SER A CA 1
ATOM 1531 C C . SER A 1 212 ? -10.233 7.916 -25.395 1.00 95.69 212 SER A C 1
ATOM 1533 O O . SER A 1 212 ? -11.453 8.100 -25.443 1.00 95.69 212 SER A O 1
ATOM 1535 N N . ALA A 1 213 ? -9.665 7.139 -24.467 1.00 96.19 213 ALA A N 1
ATOM 1536 C CA . ALA A 1 213 ? -10.434 6.472 -23.430 1.00 96.19 213 ALA A CA 1
ATOM 1537 C C . ALA A 1 213 ? -11.027 7.500 -22.452 1.00 96.19 213 ALA A C 1
ATOM 1539 O O . ALA A 1 213 ? -10.369 8.490 -22.137 1.00 96.19 213 ALA A O 1
ATOM 1540 N N . PRO A 1 214 ? -12.251 7.268 -21.942 1.00 95.69 214 PRO A N 1
ATOM 1541 C CA . PRO A 1 214 ? -12.742 7.992 -20.775 1.00 95.69 214 PRO A CA 1
ATOM 1542 C C . PRO A 1 214 ? -11.783 7.831 -19.588 1.00 95.69 214 PRO A C 1
ATOM 1544 O O . PRO A 1 214 ? -11.237 6.741 -19.403 1.00 95.69 214 PRO A O 1
ATOM 1547 N N . ASP A 1 215 ? -11.644 8.867 -18.756 1.00 93.00 215 ASP A N 1
ATOM 1548 C CA . ASP A 1 215 ? -10.729 8.869 -17.603 1.00 93.00 215 ASP A CA 1
ATOM 1549 C C . ASP A 1 215 ? -10.934 7.656 -16.683 1.00 93.00 215 ASP A C 1
ATOM 1551 O O . ASP A 1 215 ? -9.967 7.043 -16.247 1.00 93.00 215 ASP A O 1
ATOM 1555 N N . GLU A 1 216 ? -12.188 7.252 -16.450 1.00 93.00 216 GLU A N 1
ATOM 1556 C CA . GLU A 1 216 ? -12.534 6.068 -15.646 1.00 93.00 216 GLU A CA 1
ATOM 1557 C C . GLU A 1 216 ? -11.997 4.755 -16.243 1.00 93.00 216 GLU A C 1
ATOM 1559 O O . GLU A 1 216 ? -11.515 3.886 -15.521 1.00 93.00 216 GLU A O 1
ATOM 1564 N N . ALA A 1 217 ? -12.043 4.609 -17.570 1.00 95.88 217 ALA A N 1
ATOM 1565 C CA . ALA A 1 217 ? -11.548 3.425 -18.262 1.00 95.88 217 ALA A CA 1
ATOM 1566 C C . ALA A 1 217 ? -10.019 3.418 -18.304 1.00 95.88 217 ALA A C 1
ATOM 1568 O O . ALA A 1 217 ? -9.415 2.357 -18.169 1.00 95.88 217 ALA A O 1
ATOM 1569 N N . TRP A 1 218 ? -9.394 4.585 -18.486 1.00 96.06 218 TRP A N 1
ATOM 1570 C CA . TRP A 1 218 ? -7.943 4.710 -18.410 1.00 96.06 218 TRP A CA 1
ATOM 1571 C C . TRP A 1 218 ? -7.428 4.393 -17.001 1.00 96.06 218 TRP A C 1
ATOM 1573 O O . TRP A 1 218 ? -6.527 3.568 -16.873 1.00 96.06 218 TRP A O 1
ATOM 1583 N N . ALA A 1 219 ? -8.043 4.966 -15.960 1.00 94.81 219 ALA A N 1
ATOM 1584 C CA . ALA A 1 219 ? -7.698 4.704 -14.563 1.00 94.81 219 ALA A CA 1
ATOM 1585 C C . ALA A 1 219 ? -7.772 3.206 -14.234 1.00 94.81 219 ALA A C 1
ATOM 1587 O O . ALA A 1 219 ? -6.772 2.633 -13.819 1.00 94.81 219 ALA A O 1
ATOM 1588 N N . ALA A 1 220 ? -8.884 2.540 -14.569 1.00 96.00 220 ALA A N 1
ATOM 1589 C CA . ALA A 1 220 ? -9.035 1.100 -14.342 1.00 96.00 220 ALA A CA 1
ATOM 1590 C C . ALA A 1 220 ? -7.978 0.248 -15.076 1.00 96.00 220 ALA A C 1
ATOM 1592 O O . ALA A 1 220 ? -7.564 -0.801 -14.588 1.00 96.00 220 ALA A O 1
ATOM 1593 N N . ILE A 1 221 ? -7.526 0.675 -16.261 1.00 97.75 221 ILE A N 1
ATOM 1594 C CA . ILE A 1 221 ? -6.455 -0.016 -16.996 1.00 97.75 221 ILE A CA 1
ATOM 1595 C C . ILE A 1 221 ? -5.095 0.194 -16.327 1.00 97.75 221 ILE A C 1
ATOM 1597 O O . ILE A 1 221 ? -4.297 -0.743 -16.297 1.00 97.75 221 ILE A O 1
ATOM 1601 N N . VAL A 1 222 ? -4.822 1.393 -15.807 1.00 97.38 222 VAL A N 1
ATOM 1602 C CA . VAL A 1 222 ? -3.605 1.671 -15.030 1.00 97.38 222 VAL A CA 1
ATOM 1603 C C . VAL A 1 222 ? -3.609 0.878 -13.725 1.00 97.38 222 VAL A C 1
ATOM 1605 O O . VAL A 1 222 ? -2.590 0.280 -13.393 1.00 97.38 222 VAL A O 1
ATOM 1608 N N . ASP A 1 223 ? -4.747 0.789 -13.037 1.00 96.12 223 ASP A N 1
ATOM 1609 C CA . ASP A 1 223 ? -4.879 0.004 -11.807 1.00 96.12 223 ASP A CA 1
ATOM 1610 C C . ASP A 1 223 ? -4.626 -1.486 -12.062 1.00 96.12 223 ASP A C 1
ATOM 1612 O O . ASP A 1 223 ? -3.799 -2.082 -11.375 1.00 96.12 223 ASP A O 1
ATOM 1616 N N . LEU A 1 224 ? -5.223 -2.060 -13.116 1.00 97.62 224 LEU A N 1
ATOM 1617 C CA . LEU A 1 224 ? -4.942 -3.440 -13.538 1.00 97.62 224 LEU A CA 1
ATOM 1618 C C . LEU A 1 224 ? -3.483 -3.643 -13.966 1.00 97.62 224 LEU A C 1
ATOM 1620 O O . LEU A 1 224 ? -2.917 -4.714 -13.755 1.00 97.62 224 LEU A O 1
ATOM 1624 N N . TYR A 1 225 ? -2.858 -2.645 -14.600 1.00 98.00 225 TYR A N 1
ATOM 1625 C CA . TYR A 1 225 ? -1.428 -2.702 -14.901 1.00 98.00 225 TYR A CA 1
ATOM 1626 C C . TYR A 1 225 ? -0.607 -2.733 -13.605 1.00 98.00 225 TYR A C 1
ATOM 1628 O O . TYR A 1 225 ? 0.299 -3.556 -13.498 1.00 98.00 225 TYR A O 1
ATOM 1636 N N . HIS A 1 226 ? -0.929 -1.902 -12.612 1.00 97.44 226 HIS A N 1
ATOM 1637 C CA . HIS A 1 226 ? -0.227 -1.910 -11.330 1.00 97.44 226 HIS A CA 1
ATOM 1638 C C . HIS A 1 226 ? -0.410 -3.223 -10.580 1.00 97.44 226 HIS A C 1
ATOM 1640 O O . HIS A 1 226 ? 0.591 -3.814 -10.201 1.00 97.44 226 HIS A O 1
ATOM 1646 N N . GLU A 1 227 ? -1.634 -3.729 -10.465 1.00 96.94 227 GLU A N 1
ATOM 1647 C CA . GLU A 1 227 ? -1.915 -5.039 -9.865 1.00 96.94 227 GLU A CA 1
ATOM 1648 C C . GLU A 1 227 ? -1.117 -6.163 -10.550 1.00 96.94 227 GLU A C 1
ATOM 1650 O O . GLU A 1 227 ? -0.555 -7.040 -9.901 1.00 96.94 227 GLU A O 1
ATOM 1655 N N . ALA A 1 228 ? -0.988 -6.104 -11.878 1.00 97.94 228 ALA A N 1
ATOM 1656 C CA . ALA A 1 228 ? -0.248 -7.101 -12.638 1.00 97.94 228 ALA A CA 1
ATOM 1657 C C . ALA A 1 228 ? 1.283 -7.004 -12.503 1.00 97.94 228 ALA A C 1
ATOM 1659 O O . ALA A 1 228 ? 1.975 -7.993 -12.756 1.00 97.94 228 ALA A O 1
ATOM 1660 N N . ARG A 1 229 ? 1.849 -5.821 -12.220 1.00 97.50 229 ARG A N 1
ATOM 1661 C CA . ARG A 1 229 ? 3.313 -5.591 -12.243 1.00 97.50 229 ARG A CA 1
ATOM 1662 C C . ARG A 1 229 ? 3.925 -5.322 -10.878 1.00 97.50 229 ARG A C 1
ATOM 1664 O O . ARG A 1 229 ? 5.117 -5.553 -10.714 1.00 97.50 229 ARG A O 1
ATOM 1671 N N . TYR A 1 230 ? 3.143 -4.865 -9.917 1.00 97.88 230 TYR A N 1
ATOM 1672 C CA . TYR A 1 230 ? 3.586 -4.541 -8.572 1.00 97.88 230 TYR A CA 1
ATOM 1673 C C . TYR A 1 230 ? 2.880 -5.500 -7.616 1.00 97.88 230 TYR A C 1
ATOM 1675 O O . TYR A 1 230 ? 1.679 -5.347 -7.402 1.00 97.88 230 TYR A O 1
ATOM 1683 N N . PRO A 1 231 ? 3.594 -6.500 -7.062 1.00 97.00 231 PRO A N 1
ATOM 1684 C CA . PRO A 1 231 ? 3.029 -7.368 -6.034 1.00 97.00 231 PRO A CA 1
ATOM 1685 C C . PRO A 1 231 ? 2.400 -6.540 -4.912 1.00 97.00 231 PRO A C 1
ATOM 1687 O O . PRO A 1 231 ? 2.936 -5.483 -4.576 1.00 97.00 231 PRO A O 1
ATOM 1690 N N . ALA A 1 232 ? 1.330 -7.032 -4.285 1.00 96.69 232 ALA A N 1
ATOM 1691 C CA . ALA A 1 232 ? 0.643 -6.314 -3.205 1.00 96.69 232 ALA A CA 1
ATOM 1692 C C . ALA A 1 232 ? 1.575 -5.982 -2.020 1.00 96.69 232 ALA A C 1
ATOM 1694 O O . ALA A 1 232 ? 1.362 -5.011 -1.303 1.00 96.69 232 ALA A O 1
ATOM 1695 N N . ARG A 1 233 ? 2.675 -6.730 -1.861 1.00 97.00 233 ARG A N 1
ATOM 1696 C CA . ARG A 1 233 ? 3.746 -6.429 -0.896 1.00 97.00 233 ARG A CA 1
ATOM 1697 C C . ARG A 1 233 ? 4.542 -5.154 -1.184 1.00 97.00 233 ARG A C 1
ATOM 1699 O O . ARG A 1 233 ? 5.261 -4.688 -0.306 1.00 97.00 233 ARG A O 1
ATOM 1706 N N . LEU A 1 234 ? 4.468 -4.588 -2.388 1.00 97.69 234 LEU A N 1
ATOM 1707 C CA . LEU A 1 234 ? 5.127 -3.326 -2.738 1.00 97.69 234 LEU A CA 1
ATOM 1708 C C . LEU A 1 234 ? 4.300 -2.113 -2.295 1.00 97.69 234 LEU A C 1
ATOM 1710 O O . LEU A 1 234 ? 3.995 -1.205 -3.075 1.00 97.69 234 LEU A O 1
ATOM 1714 N N . LEU A 1 235 ? 3.985 -2.115 -1.004 1.00 96.56 235 LEU A N 1
ATOM 1715 C CA . LEU A 1 235 ? 3.301 -1.059 -0.283 1.00 96.56 235 LEU A CA 1
ATOM 1716 C C . LEU A 1 235 ? 4.092 -0.728 0.983 1.00 96.56 235 LEU A C 1
ATOM 1718 O O . LEU A 1 235 ? 4.700 -1.591 1.619 1.00 96.56 235 LEU A O 1
ATOM 1722 N N . ALA A 1 236 ? 4.084 0.543 1.347 1.00 96.75 236 ALA A N 1
ATOM 1723 C CA . ALA A 1 236 ? 4.613 1.037 2.602 1.00 96.75 236 ALA A CA 1
ATOM 1724 C C . ALA A 1 236 ? 3.467 1.525 3.481 1.00 96.75 236 ALA A C 1
ATOM 1726 O O . ALA A 1 236 ? 2.582 2.234 3.013 1.00 96.75 236 ALA A O 1
ATOM 1727 N N . VAL A 1 237 ? 3.527 1.201 4.770 1.00 96.88 237 VAL A N 1
ATOM 1728 C CA . VAL A 1 237 ? 2.538 1.652 5.750 1.00 96.88 237 VAL A CA 1
ATOM 1729 C C . VAL A 1 237 ? 3.048 2.913 6.440 1.00 96.88 237 VAL A C 1
ATOM 1731 O O . VAL A 1 237 ? 4.054 2.881 7.153 1.00 96.88 237 VAL A O 1
ATOM 1734 N N . TYR A 1 238 ? 2.335 4.025 6.268 1.00 97.38 238 TYR A N 1
ATOM 1735 C CA . TYR A 1 238 ? 2.546 5.250 7.034 1.00 97.38 238 TYR A CA 1
ATOM 1736 C C . TYR A 1 238 ? 1.466 5.418 8.109 1.00 97.38 238 TYR A C 1
ATOM 1738 O O . TYR A 1 238 ? 0.271 5.447 7.821 1.00 97.38 238 TYR A O 1
ATOM 1746 N N . ARG A 1 239 ? 1.898 5.580 9.365 1.00 97.50 239 ARG A N 1
ATOM 1747 C CA . ARG A 1 239 ? 1.027 5.896 10.506 1.00 97.50 239 ARG A CA 1
ATOM 1748 C C . ARG A 1 239 ? 0.899 7.407 10.665 1.00 97.50 239 ARG A C 1
ATOM 1750 O O . ARG A 1 239 ? 1.884 8.087 10.978 1.00 97.50 239 ARG A O 1
ATOM 1757 N N . CYS A 1 240 ? -0.311 7.930 10.489 1.00 97.50 240 CYS A N 1
ATOM 1758 C CA . CYS A 1 240 ? -0.593 9.345 10.675 1.00 97.50 240 CYS A CA 1
ATOM 1759 C C . CYS A 1 240 ? -0.294 9.770 12.116 1.00 97.50 240 CYS A C 1
ATOM 1761 O O . CYS A 1 240 ? -0.901 9.277 13.060 1.00 97.50 240 CYS A O 1
ATOM 1763 N N . GLN A 1 241 ? 0.586 10.756 12.287 1.00 96.88 241 GLN A N 1
ATOM 1764 C CA . GLN A 1 241 ? 0.956 11.266 13.614 1.00 96.88 241 GLN A CA 1
ATOM 1765 C C . GLN A 1 241 ? -0.183 12.025 14.318 1.00 96.88 241 GLN A C 1
ATOM 1767 O O . GLN A 1 241 ? -0.102 12.269 15.517 1.00 96.88 241 GLN A O 1
ATOM 1772 N N . GLY A 1 242 ? -1.220 12.434 13.576 1.00 96.00 242 GLY A N 1
ATOM 1773 C CA . GLY A 1 242 ? -2.363 13.169 14.120 1.00 96.00 242 GLY A CA 1
ATOM 1774 C C . GLY A 1 242 ? -3.482 12.277 14.659 1.00 96.00 242 GLY A C 1
ATOM 1775 O O . GLY A 1 242 ? -4.040 12.590 15.702 1.00 96.00 242 GLY A O 1
ATOM 1776 N N . CYS A 1 243 ? -3.824 11.194 13.952 1.00 95.94 243 CYS A N 1
ATOM 1777 C CA . CYS A 1 243 ? -4.973 10.339 14.294 1.00 95.94 243 CYS A CA 1
ATOM 1778 C C . CYS A 1 243 ? -4.654 8.840 14.398 1.00 95.94 243 CYS A C 1
ATOM 1780 O O . CYS A 1 243 ? -5.560 8.063 14.655 1.00 95.94 243 CYS A O 1
ATOM 1782 N N . GLY A 1 244 ? -3.408 8.411 14.167 1.00 96.69 244 GLY A N 1
ATOM 1783 C CA . GLY A 1 244 ? -3.019 6.992 14.188 1.00 96.69 244 GLY A CA 1
ATOM 1784 C C . GLY A 1 244 ? -3.350 6.210 12.911 1.00 96.69 244 GLY A C 1
ATOM 1785 O O . GLY A 1 244 ? -2.768 5.146 12.691 1.00 96.69 244 GLY A O 1
ATOM 1786 N N . ALA A 1 245 ? -4.195 6.767 12.035 1.00 97.00 245 ALA A N 1
ATOM 1787 C CA . ALA A 1 245 ? -4.650 6.088 10.828 1.00 97.00 245 ALA A CA 1
ATOM 1788 C C . ALA A 1 245 ? -3.499 5.587 9.949 1.00 97.00 245 ALA A C 1
ATOM 1790 O O . ALA A 1 245 ? -2.499 6.284 9.719 1.00 97.00 245 ALA A O 1
ATOM 1791 N N . ARG A 1 246 ? -3.674 4.375 9.439 1.00 96.25 246 ARG A N 1
ATOM 1792 C CA . ARG A 1 246 ? -2.837 3.764 8.420 1.00 96.25 246 ARG A CA 1
ATOM 1793 C C . ARG A 1 246 ? -3.090 4.420 7.068 1.00 96.25 246 ARG A C 1
ATOM 1795 O O . ARG A 1 246 ? -4.220 4.712 6.714 1.00 96.25 246 ARG A O 1
ATOM 1802 N N . ASN A 1 247 ? -2.012 4.661 6.333 1.00 96.75 247 ASN A N 1
ATOM 1803 C CA . ASN A 1 247 ? -2.039 5.112 4.950 1.00 96.75 247 ASN A CA 1
ATOM 1804 C C . ASN A 1 247 ? -1.104 4.199 4.165 1.00 96.75 247 ASN A C 1
ATOM 1806 O O . ASN A 1 247 ? 0.085 4.118 4.495 1.00 96.75 247 ASN A O 1
ATOM 1810 N N . ASP A 1 248 ? -1.641 3.517 3.161 1.00 95.56 248 ASP A N 1
ATOM 1811 C CA . ASP A 1 248 ? -0.864 2.636 2.299 1.00 95.56 248 ASP A CA 1
ATOM 1812 C C . ASP A 1 248 ? -0.314 3.422 1.117 1.00 95.56 248 ASP A C 1
ATOM 1814 O O . ASP A 1 248 ? -1.038 4.084 0.377 1.00 95.56 248 ASP A O 1
ATOM 1818 N N . LEU A 1 249 ? 1.002 3.371 0.957 1.00 96.00 249 LEU A N 1
ATOM 1819 C CA . LEU A 1 249 ? 1.721 4.135 -0.047 1.00 96.00 249 LEU A CA 1
ATOM 1820 C C . LEU A 1 249 ? 2.344 3.183 -1.056 1.00 96.00 249 LEU A C 1
ATOM 1822 O O . LEU A 1 249 ? 3.037 2.237 -0.685 1.00 96.00 249 LEU A O 1
ATOM 1826 N N . ASP A 1 250 ? 2.131 3.467 -2.335 1.00 96.25 250 ASP A N 1
ATOM 1827 C CA . ASP A 1 250 ? 2.737 2.734 -3.440 1.00 96.25 250 ASP A CA 1
ATOM 1828 C C . ASP A 1 250 ? 4.279 2.783 -3.358 1.00 96.25 250 ASP A C 1
ATOM 1830 O O . ASP A 1 250 ? 4.880 3.848 -3.197 1.00 96.25 250 ASP A O 1
ATOM 1834 N N . VAL A 1 251 ? 4.929 1.618 -3.481 1.00 96.69 251 VAL A N 1
ATOM 1835 C CA . VAL A 1 251 ? 6.395 1.492 -3.489 1.00 96.69 251 VAL A CA 1
ATOM 1836 C C . VAL A 1 251 ? 6.882 0.852 -4.804 1.00 96.69 251 VAL A C 1
ATOM 1838 O O . VAL A 1 251 ? 6.292 -0.129 -5.256 1.00 96.69 251 VAL A O 1
ATOM 1841 N N . PRO A 1 252 ? 7.962 1.352 -5.437 1.00 95.88 252 PRO A N 1
ATOM 1842 C CA . PRO A 1 252 ? 8.480 2.710 -5.272 1.00 95.88 252 PRO A CA 1
ATOM 1843 C C . PRO A 1 252 ? 7.417 3.753 -5.645 1.00 95.88 252 PRO A C 1
ATOM 1845 O O . PRO A 1 252 ? 6.465 3.432 -6.363 1.00 95.88 252 PRO A O 1
ATOM 1848 N N . LEU A 1 253 ? 7.614 4.989 -5.182 1.00 94.19 253 LEU A N 1
ATOM 1849 C CA . LEU A 1 253 ? 6.727 6.108 -5.502 1.00 94.19 253 LEU A CA 1
ATOM 1850 C C . LEU A 1 253 ? 6.649 6.345 -7.016 1.00 94.19 253 LEU A C 1
ATOM 1852 O O . LEU A 1 253 ? 5.564 6.436 -7.588 1.00 94.19 253 LEU A O 1
ATOM 1856 N N . ASP A 1 254 ? 7.810 6.393 -7.671 1.00 92.69 254 ASP A N 1
ATOM 1857 C CA . ASP A 1 254 ? 7.897 6.603 -9.113 1.00 92.69 254 ASP A CA 1
ATOM 1858 C C . ASP A 1 254 ? 7.584 5.306 -9.875 1.00 92.69 254 ASP A C 1
ATOM 1860 O O . ASP A 1 254 ? 8.376 4.349 -9.917 1.00 92.69 254 ASP A O 1
ATOM 1864 N N . ARG A 1 255 ? 6.420 5.299 -10.529 1.00 94.62 255 ARG A N 1
ATOM 1865 C CA . ARG A 1 255 ? 5.940 4.226 -11.409 1.00 94.62 255 ARG A CA 1
ATOM 1866 C C . ARG A 1 255 ? 5.870 4.694 -12.853 1.00 94.62 255 ARG A C 1
ATOM 1868 O O . ARG A 1 255 ? 5.868 5.888 -13.132 1.00 94.62 255 ARG A O 1
ATOM 1875 N N . GLU A 1 256 ? 5.799 3.753 -13.791 1.00 94.38 256 GLU A N 1
ATOM 1876 C CA . GLU A 1 256 ? 5.790 4.120 -15.213 1.00 94.38 256 GLU A CA 1
ATOM 1877 C C . GLU A 1 256 ? 4.505 4.831 -15.639 1.00 94.38 256 GLU A C 1
ATOM 1879 O O . GLU A 1 256 ? 4.504 5.587 -16.610 1.00 94.38 256 GLU A O 1
ATOM 1884 N N . LEU A 1 257 ? 3.404 4.551 -14.941 1.00 94.06 257 LEU A N 1
ATOM 1885 C CA . LEU A 1 257 ? 2.103 5.160 -15.160 1.00 94.06 257 LEU A CA 1
ATOM 1886 C C . LEU A 1 257 ? 1.623 5.726 -13.827 1.00 94.06 257 LEU A C 1
ATOM 1888 O O . LEU A 1 257 ? 1.521 5.006 -12.841 1.00 94.06 257 LEU A O 1
ATOM 1892 N N . ALA A 1 258 ? 1.311 7.017 -13.786 1.00 87.69 258 ALA A N 1
ATOM 1893 C CA . ALA A 1 258 ? 0.674 7.590 -12.612 1.00 87.69 258 ALA A CA 1
ATOM 1894 C C . ALA A 1 258 ? -0.740 7.012 -12.478 1.00 87.69 258 ALA A C 1
ATOM 1896 O O . ALA A 1 258 ? -1.505 7.017 -13.452 1.00 87.69 258 ALA A O 1
ATOM 1897 N N . ARG A 1 259 ? -1.109 6.554 -11.274 1.00 81.69 259 ARG A N 1
ATOM 1898 C CA . ARG A 1 259 ? -2.528 6.339 -10.972 1.00 81.69 259 ARG A CA 1
ATOM 1899 C C . ARG A 1 259 ? -3.247 7.668 -11.150 1.00 81.69 259 ARG A C 1
ATOM 1901 O O . ARG A 1 259 ? -2.685 8.731 -10.867 1.00 81.69 259 ARG A O 1
ATOM 1908 N N . ALA A 1 260 ? -4.494 7.615 -11.615 1.00 71.06 260 ALA A N 1
ATOM 1909 C CA . ALA A 1 260 ? -5.347 8.780 -11.455 1.00 71.06 260 ALA A CA 1
ATOM 1910 C C . ALA A 1 260 ? -5.324 9.138 -9.961 1.00 71.06 260 ALA A C 1
ATOM 1912 O O . ALA A 1 260 ? -5.412 8.215 -9.146 1.00 71.06 260 ALA A O 1
ATOM 1913 N N . PRO A 1 261 ? -5.164 10.420 -9.580 1.00 59.78 261 PRO A N 1
ATOM 1914 C CA . PRO A 1 261 ? -5.338 10.783 -8.186 1.00 59.78 261 PRO A CA 1
ATOM 1915 C C . PRO A 1 261 ? -6.690 10.211 -7.773 1.00 59.78 261 PRO A C 1
ATOM 1917 O O . PRO A 1 261 ? -7.691 10.503 -8.441 1.00 59.78 261 PRO A O 1
ATOM 1920 N N . LEU A 1 262 ? -6.695 9.340 -6.752 1.00 47.94 262 LEU A N 1
ATOM 1921 C CA . LEU A 1 262 ? -7.925 8.887 -6.107 1.00 47.94 262 LEU A CA 1
ATOM 1922 C C . LEU A 1 262 ? -8.736 10.157 -5.926 1.00 47.94 262 LEU A C 1
ATOM 1924 O O . LEU A 1 262 ? -8.229 11.093 -5.304 1.00 47.94 262 LEU A O 1
ATOM 1928 N N . ARG A 1 263 ? -9.877 10.270 -6.625 1.00 40.31 263 ARG A N 1
ATOM 1929 C CA . ARG A 1 263 ? -10.641 11.522 -6.666 1.00 40.31 263 ARG A CA 1
ATOM 1930 C C . ARG A 1 263 ? -10.757 11.981 -5.228 1.00 40.31 263 ARG A C 1
ATOM 1932 O O . ARG A 1 263 ? -11.379 11.266 -4.445 1.00 40.31 263 ARG A O 1
ATOM 1939 N N . ALA A 1 264 ? -10.084 13.091 -4.901 1.00 39.75 264 ALA A N 1
ATOM 1940 C CA . ALA A 1 264 ? -9.964 13.540 -3.526 1.00 39.75 264 ALA A CA 1
ATOM 1941 C C . ALA A 1 264 ? -11.359 13.485 -2.922 1.00 39.75 264 ALA A C 1
ATOM 1943 O O . ALA A 1 264 ? -12.296 14.012 -3.536 1.00 39.75 264 ALA A O 1
ATOM 1944 N N . ALA A 1 265 ? -11.483 12.745 -1.814 1.00 40.88 265 ALA A N 1
ATOM 1945 C CA . ALA A 1 265 ? -12.734 12.525 -1.111 1.00 40.88 265 ALA A CA 1
ATOM 1946 C C . ALA A 1 265 ? -13.510 13.834 -1.127 1.00 40.88 265 ALA A C 1
ATOM 1948 O O . ALA A 1 265 ? -12.988 14.829 -0.628 1.00 40.88 265 ALA A O 1
ATOM 1949 N N . GLY A 1 266 ? -14.665 13.826 -1.801 1.00 38.59 266 GLY A N 1
ATOM 1950 C CA . GLY A 1 266 ? -15.407 15.015 -2.183 1.00 38.59 266 GLY A CA 1
ATOM 1951 C C . GLY A 1 266 ? -15.158 16.195 -1.250 1.00 38.59 266 GLY A C 1
ATOM 1952 O O . GLY A 1 266 ? -15.770 16.316 -0.191 1.00 38.59 266 GLY A O 1
ATOM 1953 N N . VAL A 1 267 ? -14.365 17.157 -1.725 1.00 42.34 267 VAL A N 1
ATOM 1954 C CA . VAL A 1 267 ? -14.951 18.487 -1.750 1.00 42.34 267 VAL A CA 1
ATOM 1955 C C . VAL A 1 267 ? -16.133 18.284 -2.678 1.00 42.34 267 VAL A C 1
ATOM 1957 O O . VAL A 1 267 ? -15.971 18.300 -3.898 1.00 42.34 267 VAL A O 1
ATOM 1960 N N . ASP A 1 268 ? -17.280 17.920 -2.100 1.00 43.78 268 ASP A N 1
ATOM 1961 C CA . ASP A 1 268 ? -18.561 18.048 -2.757 1.00 43.78 268 ASP A CA 1
ATOM 1962 C C . ASP A 1 268 ? -18.616 19.521 -3.114 1.00 43.78 268 ASP A C 1
ATOM 1964 O O . ASP A 1 268 ? -19.004 20.383 -2.322 1.00 43.78 268 ASP A O 1
ATOM 1968 N N . GLY A 1 269 ? -18.093 19.818 -4.298 1.00 40.78 269 GLY A N 1
ATOM 1969 C CA . GLY A 1 269 ? -18.346 21.042 -4.981 1.00 40.78 269 GLY A CA 1
ATOM 1970 C C . GLY A 1 269 ? -19.854 21.077 -5.093 1.00 40.78 269 GLY A C 1
ATOM 1971 O O . GLY A 1 269 ? -20.437 20.561 -6.041 1.00 40.78 269 GLY A O 1
ATOM 1972 N N . ALA A 1 270 ? -20.486 21.780 -4.153 1.00 42.91 270 ALA A N 1
ATOM 1973 C CA . ALA A 1 270 ? -21.262 22.922 -4.576 1.00 42.91 270 ALA A CA 1
ATOM 1974 C C . ALA A 1 270 ? -20.507 23.493 -5.777 1.00 42.91 270 ALA A C 1
ATOM 1976 O O . ALA A 1 270 ? -19.384 23.977 -5.624 1.00 42.91 270 ALA A O 1
ATOM 1977 N N . ASP A 1 271 ? -21.051 23.215 -6.960 1.00 40.06 271 ASP A N 1
ATOM 1978 C CA . ASP A 1 271 ? -20.581 23.634 -8.271 1.00 40.06 271 ASP A CA 1
ATOM 1979 C C . ASP A 1 271 ? -20.449 25.156 -8.176 1.00 40.06 271 ASP A C 1
ATOM 1981 O O . ASP A 1 271 ? -21.396 25.897 -8.420 1.00 40.06 271 ASP A O 1
ATOM 1985 N N . THR A 1 272 ? -19.337 25.633 -7.636 1.00 45.06 272 THR A N 1
ATOM 1986 C CA . THR A 1 272 ? -19.118 27.039 -7.355 1.00 45.06 272 THR A CA 1
ATOM 1987 C C . THR A 1 272 ? -18.336 27.568 -8.534 1.00 45.06 272 THR A C 1
ATOM 1989 O O . THR A 1 272 ? -17.396 26.943 -9.024 1.00 45.06 272 THR A O 1
ATOM 1992 N N . ASN A 1 273 ? -18.792 28.685 -9.089 1.00 46.00 273 ASN A N 1
ATOM 1993 C CA . ASN A 1 273 ? -18.015 29.387 -10.104 1.00 46.00 273 ASN A CA 1
ATOM 1994 C C . ASN A 1 273 ? -16.669 29.859 -9.505 1.00 46.00 273 ASN A C 1
ATOM 1996 O O . ASN A 1 273 ? -16.442 29.760 -8.301 1.00 46.00 273 ASN A O 1
ATOM 2000 N N . GLU A 1 274 ? -15.798 30.456 -10.324 1.00 47.31 274 GLU A N 1
ATOM 2001 C CA . GLU A 1 274 ? -14.545 31.095 -9.866 1.00 47.31 274 GLU A CA 1
ATOM 2002 C C . GLU A 1 274 ? -14.751 32.170 -8.765 1.00 47.31 274 GLU A C 1
ATOM 2004 O O . GLU A 1 274 ? -13.780 32.697 -8.229 1.00 47.31 274 GLU A O 1
ATOM 2009 N N . LEU A 1 275 ? -16.004 32.493 -8.413 1.00 53.69 275 LEU A N 1
ATOM 2010 C CA . LEU A 1 275 ? -16.417 33.460 -7.395 1.00 53.69 275 LEU A CA 1
ATOM 2011 C C . LEU A 1 275 ? -17.046 32.816 -6.140 1.00 53.69 275 LEU A C 1
ATOM 2013 O O . LEU A 1 275 ? -17.472 33.548 -5.251 1.00 53.69 275 LEU A O 1
ATOM 2017 N N . GLY A 1 276 ? -17.111 31.484 -6.028 1.00 48.97 276 GLY A N 1
ATOM 2018 C CA . GLY A 1 276 ? -17.653 30.814 -4.838 1.00 48.97 276 GLY A CA 1
ATOM 2019 C C . GLY A 1 276 ? -19.187 30.724 -4.767 1.00 48.97 276 GLY A C 1
ATOM 2020 O O . GLY A 1 276 ? -19.720 30.397 -3.710 1.00 48.97 276 GLY A O 1
ATOM 2021 N N . GLU A 1 277 ? -19.919 30.994 -5.855 1.00 47.12 277 GLU A N 1
ATOM 2022 C CA . GLU A 1 277 ? -21.392 30.967 -5.869 1.00 47.12 277 GLU A CA 1
ATOM 2023 C C . GLU A 1 277 ? -21.963 29.689 -6.513 1.00 47.12 277 GLU A C 1
ATOM 2025 O O . GLU A 1 277 ? -21.491 29.294 -7.585 1.00 47.12 277 GLU A O 1
ATOM 2030 N N . PRO A 1 278 ? -23.006 29.064 -5.927 1.00 42.09 278 PRO A N 1
ATOM 2031 C CA . PRO A 1 278 ? -23.591 27.821 -6.429 1.00 42.09 278 PRO A CA 1
ATOM 2032 C C . PRO A 1 278 ? -24.242 27.995 -7.811 1.00 42.09 278 PRO A C 1
ATOM 2034 O O . PRO A 1 278 ? -25.116 28.840 -8.020 1.00 42.09 278 PRO A O 1
ATOM 2037 N N . ARG A 1 279 ? -23.838 27.157 -8.770 1.00 45.75 279 ARG A N 1
ATOM 2038 C CA . ARG A 1 279 ? -24.324 27.163 -10.152 1.00 45.75 279 ARG A CA 1
ATOM 2039 C C . ARG A 1 279 ? -25.748 26.589 -10.211 1.00 45.75 279 ARG A C 1
ATOM 2041 O O . ARG A 1 279 ? -25.981 25.481 -9.726 1.00 45.75 279 ARG A O 1
ATOM 2048 N N . PRO A 1 280 ? -26.719 27.286 -10.828 1.00 42.03 280 PRO A N 1
ATOM 2049 C CA . PRO A 1 280 ? -28.076 26.766 -10.958 1.00 42.03 280 PRO A CA 1
ATOM 2050 C C . PRO A 1 280 ? -28.078 25.511 -11.840 1.00 42.03 280 PRO A C 1
ATOM 2052 O O . PRO A 1 280 ? -27.697 25.547 -13.014 1.00 42.03 280 PRO A O 1
ATOM 2055 N N . THR A 1 281 ? -28.509 24.390 -11.266 1.00 40.72 281 THR A N 1
ATOM 2056 C CA . THR A 1 281 ? -28.604 23.094 -11.940 1.00 40.72 281 THR A CA 1
ATOM 2057 C C . THR A 1 281 ? -29.632 23.147 -13.071 1.00 40.72 281 THR A C 1
ATOM 2059 O O . THR A 1 281 ? -30.778 23.564 -12.898 1.00 40.72 281 THR A O 1
ATOM 2062 N N . ARG A 1 282 ? -29.225 22.718 -14.273 1.00 37.88 282 ARG A N 1
ATOM 2063 C CA . ARG A 1 282 ? -30.128 22.578 -15.423 1.00 37.88 282 ARG A CA 1
ATOM 2064 C C . ARG A 1 282 ? -31.084 21.397 -15.194 1.00 37.88 282 ARG A C 1
ATOM 2066 O O . ARG A 1 282 ? -30.612 20.274 -15.017 1.00 37.88 282 ARG A O 1
ATOM 2073 N N . PRO A 1 283 ? -32.409 21.598 -15.268 1.00 37.50 283 PRO A N 1
ATOM 2074 C CA . PRO A 1 283 ? -33.361 20.506 -15.173 1.00 37.50 283 PRO A CA 1
ATOM 2075 C C . PRO A 1 283 ? -33.437 19.777 -16.519 1.00 37.50 283 PRO A C 1
ATOM 2077 O O . PRO A 1 283 ? -33.895 20.341 -17.509 1.00 37.50 283 PRO A O 1
ATOM 2080 N N . GLY A 1 284 ? -33.014 18.512 -16.557 1.00 44.62 284 GLY A N 1
ATOM 2081 C CA . GLY A 1 284 ? -33.419 17.602 -17.631 1.00 44.62 284 GLY A CA 1
ATOM 2082 C C . GLY A 1 284 ? -32.334 16.681 -18.172 1.00 44.62 284 GLY A C 1
ATOM 2083 O O . GLY A 1 284 ? -31.871 16.890 -19.284 1.00 44.62 284 GLY A O 1
ATOM 2084 N N . ALA A 1 285 ? -31.989 15.635 -17.416 1.00 42.41 285 ALA A N 1
ATOM 2085 C CA . ALA A 1 285 ? -31.572 14.328 -17.943 1.00 42.41 285 ALA A CA 1
ATOM 2086 C C . ALA A 1 285 ? -31.369 13.346 -16.773 1.00 42.41 285 ALA A C 1
ATOM 2088 O O . ALA A 1 285 ? -30.263 13.191 -16.268 1.00 42.41 285 ALA A O 1
ATOM 2089 N N . ARG A 1 286 ? -32.436 12.677 -16.317 1.00 40.69 286 ARG A N 1
ATOM 2090 C CA . ARG A 1 286 ? -32.326 11.510 -15.425 1.00 40.69 286 ARG A CA 1
ATOM 2091 C C . ARG A 1 286 ? -32.836 10.277 -16.162 1.00 40.69 286 ARG A C 1
ATOM 2093 O O . ARG A 1 286 ? -34.041 10.073 -16.291 1.00 40.69 286 ARG A O 1
ATOM 2100 N N . ALA A 1 287 ? -31.898 9.485 -16.673 1.00 40.78 287 ALA A N 1
ATOM 2101 C CA . ALA A 1 287 ? -32.138 8.112 -17.091 1.00 40.78 287 ALA A CA 1
ATOM 2102 C C . ALA A 1 287 ? -31.984 7.188 -15.872 1.00 40.78 287 ALA A C 1
ATOM 2104 O O . ALA A 1 287 ? -31.131 7.407 -15.017 1.00 40.78 287 ALA A O 1
ATOM 2105 N N . ARG A 1 288 ? -32.859 6.183 -15.801 1.00 41.19 288 ARG A N 1
ATOM 2106 C CA . ARG A 1 288 ? -32.991 5.172 -14.745 1.00 41.19 288 ARG A CA 1
ATOM 2107 C C . ARG A 1 288 ? -31.668 4.437 -14.459 1.00 41.19 288 ARG A C 1
ATOM 2109 O O . ARG A 1 288 ? -31.338 3.495 -15.171 1.00 41.19 288 ARG A O 1
ATOM 2116 N N . ALA A 1 289 ? -30.978 4.826 -13.393 1.00 42.03 289 ALA A N 1
ATOM 2117 C CA . ALA A 1 289 ? -30.179 3.923 -12.568 1.00 42.03 289 ALA A CA 1
ATOM 2118 C C . ALA A 1 289 ? -31.047 3.524 -11.362 1.00 42.03 289 ALA A C 1
ATOM 2120 O O . ALA A 1 289 ? -31.917 4.306 -10.962 1.00 42.03 289 ALA A O 1
ATOM 2121 N N . SER A 1 290 ? -30.888 2.309 -10.831 1.00 42.91 290 SER A N 1
ATOM 2122 C CA . SER A 1 290 ? -31.547 1.914 -9.581 1.00 42.91 290 SER A CA 1
ATOM 2123 C C . SER A 1 290 ? -31.269 2.977 -8.526 1.00 42.91 290 SER A C 1
ATOM 2125 O O . SER A 1 290 ? -30.156 3.493 -8.463 1.00 42.91 290 SER A O 1
ATOM 2127 N N . ALA A 1 291 ? -32.282 3.349 -7.750 1.00 41.44 291 ALA A N 1
ATOM 2128 C CA . ALA A 1 291 ? -32.120 4.295 -6.662 1.00 41.44 291 ALA A CA 1
ATOM 2129 C C . ALA A 1 291 ? -31.217 3.668 -5.589 1.00 41.44 291 ALA A C 1
ATOM 2131 O O . ALA A 1 291 ? -31.722 3.099 -4.629 1.00 41.44 291 ALA A O 1
ATOM 2132 N N . SER A 1 292 ? -29.895 3.753 -5.757 1.00 53.03 292 SER A N 1
ATOM 2133 C CA . SER A 1 292 ? -29.021 3.864 -4.601 1.00 53.03 292 SER A CA 1
ATOM 2134 C C . SER A 1 292 ? -29.480 5.141 -3.909 1.00 53.03 292 SER A C 1
ATOM 2136 O O . SER A 1 292 ? -29.394 6.245 -4.458 1.00 53.03 292 SER A O 1
ATOM 2138 N N . SER A 1 293 ? -30.155 4.990 -2.773 1.00 68.00 293 SER A N 1
ATOM 2139 C CA . SER A 1 293 ? -30.460 6.138 -1.935 1.00 68.00 293 SER A CA 1
ATOM 2140 C C . SER A 1 293 ? -29.132 6.813 -1.629 1.00 68.00 293 SER A C 1
ATOM 2142 O O . SER A 1 293 ? -28.207 6.146 -1.176 1.00 68.00 293 SER A O 1
ATOM 2144 N N . ALA A 1 294 ? -29.020 8.109 -1.921 1.00 85.19 294 ALA A N 1
ATOM 2145 C CA . ALA A 1 294 ? -27.871 8.883 -1.476 1.00 85.19 294 ALA A CA 1
ATOM 2146 C C . ALA A 1 294 ? -27.655 8.639 0.027 1.00 85.19 294 ALA A C 1
ATOM 2148 O O . ALA A 1 294 ? -28.639 8.508 0.765 1.00 85.19 294 ALA A O 1
ATOM 2149 N N . PHE A 1 295 ? -26.392 8.556 0.450 1.00 93.50 295 PHE A N 1
ATOM 2150 C CA . PHE A 1 295 ? -26.036 8.402 1.858 1.00 93.50 295 PHE A CA 1
ATOM 2151 C C . PHE A 1 295 ? -26.777 9.469 2.694 1.00 93.50 295 PHE A C 1
ATOM 2153 O O . PHE A 1 295 ? -26.824 10.627 2.258 1.00 93.50 295 PHE A O 1
ATOM 2160 N N . PRO A 1 296 ? -27.420 9.104 3.822 1.00 95.50 296 PRO A N 1
ATOM 2161 C CA . PRO A 1 296 ? -28.184 10.055 4.624 1.00 95.50 296 PRO A CA 1
ATOM 2162 C C . PRO A 1 296 ? -27.278 11.181 5.133 1.00 95.50 296 PRO A C 1
ATOM 2164 O O . PRO A 1 296 ? -26.093 10.969 5.373 1.00 95.50 296 PRO A O 1
ATOM 2167 N N . ASP A 1 297 ? -27.833 12.379 5.312 1.00 95.81 297 ASP A N 1
ATOM 2168 C CA . ASP A 1 297 ? -27.125 13.437 6.033 1.00 95.81 297 ASP A CA 1
ATOM 2169 C C . ASP A 1 297 ? -26.953 13.073 7.519 1.00 95.81 297 ASP A C 1
ATOM 2171 O O . ASP A 1 297 ? -27.443 12.042 7.985 1.00 95.81 297 ASP A O 1
ATOM 2175 N N . LEU A 1 298 ? -26.224 13.905 8.270 1.00 96.62 298 LEU A N 1
ATOM 2176 C CA . LEU A 1 298 ? -25.899 13.613 9.668 1.00 96.62 298 LEU A CA 1
ATOM 2177 C C . LEU A 1 298 ? -27.157 13.416 10.527 1.00 96.62 298 LEU A C 1
ATOM 2179 O O . LEU A 1 298 ? -27.219 12.449 11.280 1.00 96.62 298 LEU A O 1
ATOM 2183 N N . ASP A 1 299 ? -28.169 14.269 10.366 1.00 97.75 299 ASP A N 1
ATOM 2184 C CA . ASP A 1 299 ? -29.426 14.177 11.118 1.00 97.75 299 ASP A CA 1
ATOM 2185 C C . ASP A 1 299 ? -30.196 12.893 10.763 1.00 97.75 299 ASP A C 1
ATOM 2187 O O . ASP A 1 299 ? -30.719 12.197 11.639 1.00 97.75 299 ASP A O 1
ATOM 2191 N N . GLY A 1 300 ? -30.256 12.546 9.472 1.00 97.19 300 GLY A N 1
ATOM 2192 C CA . GLY A 1 300 ? -30.885 11.318 8.998 1.00 97.19 300 GLY A CA 1
ATOM 2193 C C . GLY A 1 300 ? -30.156 10.058 9.465 1.00 97.19 300 GLY A C 1
ATOM 2194 O O . GLY A 1 300 ? -30.805 9.075 9.827 1.00 97.19 300 GLY A O 1
ATOM 2195 N N . PHE A 1 301 ? -28.823 10.085 9.487 1.00 97.94 301 PHE A N 1
ATOM 2196 C CA . PHE A 1 301 ? -27.994 9.008 10.020 1.00 97.94 301 PHE A CA 1
ATOM 2197 C C . PHE A 1 301 ? -28.179 8.872 11.534 1.00 97.94 301 PHE A C 1
ATOM 2199 O O . PHE A 1 301 ? -28.460 7.779 12.018 1.00 97.94 301 PHE A O 1
ATOM 2206 N N . GLU A 1 302 ? -28.137 9.977 12.283 1.00 98.44 302 GLU A N 1
ATOM 2207 C CA . GLU A 1 302 ? -28.372 9.985 13.729 1.00 98.44 302 GLU A CA 1
ATOM 2208 C C . GLU A 1 302 ? -29.747 9.407 14.085 1.00 98.44 302 GLU A C 1
ATOM 2210 O O . GLU A 1 302 ? -29.861 8.591 15.003 1.00 98.44 302 GLU A O 1
ATOM 2215 N N . ALA A 1 303 ? -30.794 9.767 13.340 1.00 98.25 303 ALA A N 1
ATOM 2216 C CA . ALA A 1 303 ? -32.126 9.208 13.545 1.00 98.25 303 ALA A CA 1
ATOM 2217 C C . ALA A 1 303 ? -32.157 7.680 13.349 1.00 98.25 303 ALA A C 1
ATOM 2219 O O . ALA A 1 303 ? -32.802 6.980 14.136 1.00 98.25 303 ALA A O 1
ATOM 2220 N N . ARG A 1 304 ? -31.444 7.156 12.341 1.00 98.31 304 ARG A N 1
ATOM 2221 C CA . ARG A 1 304 ? -31.317 5.708 12.088 1.00 98.31 304 ARG A CA 1
ATOM 2222 C C . ARG A 1 304 ? -30.560 5.008 13.215 1.00 98.31 304 ARG A C 1
ATOM 2224 O O . ARG A 1 304 ? -31.089 4.052 13.779 1.00 98.31 304 ARG A O 1
ATOM 2231 N N . VAL A 1 305 ? -29.398 5.540 13.607 1.00 98.50 305 VAL A N 1
ATOM 2232 C CA . VAL A 1 305 ? -28.569 5.027 14.713 1.00 98.50 305 VAL A CA 1
ATOM 2233 C C . VAL A 1 305 ? -29.365 4.979 16.017 1.00 98.50 305 VAL A C 1
ATOM 2235 O O . VAL A 1 305 ? -29.433 3.937 16.665 1.00 98.50 305 VAL A O 1
ATOM 2238 N N . ARG A 1 306 ? -30.054 6.067 16.386 1.00 98.25 306 ARG A N 1
ATOM 2239 C CA . ARG A 1 306 ? -30.881 6.105 17.605 1.00 98.25 306 ARG A CA 1
ATOM 2240 C C . ARG A 1 306 ? -32.039 5.109 17.557 1.00 98.25 306 ARG A C 1
ATOM 2242 O O . ARG A 1 306 ? -32.359 4.495 18.575 1.00 98.25 306 ARG A O 1
ATOM 2249 N N . ALA A 1 307 ? -32.674 4.941 16.397 1.00 98.25 307 ALA A N 1
ATOM 2250 C CA . ALA A 1 307 ? -33.753 3.974 16.234 1.00 98.25 307 ALA A CA 1
ATOM 2251 C C . ALA A 1 307 ? -33.254 2.525 16.362 1.00 98.25 307 ALA A C 1
ATOM 2253 O O . ALA A 1 307 ? -33.931 1.715 16.998 1.00 98.25 307 ALA A O 1
ATOM 2254 N N . ALA A 1 308 ? -32.098 2.200 15.774 1.00 98.25 308 ALA A N 1
ATOM 2255 C CA . ALA A 1 308 ? -31.452 0.893 15.893 1.00 98.25 308 ALA A CA 1
ATOM 2256 C C . ALA A 1 308 ? -31.025 0.609 17.341 1.00 98.25 308 ALA A C 1
ATOM 2258 O O . ALA A 1 308 ? -31.439 -0.400 17.911 1.00 98.25 308 ALA A O 1
ATOM 2259 N N . ALA A 1 309 ? -30.327 1.552 17.982 1.00 98.19 309 ALA A N 1
ATOM 2260 C CA . ALA A 1 309 ? -29.910 1.437 19.378 1.00 98.19 309 ALA A CA 1
ATOM 2261 C C . ALA A 1 309 ? -31.089 1.196 20.325 1.00 98.19 309 ALA A C 1
ATOM 2263 O O . ALA A 1 309 ? -31.007 0.337 21.195 1.00 98.19 309 ALA A O 1
ATOM 2264 N N . GLY A 1 310 ? -32.217 1.891 20.131 1.00 97.81 310 GLY A N 1
ATOM 2265 C CA . GLY A 1 310 ? -33.421 1.666 20.934 1.00 97.81 310 GLY A CA 1
ATOM 2266 C C . GLY A 1 310 ? -33.913 0.215 20.881 1.00 97.81 310 GLY A C 1
ATOM 2267 O O . GLY A 1 310 ? -34.219 -0.362 21.923 1.00 97.81 310 GLY A O 1
ATOM 2268 N N . ARG A 1 311 ? -33.931 -0.392 19.685 1.00 98.25 311 ARG A N 1
ATOM 2269 C CA . ARG A 1 311 ? -34.319 -1.802 19.502 1.00 98.25 311 ARG A CA 1
ATOM 2270 C C . ARG A 1 311 ? -33.306 -2.757 20.132 1.00 98.25 311 ARG A C 1
ATOM 2272 O O . ARG A 1 311 ? -33.705 -3.683 20.834 1.00 98.25 311 ARG A O 1
ATOM 2279 N N . ILE A 1 312 ? -32.015 -2.525 19.897 1.00 98.31 312 ILE A N 1
ATOM 2280 C CA . ILE A 1 312 ? -30.931 -3.395 20.374 1.00 98.31 312 ILE A CA 1
ATOM 2281 C C . ILE A 1 312 ? -30.825 -3.342 21.898 1.00 98.31 312 ILE A C 1
ATOM 2283 O O . ILE A 1 312 ? -30.792 -4.386 22.543 1.00 98.31 312 ILE A O 1
ATOM 2287 N N . TYR A 1 313 ? -30.854 -2.152 22.503 1.00 98.00 313 TYR A N 1
ATOM 2288 C CA . TYR A 1 313 ? -30.784 -1.998 23.959 1.00 98.00 313 TYR A CA 1
ATOM 2289 C C . TYR A 1 313 ? -31.971 -2.674 24.650 1.00 98.00 313 TYR A C 1
ATOM 2291 O O . TYR A 1 313 ? -31.788 -3.350 25.664 1.00 98.00 313 TYR A O 1
ATOM 2299 N N . GLU A 1 314 ? -33.181 -2.548 24.089 1.00 97.81 314 GLU A N 1
ATOM 2300 C CA . GLU A 1 314 ? -34.360 -3.261 24.587 1.00 97.81 314 GLU A CA 1
ATOM 2301 C C . GLU A 1 314 ? -34.181 -4.783 24.479 1.00 97.81 314 GLU A C 1
ATOM 2303 O O . GLU A 1 314 ? -34.378 -5.490 25.469 1.00 97.81 314 GLU A O 1
ATOM 2308 N N . ALA A 1 315 ? -33.748 -5.283 23.317 1.00 98.12 315 ALA A N 1
ATOM 2309 C CA . ALA A 1 315 ? -33.557 -6.711 23.066 1.00 98.12 315 ALA A CA 1
ATOM 2310 C C . ALA A 1 315 ? -32.446 -7.339 23.929 1.00 98.12 315 ALA A C 1
ATOM 2312 O O . ALA A 1 315 ? -32.602 -8.457 24.421 1.00 98.12 315 ALA A O 1
ATOM 2313 N N . ARG A 1 316 ? -31.341 -6.616 24.145 1.00 97.62 316 ARG A N 1
ATOM 2314 C CA . ARG A 1 316 ? -30.191 -7.040 24.961 1.00 97.62 316 ARG A CA 1
ATOM 2315 C C . ARG A 1 316 ? -30.385 -6.776 26.459 1.00 97.62 316 ARG A C 1
ATOM 2317 O O . ARG A 1 316 ? -29.585 -7.239 27.267 1.00 97.62 316 ARG A O 1
ATOM 2324 N N . GLY A 1 317 ? -31.439 -6.055 26.851 1.00 97.31 317 GLY A N 1
ATOM 2325 C CA . GLY A 1 317 ? -31.715 -5.704 28.247 1.00 97.31 317 GLY A CA 1
ATOM 2326 C C . GLY A 1 317 ? -30.716 -4.706 28.845 1.00 97.31 317 GLY A C 1
ATOM 2327 O O . GLY A 1 317 ? -30.539 -4.667 30.064 1.00 97.31 317 GLY A O 1
ATOM 2328 N N . VAL A 1 318 ? -30.069 -3.906 28.001 1.00 96.00 318 VAL A N 1
ATOM 2329 C CA . VAL A 1 318 ? -28.989 -2.988 28.373 1.00 96.00 318 VAL A CA 1
ATOM 2330 C C . VAL A 1 318 ? -29.539 -1.600 28.682 1.00 96.00 318 VAL A C 1
ATOM 2332 O O . VAL A 1 318 ? -30.470 -1.107 28.047 1.00 96.00 318 VAL A O 1
ATOM 2335 N N . ARG A 1 319 ? -28.987 -0.971 29.723 1.00 92.69 319 ARG A N 1
ATOM 2336 C CA . ARG A 1 319 ? -29.345 0.376 30.185 1.00 92.69 319 ARG A CA 1
ATOM 2337 C C . ARG A 1 319 ? -28.084 1.082 30.674 1.00 92.69 319 ARG A C 1
ATOM 2339 O O . ARG A 1 319 ? -27.148 0.416 31.098 1.00 92.69 319 ARG A O 1
ATOM 2346 N N . ASN A 1 320 ? -28.126 2.412 30.731 1.00 90.12 320 ASN A N 1
ATOM 2347 C CA . ASN A 1 320 ? -27.051 3.262 31.266 1.00 90.12 320 ASN A CA 1
ATOM 2348 C C . ASN A 1 320 ? -25.757 3.260 30.435 1.00 90.12 320 ASN A C 1
ATOM 2350 O O . ASN A 1 320 ? -24.680 3.376 31.009 1.00 90.12 320 ASN A O 1
ATOM 2354 N N . ILE A 1 321 ? -25.877 3.138 29.113 1.00 95.50 321 ILE A N 1
ATOM 2355 C CA . ILE A 1 321 ? -24.792 3.431 28.176 1.00 95.50 321 ILE A CA 1
ATOM 2356 C C . ILE A 1 321 ? -25.195 4.671 27.389 1.00 95.50 321 ILE A C 1
ATOM 2358 O O . ILE A 1 321 ? -26.299 4.712 26.831 1.00 95.50 321 ILE A O 1
ATOM 2362 N N . ASP A 1 322 ? -24.317 5.662 27.347 1.00 97.00 322 ASP A N 1
ATOM 2363 C CA . ASP A 1 322 ? -24.518 6.847 26.523 1.00 97.00 322 ASP A CA 1
ATOM 2364 C C . ASP A 1 322 ? -24.203 6.532 25.056 1.00 97.00 322 ASP A C 1
ATOM 2366 O O . ASP A 1 322 ? -23.315 5.744 24.752 1.00 97.00 322 ASP A O 1
ATOM 2370 N N . LEU A 1 323 ? -24.953 7.130 24.130 1.00 97.81 323 LEU A N 1
ATOM 2371 C CA . LEU A 1 323 ? -24.771 6.935 22.692 1.00 97.81 323 LEU A CA 1
ATOM 2372 C C . LEU A 1 323 ? -24.438 8.267 22.027 1.00 97.81 323 LEU A C 1
ATOM 2374 O O . LEU A 1 323 ? -25.248 9.201 22.064 1.00 97.81 323 LEU A O 1
ATOM 2378 N N . PHE A 1 324 ? -23.283 8.319 21.372 1.00 98.12 324 PHE A N 1
ATOM 2379 C CA . PHE A 1 324 ? -22.794 9.487 20.649 1.00 98.12 324 PHE A CA 1
ATOM 2380 C C . PHE A 1 324 ? -22.654 9.190 19.159 1.00 98.12 324 PHE A C 1
ATOM 2382 O O . PHE A 1 324 ? -22.155 8.141 18.763 1.00 98.12 324 PHE A O 1
ATOM 2389 N N . ILE A 1 325 ? -23.069 10.142 18.327 1.00 98.31 325 ILE A N 1
ATOM 2390 C CA . ILE A 1 325 ? -22.821 10.121 16.888 1.00 98.31 325 ILE A CA 1
ATOM 2391 C C . ILE A 1 325 ? -21.771 11.194 16.627 1.00 98.31 325 ILE A C 1
ATOM 2393 O O . ILE A 1 325 ? -22.018 12.377 16.863 1.00 98.31 325 ILE A O 1
ATOM 2397 N N . ASP A 1 326 ? -20.589 10.779 16.184 1.00 97.50 326 ASP A N 1
ATOM 2398 C CA . ASP A 1 326 ? -19.450 11.664 15.973 1.00 97.50 326 ASP A CA 1
ATOM 2399 C C . ASP A 1 326 ? -19.231 11.896 14.470 1.00 97.50 326 ASP A C 1
ATOM 2401 O O . ASP A 1 326 ? -19.037 10.967 13.683 1.00 97.50 326 ASP A O 1
ATOM 2405 N N . ALA A 1 327 ? -19.290 13.164 14.059 1.00 96.19 327 ALA A N 1
ATOM 2406 C CA . ALA A 1 327 ? -19.028 13.604 12.686 1.00 96.19 327 ALA A CA 1
ATOM 2407 C C . ALA A 1 327 ? -17.570 14.061 12.468 1.00 96.19 327 ALA A C 1
ATOM 2409 O O . ALA A 1 327 ? -17.204 14.485 11.360 1.00 96.19 327 ALA A O 1
ATOM 2410 N N . GLY A 1 328 ? -16.763 14.028 13.532 1.00 95.56 328 GLY A N 1
ATOM 2411 C CA . GLY A 1 328 ? -15.350 14.364 13.554 1.00 95.56 328 GLY A CA 1
ATOM 2412 C C . GLY A 1 328 ? -14.468 13.297 12.911 1.00 95.56 328 GLY A C 1
ATOM 2413 O O . GLY A 1 328 ? -14.910 12.505 12.084 1.00 95.56 328 GLY A O 1
ATOM 2414 N N . VAL A 1 329 ? -13.181 13.331 13.252 1.00 95.38 329 VAL A N 1
ATOM 2415 C CA . VAL A 1 329 ? -12.203 12.337 12.796 1.00 95.38 329 VAL A CA 1
ATOM 2416 C C . VAL A 1 329 ? -12.423 11.054 13.603 1.00 95.38 329 VAL A C 1
ATOM 2418 O O . VAL A 1 329 ? -12.280 11.123 14.825 1.00 95.38 329 VAL A O 1
ATOM 2421 N N . PRO A 1 330 ? -12.769 9.919 12.971 1.00 95.12 330 PRO A N 1
ATOM 2422 C CA . PRO A 1 330 ? -12.931 8.660 13.683 1.00 95.12 330 PRO A CA 1
ATOM 2423 C C . PRO A 1 330 ? -11.649 8.234 14.389 1.00 95.12 330 PRO A C 1
ATOM 2425 O O . PRO A 1 330 ? -10.536 8.462 13.895 1.00 95.12 330 PRO A O 1
ATOM 2428 N N . ALA A 1 331 ? -11.832 7.598 15.546 1.00 95.56 331 ALA A N 1
ATOM 2429 C CA . ALA A 1 331 ? -10.767 6.847 16.191 1.00 95.56 331 ALA A CA 1
ATOM 2430 C C . ALA A 1 331 ? -10.309 5.711 15.266 1.00 95.56 331 ALA A C 1
ATOM 2432 O O . ALA A 1 331 ? -11.046 5.294 14.374 1.00 95.56 331 ALA A O 1
ATOM 2433 N N . CYS A 1 332 ? -9.081 5.246 15.461 1.00 96.81 332 CYS A N 1
ATOM 2434 C CA . CYS A 1 332 ? -8.563 4.086 14.751 1.00 96.81 332 CYS A CA 1
ATOM 2435 C C . CYS A 1 332 ? -8.205 3.001 15.763 1.00 96.81 332 CYS A C 1
ATOM 2437 O O . CYS A 1 332 ? -7.850 3.336 16.896 1.00 96.81 332 CYS A O 1
ATOM 2439 N N . ASP A 1 333 ? -8.269 1.744 15.341 1.00 95.25 333 ASP A N 1
ATOM 2440 C CA . ASP A 1 333 ? -7.735 0.623 16.113 1.00 95.25 333 ASP A CA 1
ATOM 2441 C C . ASP A 1 333 ? -6.188 0.647 16.161 1.00 95.25 333 ASP A C 1
ATOM 2443 O O . ASP A 1 333 ? -5.523 1.527 15.595 1.00 95.25 333 ASP A O 1
ATOM 2447 N N . ASP A 1 334 ? -5.587 -0.348 16.813 1.00 93.75 334 ASP A N 1
ATOM 2448 C CA . ASP A 1 334 ? -4.128 -0.527 16.840 1.00 93.75 334 ASP A CA 1
ATOM 2449 C C . ASP A 1 334 ? -3.551 -0.847 15.442 1.00 93.75 334 ASP A C 1
ATOM 2451 O O . ASP A 1 334 ? -2.398 -0.524 15.116 1.00 93.75 334 ASP A O 1
ATOM 2455 N N . GLY A 1 335 ? -4.388 -1.418 14.572 1.00 93.69 335 GLY A N 1
ATOM 2456 C CA . GLY A 1 335 ? -4.171 -1.599 13.140 1.00 93.69 335 GLY A CA 1
ATOM 2457 C C . GLY A 1 335 ? -4.230 -0.295 12.338 1.00 93.69 335 GLY A C 1
ATOM 2458 O O . GLY A 1 335 ? -3.794 -0.283 11.180 1.00 93.69 335 GLY A O 1
ATOM 2459 N N . GLY A 1 336 ? -4.602 0.826 12.970 1.00 95.56 336 GLY A N 1
ATOM 2460 C CA . GLY A 1 336 ? -4.920 2.158 12.442 1.00 95.56 336 GLY A CA 1
ATOM 2461 C C . GLY A 1 336 ? -5.971 2.181 11.342 1.00 95.56 336 GLY A C 1
ATOM 2462 O O . GLY A 1 336 ? -5.925 3.065 10.487 1.00 95.56 336 GLY A O 1
ATOM 2463 N N . GLU A 1 337 ? -6.877 1.222 11.354 1.00 96.12 337 GLU A N 1
ATOM 2464 C CA . GLU A 1 337 ? -8.091 1.216 10.556 1.00 96.12 337 GLU A CA 1
ATOM 2465 C C . GLU A 1 337 ? -9.135 2.103 11.259 1.00 96.12 337 GLU A C 1
ATOM 2467 O O . GLU A 1 337 ? -9.317 1.994 12.476 1.00 96.12 337 GLU A O 1
ATOM 2472 N N . PRO A 1 338 ? -9.761 3.067 10.556 1.00 96.69 338 PRO A N 1
ATOM 2473 C CA . PRO A 1 338 ? -10.801 3.905 11.142 1.00 96.69 338 PRO A CA 1
ATOM 2474 C C . PRO A 1 338 ? -11.996 3.075 11.617 1.00 96.69 338 PRO A C 1
ATOM 2476 O O . PRO A 1 338 ? -12.558 2.294 10.859 1.00 96.69 338 PRO A O 1
ATOM 2479 N N . LEU A 1 339 ? -12.429 3.297 12.854 1.00 97.06 339 LEU A N 1
ATOM 2480 C CA . LEU A 1 339 ? -13.523 2.547 13.461 1.00 97.06 339 LEU A CA 1
ATOM 2481 C C . LEU A 1 339 ? -14.893 3.011 12.937 1.00 97.06 339 LEU A C 1
ATOM 2483 O O . LEU A 1 339 ? -15.115 4.209 12.717 1.00 97.06 339 LEU A O 1
ATOM 2487 N N . LEU A 1 340 ? -15.834 2.073 12.778 1.00 97.94 340 LEU A N 1
ATOM 2488 C CA . LEU A 1 340 ? -17.258 2.360 12.543 1.00 97.94 340 LEU A CA 1
ATOM 2489 C C . LEU A 1 340 ? -17.957 2.761 13.846 1.00 97.94 340 LEU A C 1
ATOM 2491 O O . LEU A 1 340 ? -18.706 3.745 13.883 1.00 97.94 340 LEU A O 1
ATOM 2495 N N . GLY A 1 341 ? -17.657 2.040 14.922 1.00 97.81 341 GLY A N 1
ATOM 2496 C CA . GLY A 1 341 ? -18.082 2.334 16.278 1.00 97.81 341 GLY A CA 1
ATOM 2497 C C . GLY A 1 341 ? -16.989 2.001 17.285 1.00 97.81 341 GLY A C 1
ATOM 2498 O O . GLY A 1 341 ? -15.973 1.414 16.932 1.00 97.81 341 GLY A O 1
ATOM 2499 N N . CYS A 1 342 ? -17.154 2.467 18.517 1.00 97.50 342 CYS A N 1
ATOM 2500 C CA . CYS A 1 342 ? -16.337 1.999 19.627 1.00 97.50 342 CYS A CA 1
ATOM 2501 C C . CYS A 1 342 ? -17.078 2.126 20.956 1.00 97.50 342 CYS A C 1
ATOM 2503 O O . CYS A 1 342 ? -17.752 3.132 21.226 1.00 97.50 342 CYS A O 1
ATOM 2505 N N . TYR A 1 343 ? -16.870 1.147 21.820 1.00 97.38 343 TYR A N 1
ATOM 2506 C CA . TYR A 1 343 ? -17.262 1.160 23.212 1.00 97.38 343 TYR A CA 1
ATOM 2507 C C . TYR A 1 343 ? -16.122 1.688 24.090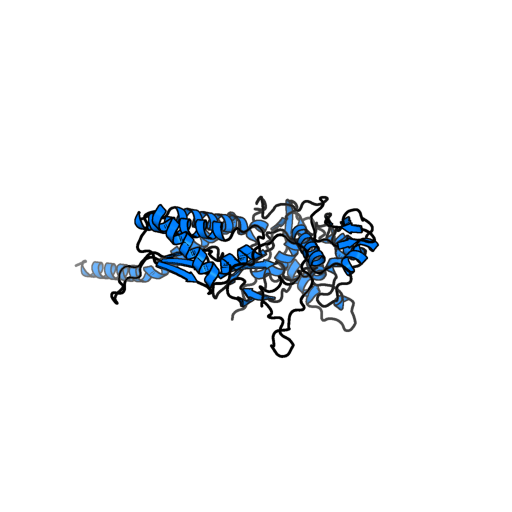 1.00 97.38 343 TYR A C 1
ATOM 2509 O O . TYR A 1 343 ? -14.982 1.239 24.018 1.00 97.38 343 TYR A O 1
ATOM 2517 N N . THR A 1 344 ? -16.431 2.641 24.968 1.00 96.19 344 THR A N 1
ATOM 2518 C CA . THR A 1 344 ? -15.513 3.101 26.014 1.00 96.19 344 THR A CA 1
ATOM 2519 C C . THR A 1 344 ? -16.093 2.764 27.388 1.00 96.19 344 THR A C 1
ATOM 2521 O O . THR A 1 344 ? -17.174 3.254 27.740 1.00 96.19 344 THR A O 1
ATOM 2524 N N . PRO A 1 345 ? -15.386 1.958 28.205 1.00 94.38 345 PRO A N 1
ATOM 2525 C CA . PRO A 1 345 ? -15.799 1.683 29.570 1.00 94.38 345 PRO A CA 1
ATOM 2526 C C . PRO A 1 345 ? -15.935 2.952 30.409 1.00 94.38 345 PRO A C 1
ATOM 2528 O O . PRO A 1 345 ? -15.098 3.854 30.354 1.00 94.38 345 PRO A O 1
ATOM 2531 N N . GLY A 1 346 ? -16.968 2.991 31.250 1.00 91.38 346 GLY A N 1
ATOM 2532 C CA . GLY A 1 346 ? -17.130 4.071 32.215 1.00 91.38 346 GLY A CA 1
ATOM 2533 C C . GLY A 1 346 ? -15.996 4.060 33.238 1.00 91.38 346 GLY A C 1
ATOM 2534 O O . GLY A 1 346 ? -15.574 2.999 33.705 1.00 91.38 346 GLY A O 1
ATOM 2535 N N . THR A 1 347 ? -15.510 5.237 33.622 1.00 85.69 347 THR A N 1
ATOM 2536 C CA . THR A 1 347 ? -14.487 5.355 34.664 1.00 85.69 347 THR A CA 1
ATOM 2537 C C . THR A 1 347 ? -15.131 5.694 36.007 1.00 85.69 347 THR A C 1
ATOM 2539 O O . THR A 1 347 ? -16.055 6.518 36.075 1.00 85.69 347 THR A O 1
ATOM 2542 N N . PRO A 1 348 ? -14.677 5.063 37.109 1.00 82.25 348 PRO A N 1
ATOM 2543 C CA . PRO A 1 348 ? -15.101 5.479 38.434 1.00 82.25 348 PRO A CA 1
ATOM 2544 C C . PRO A 1 348 ? -14.714 6.940 38.653 1.00 82.25 348 PRO A C 1
ATOM 2546 O O . PRO A 1 348 ? -13.747 7.429 38.070 1.00 82.25 348 PRO A O 1
ATOM 2549 N N . ALA A 1 349 ? -15.474 7.612 39.516 1.00 79.88 349 ALA A N 1
ATOM 2550 C CA . ALA A 1 349 ? -15.249 9.007 39.853 1.00 79.88 349 ALA A CA 1
ATOM 2551 C C . ALA A 1 349 ? -13.767 9.268 40.161 1.00 79.88 349 ALA A C 1
ATOM 2553 O O . ALA A 1 349 ? -13.184 8.635 41.047 1.00 79.88 349 ALA A O 1
ATOM 2554 N N . ASP A 1 350 ? -13.170 10.178 39.398 1.00 77.31 350 ASP A N 1
ATOM 2555 C CA . ASP A 1 350 ? -11.778 10.575 39.555 1.00 77.31 350 ASP A CA 1
ATOM 2556 C C . ASP A 1 350 ? -11.563 11.388 40.851 1.00 77.31 350 ASP A C 1
ATOM 2558 O O . ASP A 1 350 ? -12.451 11.525 41.697 1.00 77.31 350 ASP A O 1
ATOM 2562 N N . ALA A 1 351 ? -10.372 11.968 41.033 1.00 72.56 351 ALA A N 1
ATOM 2563 C CA . ALA A 1 351 ? -10.082 12.822 42.191 1.00 72.56 351 ALA A CA 1
ATOM 2564 C C . ALA A 1 351 ? -10.996 14.065 42.288 1.00 72.56 351 ALA A C 1
ATOM 2566 O O . ALA A 1 351 ? -11.096 14.664 43.361 1.00 72.56 351 ALA A O 1
ATOM 2567 N N . LEU A 1 352 ? -11.656 14.450 41.189 1.00 79.94 352 LEU A N 1
ATOM 2568 C CA . LEU A 1 352 ? -12.640 15.531 41.129 1.00 79.94 352 LEU A CA 1
ATOM 2569 C C . LEU A 1 352 ? -14.071 15.037 41.391 1.00 79.94 352 LEU A C 1
ATOM 2571 O O . LEU A 1 352 ? -14.988 15.852 41.496 1.00 79.94 352 LEU A O 1
ATOM 2575 N N . GLY A 1 353 ? -14.266 13.728 41.557 1.00 79.94 353 GLY A N 1
ATOM 2576 C CA . GLY A 1 353 ? -15.550 13.122 41.883 1.00 79.94 353 GLY A CA 1
ATOM 2577 C C . GLY A 1 353 ? -16.485 12.973 40.682 1.00 79.94 353 GLY A C 1
ATOM 2578 O O . GLY A 1 353 ? -17.675 12.724 40.884 1.00 79.94 353 GLY A O 1
ATOM 2579 N N . ILE A 1 354 ? -15.988 13.138 39.453 1.00 80.12 354 ILE A N 1
ATOM 2580 C CA . ILE A 1 354 ? -16.814 13.076 38.245 1.00 80.12 354 ILE A CA 1
ATOM 2581 C C . ILE A 1 354 ? -16.677 11.676 37.655 1.00 80.12 354 ILE A C 1
ATOM 2583 O O . ILE A 1 354 ? -15.617 11.296 37.168 1.00 80.12 354 ILE A O 1
ATOM 2587 N N . ALA A 1 355 ? -17.743 10.882 37.752 1.00 85.69 355 ALA A N 1
ATOM 2588 C CA . ALA A 1 355 ? -17.818 9.597 37.068 1.00 85.69 355 ALA A CA 1
ATOM 2589 C C . ALA A 1 355 ? -18.186 9.821 35.599 1.00 85.69 355 ALA A C 1
ATOM 2591 O O . ALA A 1 355 ? -19.072 10.629 35.304 1.00 85.69 355 ALA A O 1
ATOM 2592 N N . HIS A 1 356 ? -17.547 9.072 34.706 1.00 89.31 356 HIS A N 1
ATOM 2593 C CA . HIS A 1 356 ? -17.937 9.022 33.303 1.00 89.31 356 HIS A CA 1
ATOM 2594 C C . HIS A 1 356 ? -18.752 7.749 33.069 1.00 89.31 356 HIS A C 1
ATOM 2596 O O . HIS A 1 356 ? -18.258 6.660 33.380 1.00 89.31 356 HIS A O 1
ATOM 2602 N N . PRO A 1 357 ? -20.004 7.854 32.590 1.00 93.38 357 PRO A N 1
ATOM 2603 C CA . PRO A 1 357 ? -20.770 6.673 32.224 1.00 93.38 357 PRO A CA 1
ATOM 2604 C C . PRO A 1 357 ? -20.090 5.945 31.054 1.00 93.38 357 PRO A C 1
ATOM 2606 O O . PRO A 1 357 ? -19.333 6.566 30.306 1.00 93.38 357 PRO A O 1
ATOM 2609 N N . PRO A 1 358 ? -20.330 4.633 30.898 1.00 96.38 358 PRO A N 1
ATOM 2610 C CA . PRO A 1 358 ? -19.909 3.927 29.698 1.00 96.38 358 PRO A CA 1
ATOM 2611 C C . PRO A 1 358 ? -20.577 4.544 28.468 1.00 96.38 358 PRO A C 1
ATOM 2613 O O . PRO A 1 358 ? -21.750 4.926 28.523 1.00 96.38 358 PRO A O 1
ATOM 2616 N N . GLU A 1 359 ? -19.848 4.608 27.360 1.00 97.38 359 GLU A N 1
ATOM 2617 C CA . GLU A 1 359 ? -20.342 5.200 26.118 1.00 97.38 359 GLU A CA 1
ATOM 2618 C C . GLU A 1 359 ? -20.093 4.304 24.907 1.00 97.38 359 GLU A C 1
ATOM 2620 O O . GLU A 1 359 ? -19.090 3.600 24.833 1.00 97.38 359 GLU A O 1
ATOM 2625 N N . ILE A 1 360 ? -21.018 4.357 23.951 1.00 98.38 360 ILE A N 1
ATOM 2626 C CA . ILE A 1 360 ? -20.852 3.863 22.586 1.00 98.38 360 ILE A CA 1
ATOM 2627 C C . ILE A 1 360 ? -20.814 5.076 21.667 1.00 98.38 360 ILE A C 1
ATOM 2629 O O . ILE A 1 360 ? -21.687 5.949 21.722 1.00 98.38 360 ILE A O 1
ATOM 2633 N N . ARG A 1 361 ? -19.812 5.124 20.797 1.00 98.44 361 ARG A N 1
ATOM 2634 C CA . ARG A 1 361 ? -19.671 6.159 19.778 1.00 98.44 361 ARG A CA 1
ATOM 2635 C C . ARG A 1 361 ? -19.774 5.539 18.397 1.00 98.44 361 ARG A C 1
ATOM 2637 O O . ARG A 1 361 ? -19.146 4.524 18.154 1.00 98.44 361 ARG A O 1
ATOM 2644 N N . ILE A 1 362 ? -20.534 6.167 17.504 1.00 98.62 362 ILE A N 1
ATOM 2645 C CA . ILE A 1 362 ? -20.689 5.762 16.102 1.00 98.62 362 ILE A CA 1
ATOM 2646 C C . ILE A 1 362 ? -20.147 6.875 15.206 1.00 98.62 362 ILE A C 1
ATOM 2648 O O . ILE A 1 362 ? -20.519 8.042 15.365 1.00 98.62 362 ILE A O 1
ATOM 2652 N N . PHE A 1 363 ? -19.282 6.530 14.255 1.00 98.31 363 PHE A N 1
ATOM 2653 C CA . PHE A 1 363 ? -18.549 7.498 13.445 1.00 98.31 363 PHE A CA 1
ATOM 2654 C C . PHE A 1 363 ? -19.169 7.682 12.057 1.00 98.31 363 PHE A C 1
ATOM 2656 O O . PHE A 1 363 ? -18.945 6.905 11.130 1.00 98.31 363 PHE A O 1
ATOM 2663 N N . TYR A 1 364 ? -19.894 8.787 11.872 1.00 97.69 364 TYR A N 1
ATOM 2664 C CA . TYR A 1 364 ? -20.589 9.109 10.618 1.00 97.69 364 TYR A CA 1
ATOM 2665 C C . TYR A 1 364 ? -19.655 9.119 9.396 1.00 97.69 364 TYR A C 1
ATOM 2667 O O . TYR A 1 364 ? -20.036 8.703 8.300 1.00 97.69 364 TYR A O 1
ATOM 2675 N N . ARG A 1 365 ? -18.419 9.612 9.566 1.00 95.56 365 ARG A N 1
ATOM 2676 C CA . ARG A 1 365 ? -17.453 9.708 8.463 1.00 95.56 365 ARG A CA 1
ATOM 2677 C C . ARG A 1 365 ? -17.016 8.345 7.938 1.00 95.56 365 ARG A C 1
ATOM 2679 O O . ARG A 1 365 ? -16.904 8.230 6.720 1.00 95.56 365 ARG A O 1
ATOM 2686 N N . THR A 1 366 ? -16.799 7.369 8.820 1.00 96.44 366 THR A N 1
ATOM 2687 C CA . THR A 1 366 ? -16.374 6.015 8.441 1.00 96.44 366 THR A CA 1
ATOM 2688 C C . THR A 1 366 ? -17.464 5.345 7.615 1.00 96.44 366 THR A C 1
ATOM 2690 O O . THR A 1 366 ? -17.225 5.026 6.457 1.00 96.44 366 THR A O 1
ATOM 2693 N N . PHE A 1 367 ? -18.707 5.317 8.116 1.00 97.50 367 PHE A N 1
ATOM 2694 C CA . PHE A 1 367 ? -19.865 4.792 7.376 1.00 97.50 367 PHE A CA 1
ATOM 2695 C C . PHE A 1 367 ? -20.028 5.420 5.988 1.00 97.50 367 PHE A C 1
ATOM 2697 O O . PHE A 1 367 ? -20.353 4.744 5.015 1.00 97.50 367 PHE A O 1
ATOM 2704 N N . ARG A 1 368 ? -19.812 6.736 5.880 1.00 95.25 368 ARG A N 1
ATOM 2705 C CA . ARG A 1 368 ? -19.895 7.437 4.596 1.00 95.25 368 ARG A CA 1
ATOM 2706 C C . ARG A 1 368 ? -18.762 7.051 3.642 1.00 95.25 368 ARG A C 1
ATOM 2708 O O . ARG A 1 368 ? -18.980 7.083 2.432 1.00 95.25 368 ARG A O 1
ATOM 2715 N N . SER A 1 369 ? -17.564 6.770 4.160 1.00 92.56 369 SER A N 1
ATOM 2716 C CA . SER A 1 369 ? -16.438 6.300 3.345 1.00 92.56 369 SER A CA 1
ATOM 2717 C C . SER A 1 369 ? -16.720 4.900 2.814 1.00 92.56 369 SER A C 1
ATOM 2719 O O . SER A 1 369 ? -16.710 4.721 1.598 1.00 92.56 369 SER A O 1
ATOM 2721 N N . GLU A 1 370 ? -17.113 3.977 3.695 1.00 94.69 370 GLU A N 1
ATOM 2722 C CA . GLU A 1 370 ? -17.453 2.594 3.337 1.00 94.69 370 GLU A CA 1
ATOM 2723 C C . GLU A 1 370 ? -18.578 2.539 2.300 1.00 94.69 370 GLU A C 1
ATOM 2725 O O . GLU A 1 370 ? -18.421 1.959 1.230 1.00 94.69 370 GLU A O 1
ATOM 2730 N N . ALA A 1 371 ? -19.675 3.273 2.518 1.00 94.12 371 ALA A N 1
ATOM 2731 C CA . ALA A 1 371 ? -20.797 3.308 1.577 1.00 94.12 371 ALA A CA 1
ATOM 2732 C C . ALA A 1 371 ? -20.456 3.884 0.191 1.00 94.12 371 ALA A C 1
ATOM 2734 O O . ALA A 1 371 ? -21.210 3.720 -0.773 1.00 94.12 371 ALA A O 1
ATOM 2735 N N . ARG A 1 372 ? -19.358 4.637 0.086 1.00 89.00 372 ARG A N 1
ATOM 2736 C CA . ARG A 1 372 ? -18.857 5.158 -1.189 1.00 89.00 372 ARG A CA 1
ATOM 2737 C C . ARG A 1 372 ? -17.951 4.143 -1.881 1.00 89.00 372 ARG A C 1
ATOM 2739 O O . ARG A 1 372 ? -17.932 4.112 -3.112 1.00 89.00 372 ARG A O 1
ATOM 2746 N N . GLU A 1 373 ? -17.179 3.393 -1.106 1.00 88.31 373 GLU A N 1
ATOM 2747 C CA . GLU A 1 373 ? -16.197 2.420 -1.587 1.00 88.31 373 GLU A CA 1
ATOM 2748 C C . GLU A 1 373 ? -16.860 1.098 -1.976 1.00 88.31 373 GLU A C 1
ATOM 2750 O O . GLU A 1 373 ? -16.527 0.544 -3.026 1.00 88.31 373 GLU A O 1
ATOM 2755 N N . ASP A 1 374 ? -17.887 0.677 -1.236 1.00 90.44 374 ASP A N 1
ATOM 2756 C CA . ASP A 1 374 ? -18.724 -0.472 -1.559 1.00 90.44 374 ASP A CA 1
ATOM 2757 C C . ASP A 1 374 ? -20.165 -0.052 -1.930 1.00 90.44 374 ASP A C 1
ATOM 2759 O O . ASP A 1 374 ? -20.975 0.299 -1.069 1.00 90.44 374 ASP A O 1
ATOM 2763 N N . PRO A 1 375 ? -20.555 -0.140 -3.220 1.00 85.19 375 PRO A N 1
ATOM 2764 C CA . PRO A 1 375 ? -21.936 0.082 -3.651 1.00 85.19 375 PRO A CA 1
ATOM 2765 C C . PRO A 1 375 ? -22.967 -0.887 -3.045 1.00 85.19 375 PRO A C 1
ATOM 2767 O O . PRO A 1 375 ? -24.169 -0.647 -3.193 1.00 85.19 375 PRO A O 1
ATOM 2770 N N . GLY A 1 376 ? -22.518 -2.005 -2.467 1.00 91.25 376 GLY A N 1
ATOM 2771 C CA . GLY A 1 376 ? -23.328 -3.002 -1.773 1.00 91.25 376 GLY A CA 1
ATOM 2772 C C . GLY A 1 376 ? -23.539 -2.731 -0.282 1.00 91.25 376 GLY A C 1
ATOM 2773 O O . GLY A 1 376 ? -24.343 -3.438 0.320 1.00 91.25 376 GLY A O 1
ATOM 2774 N N . PHE A 1 377 ? -22.882 -1.715 0.285 1.00 94.50 377 PHE A N 1
ATOM 2775 C CA . PHE A 1 377 ? -22.910 -1.405 1.713 1.00 94.50 377 PHE A CA 1
ATOM 2776 C C . PHE A 1 377 ? -24.325 -1.040 2.196 1.00 94.50 377 PHE A C 1
ATOM 2778 O O . PHE A 1 377 ? -24.881 0.012 1.845 1.00 94.50 377 PHE A O 1
ATOM 2785 N N . ASP A 1 378 ? -24.927 -1.912 3.007 1.00 96.25 378 ASP A N 1
ATOM 2786 C CA . ASP A 1 378 ? -26.251 -1.694 3.592 1.00 96.25 378 ASP A CA 1
ATOM 2787 C C . ASP A 1 378 ? -26.125 -0.927 4.910 1.00 96.25 378 ASP A C 1
ATOM 2789 O O . ASP A 1 378 ? -25.996 -1.499 5.986 1.00 96.25 378 ASP A O 1
ATOM 2793 N N . ILE A 1 379 ? -26.202 0.401 4.813 1.00 96.56 379 ILE A N 1
ATOM 2794 C CA . ILE A 1 379 ? -26.019 1.324 5.941 1.00 96.56 379 ILE A CA 1
ATOM 2795 C C . ILE A 1 379 ? -26.882 0.947 7.155 1.00 96.56 379 ILE A C 1
ATOM 2797 O O . ILE A 1 379 ? -26.426 1.091 8.285 1.00 96.56 379 ILE A O 1
ATOM 2801 N N . ASP A 1 380 ? -28.131 0.514 6.951 1.00 97.81 380 ASP A N 1
ATOM 2802 C CA . ASP A 1 380 ? -29.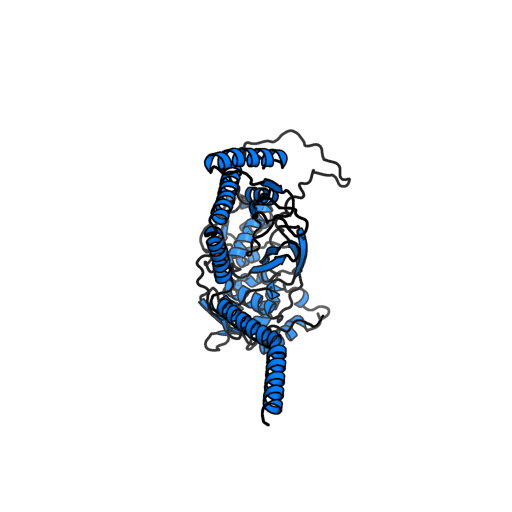022 0.213 8.076 1.00 97.81 380 ASP A CA 1
ATOM 2803 C C . ASP A 1 380 ? -28.621 -1.099 8.767 1.00 97.81 380 ASP A C 1
ATOM 2805 O O . ASP A 1 380 ? -28.649 -1.160 9.997 1.00 97.81 380 ASP A O 1
ATOM 2809 N N . ALA A 1 381 ? -28.205 -2.110 7.998 1.00 97.31 381 ALA A N 1
ATOM 2810 C CA . ALA A 1 381 ? -27.681 -3.362 8.544 1.00 97.31 381 ALA A CA 1
ATOM 2811 C C . ALA A 1 381 ? -26.358 -3.142 9.295 1.00 97.31 381 ALA A C 1
ATOM 2813 O O . ALA A 1 381 ? -26.212 -3.607 10.421 1.00 97.31 381 ALA A O 1
ATOM 2814 N N . GLU A 1 382 ? -25.449 -2.355 8.723 1.00 98.25 382 GLU A N 1
ATOM 2815 C CA . GLU A 1 382 ? -24.134 -2.046 9.300 1.00 98.25 382 GLU A CA 1
ATOM 2816 C C . GLU A 1 382 ? -24.253 -1.240 10.604 1.00 98.25 382 GLU A C 1
ATOM 2818 O O . GLU A 1 382 ? -23.520 -1.469 11.565 1.00 98.25 382 GLU A O 1
ATOM 2823 N N . ILE A 1 383 ? -25.225 -0.319 10.688 1.00 98.50 383 ILE A N 1
ATOM 2824 C CA . ILE A 1 383 ? -25.554 0.384 11.939 1.00 98.50 383 ILE A CA 1
ATOM 2825 C C . ILE A 1 383 ? -26.018 -0.614 13.008 1.00 98.50 383 ILE A C 1
ATOM 2827 O O . ILE A 1 383 ? -25.616 -0.497 14.167 1.00 98.50 383 ILE A O 1
ATOM 2831 N N . GLU A 1 384 ? -26.906 -1.547 12.649 1.00 98.44 384 GLU A N 1
ATOM 2832 C CA . GLU A 1 384 ? -27.420 -2.547 13.589 1.00 98.44 384 GLU A CA 1
ATOM 2833 C C . GLU A 1 384 ? -26.308 -3.475 14.085 1.00 98.44 384 GLU A C 1
ATOM 2835 O O . GLU A 1 384 ? -26.189 -3.662 15.296 1.00 98.44 384 GLU A O 1
ATOM 2840 N N . GLU A 1 385 ? -25.479 -3.990 13.176 1.00 98.19 385 GLU A N 1
ATOM 2841 C CA . GLU A 1 385 ? -24.326 -4.837 13.493 1.00 98.19 385 GLU A CA 1
ATOM 2842 C C . GLU A 1 385 ? -23.334 -4.109 14.401 1.00 98.19 385 GLU A C 1
ATOM 2844 O O . GLU A 1 385 ? -23.018 -4.611 15.478 1.00 98.19 385 GLU A O 1
ATOM 2849 N N . THR A 1 386 ? -22.940 -2.884 14.038 1.00 98.31 386 THR A N 1
ATOM 2850 C CA . THR A 1 386 ? -21.989 -2.088 14.827 1.00 98.31 386 THR A CA 1
ATOM 2851 C C . THR A 1 386 ? -22.508 -1.864 16.248 1.00 98.31 386 THR A C 1
ATOM 2853 O O . THR A 1 386 ? -21.808 -2.129 17.217 1.00 98.31 386 THR A O 1
ATOM 2856 N N . ILE A 1 387 ? -23.754 -1.409 16.421 1.00 98.50 387 ILE A N 1
ATOM 2857 C CA . ILE A 1 387 ? -24.284 -1.144 17.769 1.00 98.50 387 ILE A CA 1
ATOM 2858 C C . ILE A 1 387 ? -24.384 -2.435 18.591 1.00 98.50 387 ILE A C 1
ATOM 2860 O O . ILE A 1 387 ? -24.104 -2.416 19.790 1.00 98.50 387 ILE A O 1
ATOM 2864 N N . ASP A 1 388 ? -24.813 -3.542 17.985 1.00 98.38 388 ASP A N 1
ATOM 2865 C CA . ASP A 1 388 ? -24.930 -4.822 18.684 1.00 98.38 388 ASP A CA 1
ATOM 2866 C C . ASP A 1 388 ? -23.558 -5.381 19.102 1.00 98.38 388 ASP A C 1
ATOM 2868 O O . ASP A 1 388 ? -23.425 -5.921 20.208 1.00 98.38 388 ASP A O 1
ATOM 2872 N N . HIS A 1 389 ? -22.534 -5.176 18.269 1.00 97.56 389 HIS A N 1
ATOM 2873 C CA . HIS A 1 389 ? -21.132 -5.483 18.561 1.00 97.56 389 HIS A CA 1
ATOM 2874 C C . HIS A 1 389 ? -20.622 -4.683 19.766 1.00 97.56 389 HIS A C 1
ATOM 2876 O O . HIS A 1 389 ? -20.217 -5.268 20.772 1.00 97.56 389 HIS A O 1
ATOM 2882 N N . GLU A 1 390 ? -20.787 -3.356 19.760 1.00 98.06 390 GLU A N 1
ATOM 2883 C CA . GLU A 1 390 ? -20.349 -2.495 20.872 1.00 98.06 390 GLU A CA 1
ATOM 2884 C C . GLU A 1 390 ? -21.098 -2.771 22.187 1.00 98.06 390 GLU A C 1
ATOM 2886 O O . GLU A 1 390 ? -20.543 -2.704 23.289 1.00 98.06 390 GLU A O 1
ATOM 2891 N N . VAL A 1 391 ? -22.384 -3.124 22.104 1.00 98.25 391 VAL A N 1
ATOM 2892 C CA . VAL A 1 391 ? -23.152 -3.576 23.272 1.00 98.25 391 VAL A CA 1
ATOM 2893 C C . VAL A 1 391 ? -22.609 -4.900 23.811 1.00 98.25 391 VAL A C 1
ATOM 2895 O O . VAL A 1 391 ? -22.617 -5.122 25.026 1.00 98.25 391 VAL A O 1
ATOM 2898 N N . THR A 1 392 ? -22.134 -5.782 22.935 1.00 97.62 392 THR A N 1
ATOM 2899 C CA . THR A 1 392 ? -21.546 -7.060 23.335 1.00 97.62 392 THR A CA 1
ATOM 2900 C C . THR A 1 392 ? -20.225 -6.840 24.081 1.00 97.62 392 THR A C 1
ATOM 2902 O O . THR A 1 392 ? -20.078 -7.392 25.176 1.00 97.62 392 THR A O 1
ATOM 2905 N N . HIS A 1 393 ? -19.354 -5.936 23.610 1.00 96.69 393 HIS A N 1
ATOM 2906 C CA . HIS A 1 393 ? -18.172 -5.475 24.360 1.00 96.69 393 HIS A CA 1
ATOM 2907 C C . HIS A 1 393 ? -18.536 -4.937 25.747 1.00 96.69 393 HIS A C 1
ATOM 2909 O O . HIS A 1 393 ? -17.959 -5.338 26.760 1.00 96.69 393 HIS A O 1
ATOM 2915 N N . HIS A 1 394 ? -19.564 -4.086 25.843 1.00 96.25 394 HIS A N 1
ATOM 2916 C CA . HIS A 1 394 ? -20.025 -3.586 27.140 1.00 96.25 394 HIS A CA 1
ATOM 2917 C C . HIS A 1 394 ? -20.429 -4.713 28.101 1.00 96.25 394 HIS A C 1
ATOM 2919 O O . HIS A 1 394 ? -20.028 -4.722 29.270 1.00 96.25 394 HIS A O 1
ATOM 2925 N N . LEU A 1 395 ? -21.232 -5.667 27.627 1.00 96.81 395 LEU A N 1
ATOM 2926 C CA . LEU A 1 395 ? -21.694 -6.792 28.438 1.00 96.81 395 LEU A CA 1
ATOM 2927 C C . LEU A 1 395 ? -20.531 -7.680 28.895 1.00 96.81 395 LEU A C 1
ATOM 2929 O O . LEU A 1 395 ? -20.516 -8.129 30.044 1.00 96.81 395 LEU A O 1
ATOM 2933 N N . HIS A 1 396 ? -19.548 -7.898 28.029 1.00 95.62 396 HIS A N 1
ATOM 2934 C CA . HIS A 1 396 ? -18.334 -8.632 28.354 1.00 95.62 396 HIS A CA 1
ATOM 2935 C C . HIS A 1 396 ? -17.447 -7.894 29.362 1.00 95.62 396 HIS A C 1
ATOM 2937 O O . HIS A 1 396 ? -17.016 -8.480 30.360 1.00 95.62 396 HIS A O 1
ATOM 2943 N N . HIS A 1 397 ? -17.281 -6.582 29.200 1.00 94.12 397 HIS A N 1
ATOM 2944 C CA . HIS A 1 397 ? -16.601 -5.741 30.177 1.00 94.12 397 HIS A CA 1
ATOM 2945 C C . HIS A 1 397 ? -17.251 -5.844 31.567 1.00 94.12 397 HIS A C 1
ATOM 2947 O O . HIS A 1 397 ? -16.555 -6.032 32.567 1.00 94.12 397 HIS A O 1
ATOM 2953 N N . LEU A 1 398 ? -18.587 -5.800 31.650 1.00 94.56 398 LEU A N 1
ATOM 2954 C CA . LEU A 1 398 ? -19.309 -6.001 32.914 1.00 94.56 398 LEU A CA 1
ATOM 2955 C C . LEU A 1 398 ? -19.106 -7.402 33.511 1.00 94.56 398 LEU A C 1
ATOM 2957 O O . LEU A 1 398 ? -19.172 -7.562 34.732 1.00 94.56 398 LEU A O 1
ATOM 2961 N N . ALA A 1 399 ? -18.855 -8.410 32.674 1.00 95.19 399 ALA A N 1
ATOM 2962 C CA . ALA A 1 399 ? -18.517 -9.762 33.110 1.00 95.19 399 ALA A CA 1
ATOM 2963 C C . ALA A 1 399 ? -17.051 -9.904 33.573 1.00 95.19 399 ALA A C 1
ATOM 2965 O O . ALA A 1 399 ? -16.703 -10.918 34.181 1.00 95.19 399 ALA A O 1
ATOM 2966 N N . GLY A 1 400 ? -16.211 -8.887 33.345 1.00 94.31 400 GLY A N 1
ATOM 2967 C CA . GLY A 1 400 ? -14.810 -8.837 33.765 1.00 94.31 400 GLY A CA 1
ATOM 2968 C C . GLY A 1 400 ? -13.811 -9.435 32.770 1.00 94.31 400 GLY A C 1
ATOM 2969 O O . GLY A 1 400 ? -12.645 -9.594 33.127 1.00 94.31 400 GLY A O 1
ATOM 2970 N N . SER A 1 401 ? -14.241 -9.770 31.551 1.00 93.00 401 SER A N 1
ATOM 2971 C CA . SER A 1 401 ? -13.369 -10.240 30.467 1.00 93.00 401 SER A CA 1
ATOM 2972 C C . SER A 1 401 ? -14.006 -9.948 29.116 1.00 93.00 401 SER A C 1
ATOM 2974 O O . SER A 1 401 ? -15.176 -10.294 28.938 1.00 93.00 401 SER A O 1
ATOM 2976 N N . ASP A 1 402 ? -13.233 -9.405 28.179 1.00 93.19 402 ASP A N 1
ATOM 2977 C CA . ASP A 1 402 ? -13.684 -9.103 26.822 1.00 93.19 402 ASP A CA 1
ATOM 2978 C C . ASP A 1 402 ? -12.993 -9.985 25.774 1.00 93.19 402 ASP A C 1
ATOM 2980 O O . ASP A 1 402 ? -11.932 -9.627 25.277 1.00 93.19 402 ASP A O 1
ATOM 2984 N N . PRO A 1 403 ? -13.553 -11.170 25.465 1.00 92.19 403 PRO A N 1
ATOM 2985 C CA . PRO A 1 403 ? -12.955 -12.066 24.484 1.00 92.19 403 PRO A CA 1
ATOM 2986 C C . PRO A 1 403 ? -13.025 -11.519 23.052 1.00 92.19 403 PRO A C 1
ATOM 2988 O O . PRO A 1 403 ? -12.237 -11.959 22.224 1.00 92.19 403 PRO A O 1
ATOM 2991 N N . LEU A 1 404 ? -13.943 -10.591 22.747 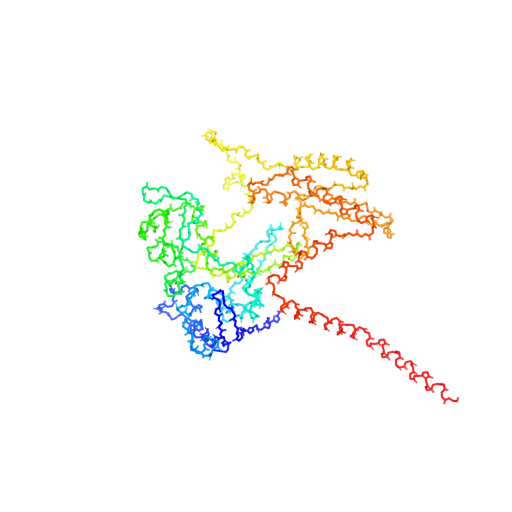1.00 91.50 404 LEU A N 1
ATOM 2992 C CA . LEU A 1 404 ? -14.012 -9.984 21.415 1.00 91.50 404 LEU A CA 1
ATOM 2993 C C . LEU A 1 404 ? -12.816 -9.059 21.179 1.00 91.50 404 LEU A C 1
ATOM 2995 O O . LEU A 1 404 ? -12.195 -9.131 20.127 1.00 91.50 404 LEU A O 1
ATOM 2999 N N . ASP A 1 405 ? -12.443 -8.272 22.190 1.00 91.19 405 ASP A N 1
ATOM 3000 C CA . ASP A 1 405 ? -11.241 -7.428 22.159 1.00 91.19 405 ASP A CA 1
ATOM 3001 C C . ASP A 1 405 ? -9.966 -8.274 21.957 1.00 91.19 405 ASP A C 1
ATOM 3003 O O . ASP A 1 405 ? -9.090 -7.929 21.163 1.00 91.19 405 ASP A O 1
ATOM 3007 N N . ASP A 1 406 ? -9.875 -9.440 22.610 1.00 92.38 406 ASP A N 1
ATOM 3008 C CA . ASP A 1 406 ? -8.772 -10.387 22.393 1.00 92.38 406 ASP A CA 1
ATOM 3009 C C . ASP A 1 406 ? -8.754 -10.922 20.939 1.00 92.38 406 ASP A C 1
ATOM 3011 O O . ASP A 1 406 ? -7.693 -10.976 20.309 1.00 92.38 406 ASP A O 1
ATOM 3015 N N . GLU A 1 407 ? -9.914 -11.294 20.381 1.00 93.19 407 GLU A N 1
ATOM 3016 C CA . GLU A 1 407 ? -10.049 -11.784 18.997 1.00 93.19 407 GLU A CA 1
ATOM 3017 C C . GLU A 1 407 ? -9.667 -10.713 17.954 1.00 93.19 407 GLU A C 1
ATOM 3019 O O . GLU A 1 407 ? -8.980 -11.021 16.969 1.00 93.19 407 GLU A O 1
ATOM 3024 N N . GLU A 1 408 ? -10.052 -9.455 18.181 1.00 92.19 408 GLU A N 1
ATOM 3025 C CA . GLU A 1 408 ? -9.696 -8.306 17.340 1.00 92.19 408 GLU A CA 1
ATOM 3026 C C . GLU A 1 408 ? -8.185 -8.044 17.361 1.00 92.19 408 GLU A C 1
ATOM 3028 O O . GLU A 1 408 ? -7.544 -7.979 16.304 1.00 92.19 408 GLU A O 1
ATOM 3033 N N . HIS A 1 409 ? -7.568 -8.005 18.546 1.00 93.06 409 HIS A N 1
ATOM 3034 C CA . HIS A 1 409 ? -6.115 -7.871 18.676 1.00 93.06 409 HIS A CA 1
ATOM 3035 C C . HIS A 1 409 ? -5.359 -9.030 18.004 1.00 93.06 409 HIS A C 1
ATOM 3037 O O . HIS A 1 409 ? -4.311 -8.821 17.375 1.00 93.06 409 HIS A O 1
ATOM 3043 N N . GLU A 1 410 ? -5.875 -10.259 18.089 1.00 94.31 410 GLU A N 1
ATOM 3044 C CA . GLU A 1 410 ? -5.316 -11.410 17.377 1.00 94.31 410 GLU A CA 1
ATOM 3045 C C . GLU A 1 410 ? -5.431 -11.259 15.854 1.00 94.31 410 GLU A C 1
ATOM 3047 O O . GLU A 1 410 ? -4.512 -11.644 15.123 1.00 94.31 410 GLU A O 1
ATOM 3052 N N . GLN A 1 411 ? -6.528 -10.698 15.339 1.00 93.38 411 GLN A N 1
ATOM 3053 C CA . GLN A 1 411 ? -6.683 -10.406 13.913 1.00 93.38 411 GLN A CA 1
ATOM 3054 C C . GLN A 1 411 ? -5.698 -9.335 13.436 1.00 93.38 411 GLN A C 1
ATOM 3056 O O . GLN A 1 411 ? -5.002 -9.570 12.444 1.00 93.38 411 GLN A O 1
ATOM 3061 N N . ILE A 1 412 ? -5.562 -8.227 14.169 1.00 92.88 412 ILE A N 1
ATOM 3062 C CA . ILE A 1 412 ? -4.586 -7.167 13.870 1.00 92.88 412 ILE A CA 1
ATOM 3063 C C . ILE A 1 412 ? -3.167 -7.747 13.859 1.00 92.88 412 ILE A C 1
ATOM 3065 O O . ILE A 1 412 ? -2.401 -7.530 12.917 1.00 92.88 412 ILE A O 1
ATOM 3069 N N . THR A 1 413 ? -2.833 -8.566 14.860 1.00 94.25 413 THR A N 1
ATOM 3070 C CA . THR A 1 413 ? -1.528 -9.237 14.951 1.00 94.25 413 THR A CA 1
ATOM 3071 C C . THR A 1 413 ? -1.299 -10.184 13.772 1.00 94.25 413 THR A C 1
ATOM 3073 O O . THR A 1 413 ? -0.201 -10.220 13.210 1.00 94.25 413 THR A O 1
ATOM 3076 N N . ARG A 1 414 ? -2.315 -10.959 13.365 1.00 94.69 414 ARG A N 1
ATOM 3077 C CA . ARG A 1 414 ? -2.226 -11.842 12.192 1.00 94.69 414 ARG A CA 1
ATOM 3078 C C . ARG A 1 414 ? -1.973 -11.046 10.917 1.00 94.69 414 ARG A C 1
ATOM 3080 O O . ARG A 1 414 ? -1.107 -11.440 10.141 1.00 94.69 414 ARG A O 1
ATOM 3087 N N . GLU A 1 415 ? -2.668 -9.934 10.715 1.00 93.00 415 GLU A N 1
ATOM 3088 C CA . GLU A 1 415 ? -2.477 -9.092 9.534 1.00 93.00 415 GLU A CA 1
ATOM 3089 C C . GLU A 1 415 ? -1.094 -8.420 9.520 1.00 93.00 415 GLU A C 1
ATOM 3091 O O . GLU A 1 415 ? -0.415 -8.405 8.489 1.00 93.00 415 GLU A O 1
ATOM 3096 N N . GLU A 1 416 ? -0.605 -7.947 10.672 1.00 93.44 416 GLU A N 1
ATOM 3097 C CA . GLU A 1 416 ? 0.766 -7.439 10.784 1.00 93.44 416 GLU A CA 1
ATOM 3098 C C . GLU A 1 416 ? 1.791 -8.534 10.450 1.00 93.44 416 GLU A C 1
ATOM 3100 O O . GLU A 1 416 ? 2.730 -8.291 9.687 1.00 93.44 416 GLU A O 1
ATOM 3105 N N . LEU A 1 417 ? 1.592 -9.758 10.953 1.00 94.88 417 LEU A N 1
ATOM 3106 C CA . LEU A 1 417 ? 2.458 -10.902 10.656 1.00 94.88 417 LEU A CA 1
ATOM 3107 C C . LEU A 1 417 ? 2.478 -11.251 9.165 1.00 94.88 417 LEU A C 1
ATOM 3109 O O . LEU A 1 417 ? 3.561 -11.487 8.631 1.00 94.88 417 LEU A O 1
ATOM 3113 N N . ARG A 1 418 ? 1.327 -11.239 8.479 1.00 95.38 418 ARG A N 1
ATOM 3114 C CA . ARG A 1 418 ? 1.244 -11.500 7.027 1.00 95.38 418 ARG A CA 1
ATOM 3115 C C . ARG A 1 418 ? 2.095 -10.520 6.219 1.00 95.38 418 ARG A C 1
ATOM 3117 O O . ARG A 1 418 ? 2.738 -10.906 5.239 1.00 95.38 418 ARG A O 1
ATOM 3124 N N . ARG A 1 419 ? 2.146 -9.252 6.638 1.00 93.75 419 ARG A N 1
ATOM 3125 C CA . ARG A 1 419 ? 2.895 -8.190 5.943 1.00 93.75 419 ARG A CA 1
ATOM 3126 C C . ARG A 1 419 ? 4.366 -8.139 6.307 1.00 93.75 419 ARG A C 1
ATOM 3128 O O . ARG A 1 419 ? 5.200 -7.980 5.422 1.00 93.75 419 ARG A O 1
ATOM 3135 N N . VAL A 1 420 ? 4.675 -8.245 7.597 1.00 94.75 420 VAL A N 1
ATOM 3136 C CA . VAL A 1 420 ? 6.044 -8.156 8.122 1.00 94.75 420 VAL A CA 1
ATOM 3137 C C . VAL A 1 420 ? 6.825 -9.437 7.895 1.00 94.75 420 VAL A C 1
ATOM 3139 O O . VAL A 1 420 ? 8.041 -9.394 7.705 1.00 94.75 420 VAL A O 1
ATOM 3142 N N . GLY A 1 421 ? 6.128 -10.563 7.875 1.00 95.31 421 GLY A N 1
ATOM 3143 C CA . GLY A 1 421 ? 6.740 -11.869 7.913 1.00 95.31 421 GLY A CA 1
ATOM 3144 C C . GLY A 1 421 ? 7.033 -12.323 9.344 1.00 95.31 421 GLY A C 1
ATOM 3145 O O . GLY A 1 421 ? 7.381 -11.539 10.239 1.00 95.31 421 GLY A O 1
ATOM 3146 N N . HIS A 1 422 ? 6.914 -13.627 9.566 1.00 95.25 422 HIS A N 1
ATOM 3147 C CA . HIS A 1 422 ? 7.145 -14.281 10.846 1.00 95.25 422 HIS A CA 1
ATOM 3148 C C . HIS A 1 422 ? 8.585 -14.091 11.327 1.00 95.25 422 HIS A C 1
ATOM 3150 O O . HIS A 1 422 ? 8.813 -13.770 12.500 1.00 95.25 422 HIS A O 1
ATOM 3156 N N . ALA A 1 423 ? 9.573 -14.266 10.446 1.00 95.12 423 ALA A N 1
ATOM 3157 C CA . ALA A 1 423 ? 10.977 -14.142 10.814 1.00 95.12 423 ALA A CA 1
ATOM 3158 C C . ALA A 1 423 ? 11.333 -12.723 11.292 1.00 95.12 423 ALA A C 1
ATOM 3160 O O . ALA A 1 423 ? 11.999 -12.570 12.326 1.00 95.12 423 ALA A O 1
ATOM 3161 N N . GLU A 1 424 ? 10.869 -11.679 10.600 1.00 94.69 424 GLU A N 1
ATOM 3162 C CA . GLU A 1 424 ? 11.103 -10.292 11.013 1.00 94.69 424 GLU A CA 1
ATOM 3163 C C . GLU A 1 424 ? 10.333 -9.935 12.287 1.00 94.69 424 GLU A C 1
ATOM 3165 O O . GLU A 1 424 ? 10.917 -9.325 13.189 1.00 94.69 424 GLU A O 1
ATOM 3170 N N . ALA A 1 425 ? 9.081 -10.376 12.431 1.00 92.94 425 ALA A N 1
ATOM 3171 C CA . ALA A 1 425 ? 8.314 -10.172 13.657 1.00 92.94 425 ALA A CA 1
ATOM 3172 C C . ALA A 1 425 ? 9.016 -10.792 14.880 1.00 92.94 425 ALA A C 1
ATOM 3174 O O . ALA A 1 425 ? 9.194 -10.131 15.906 1.00 92.94 425 ALA A O 1
ATOM 3175 N N . VAL A 1 426 ? 9.551 -12.013 14.753 1.00 94.06 426 VAL A N 1
ATOM 3176 C CA . VAL A 1 426 ? 10.360 -12.651 15.807 1.00 94.06 426 VAL A CA 1
ATOM 3177 C C . VAL A 1 426 ? 11.636 -11.852 16.095 1.00 94.06 426 VAL A C 1
ATOM 3179 O O . VAL A 1 426 ? 12.022 -11.700 17.261 1.00 94.06 426 VAL A O 1
ATOM 3182 N N . ARG A 1 427 ? 12.309 -11.303 15.072 1.00 94.31 427 ARG A N 1
ATOM 3183 C CA . ARG A 1 427 ? 13.478 -10.427 15.273 1.00 94.31 427 ARG A CA 1
ATOM 3184 C C . ARG A 1 427 ? 13.108 -9.136 16.003 1.00 94.31 427 ARG A C 1
ATOM 3186 O O . ARG A 1 427 ? 13.901 -8.679 16.830 1.00 94.31 427 ARG A O 1
ATOM 3193 N N . ARG A 1 428 ? 11.941 -8.542 15.735 1.00 93.44 428 ARG A N 1
ATOM 3194 C CA . ARG A 1 428 ? 11.429 -7.356 16.447 1.00 93.44 428 ARG A CA 1
ATOM 3195 C C . ARG A 1 428 ? 11.088 -7.672 17.892 1.00 93.44 428 ARG A C 1
ATOM 3197 O O . ARG A 1 428 ? 11.624 -7.006 18.771 1.00 93.44 428 ARG A O 1
ATOM 3204 N N . ALA A 1 429 ? 10.324 -8.733 18.141 1.00 90.56 429 ALA A N 1
ATOM 3205 C CA . ALA A 1 429 ? 9.965 -9.171 19.487 1.00 90.56 429 ALA A CA 1
ATOM 3206 C C . ALA A 1 429 ? 11.212 -9.438 20.348 1.00 90.56 429 ALA A C 1
ATOM 3208 O O . ALA A 1 429 ? 11.317 -8.956 21.475 1.00 90.56 429 ALA A O 1
ATOM 3209 N N . ARG A 1 430 ? 12.227 -10.120 19.793 1.00 93.00 430 ARG A N 1
ATOM 3210 C CA . ARG A 1 430 ? 13.514 -10.338 20.481 1.00 93.00 430 ARG A CA 1
ATOM 3211 C C . ARG A 1 430 ? 14.253 -9.033 20.778 1.00 93.00 430 ARG A C 1
ATOM 3213 O O . ARG A 1 430 ? 14.807 -8.890 21.865 1.00 93.00 430 ARG A O 1
ATOM 3220 N N . ARG A 1 431 ? 14.286 -8.085 19.833 1.00 91.62 431 ARG A N 1
ATOM 3221 C CA . ARG A 1 431 ? 14.900 -6.761 20.045 1.00 91.62 431 ARG A CA 1
ATOM 3222 C C . ARG A 1 431 ? 14.152 -5.950 21.106 1.00 91.62 431 ARG A C 1
ATOM 3224 O O . ARG A 1 431 ? 14.814 -5.336 21.938 1.00 91.62 431 ARG A O 1
ATOM 3231 N N . GLY A 1 432 ? 12.819 -5.991 21.098 1.00 89.12 432 GLY A N 1
ATOM 3232 C CA . GLY A 1 432 ? 11.955 -5.375 22.108 1.00 89.12 432 GLY A CA 1
ATOM 3233 C C . GLY A 1 432 ? 12.255 -5.922 23.499 1.00 89.12 432 GLY A C 1
ATOM 3234 O O . GLY A 1 432 ? 12.708 -5.176 24.359 1.00 89.12 432 GLY A O 1
ATOM 3235 N N . ALA A 1 433 ? 12.188 -7.245 23.668 1.00 90.81 433 ALA A N 1
ATOM 3236 C CA . ALA A 1 433 ? 12.498 -7.903 24.938 1.00 90.81 433 ALA A CA 1
ATOM 3237 C C . ALA A 1 433 ? 13.909 -7.568 25.461 1.00 90.81 433 ALA A C 1
ATOM 3239 O O . ALA A 1 433 ? 14.100 -7.329 26.653 1.00 90.81 433 ALA A O 1
ATOM 3240 N N . LEU A 1 434 ? 14.917 -7.506 24.581 1.00 92.12 434 LEU A N 1
ATOM 3241 C CA . LEU A 1 434 ? 16.271 -7.089 24.967 1.00 92.12 434 LEU A CA 1
ATOM 3242 C C . LEU A 1 434 ? 16.332 -5.613 25.388 1.00 92.12 434 LEU A C 1
ATOM 3244 O O . LEU A 1 434 ? 17.059 -5.281 26.327 1.00 92.12 434 LEU A O 1
ATOM 3248 N N . SER A 1 435 ? 15.587 -4.736 24.712 1.00 89.56 435 SER A N 1
ATOM 3249 C CA . SER A 1 435 ? 15.471 -3.322 25.080 1.00 89.56 435 SER A CA 1
ATOM 3250 C C . SER A 1 435 ? 14.801 -3.151 26.441 1.00 89.56 435 SER A C 1
ATOM 3252 O O . SER A 1 435 ? 15.291 -2.370 27.257 1.00 89.56 435 SER A O 1
ATOM 3254 N N . ASP A 1 436 ? 13.757 -3.926 26.725 1.00 89.44 436 ASP A N 1
ATOM 3255 C CA . ASP A 1 436 ? 13.039 -3.891 28.000 1.00 89.44 436 ASP A CA 1
ATOM 3256 C C . ASP A 1 436 ? 13.913 -4.388 29.146 1.00 89.44 436 ASP A C 1
ATOM 3258 O O . ASP A 1 436 ? 14.002 -3.739 30.188 1.00 89.44 436 ASP A O 1
ATOM 3262 N N . VAL A 1 437 ? 14.661 -5.477 28.939 1.00 93.00 437 VAL A N 1
ATOM 3263 C CA . VAL A 1 437 ? 15.649 -5.958 29.915 1.00 93.00 437 VAL A CA 1
ATOM 3264 C C . VAL A 1 437 ? 16.735 -4.906 30.149 1.00 93.00 437 VAL A C 1
ATOM 3266 O O . VAL A 1 437 ? 17.080 -4.617 31.295 1.00 9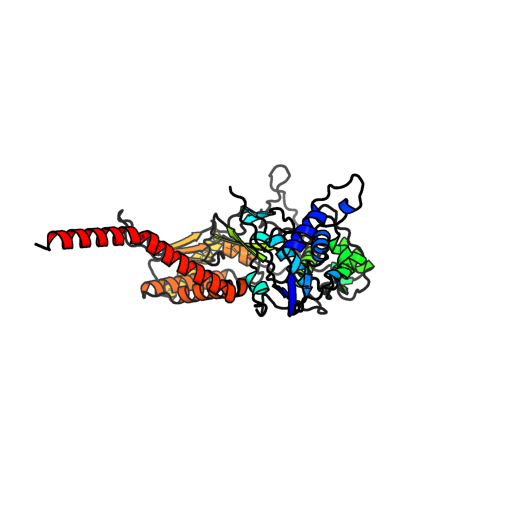3.00 437 VAL A O 1
ATOM 3269 N N . ALA A 1 438 ? 17.260 -4.284 29.091 1.00 92.50 438 ALA A N 1
ATOM 3270 C CA . ALA A 1 438 ? 18.254 -3.222 29.225 1.00 92.50 438 ALA A CA 1
ATOM 3271 C C . ALA A 1 438 ? 17.683 -1.983 29.937 1.00 92.50 438 ALA A C 1
ATOM 3273 O O . ALA A 1 438 ? 18.378 -1.362 30.744 1.00 92.50 438 ALA A O 1
ATOM 3274 N N . GLY A 1 439 ? 16.425 -1.633 29.665 1.00 91.12 439 GLY A N 1
ATOM 3275 C CA . GLY A 1 439 ? 15.685 -0.563 30.325 1.00 91.12 439 GLY A CA 1
ATOM 3276 C C . GLY A 1 439 ? 15.482 -0.847 31.810 1.00 91.12 439 GLY A C 1
ATOM 3277 O O . GLY A 1 439 ? 15.818 -0.004 32.640 1.00 91.12 439 GLY A O 1
ATOM 3278 N N . PHE A 1 440 ? 15.043 -2.059 32.150 1.00 92.19 440 PHE A N 1
ATOM 3279 C CA . PHE A 1 440 ? 14.893 -2.528 33.524 1.00 92.19 440 PHE A CA 1
ATOM 3280 C C . PHE A 1 440 ? 16.221 -2.494 34.279 1.00 92.19 440 PHE A C 1
ATOM 3282 O O . PHE A 1 440 ? 16.290 -1.919 35.363 1.00 92.19 440 PHE A O 1
ATOM 3289 N N . VAL A 1 441 ? 17.300 -3.039 33.707 1.00 94.38 441 VAL A N 1
ATOM 3290 C CA . VAL A 1 441 ? 18.639 -2.989 34.319 1.00 94.38 441 VAL A CA 1
ATOM 3291 C C . VAL A 1 441 ? 19.085 -1.538 34.501 1.00 94.38 441 VAL A C 1
ATOM 3293 O O . VAL A 1 441 ? 19.560 -1.171 35.573 1.00 94.38 441 VAL A O 1
ATOM 3296 N N . ARG A 1 442 ? 18.877 -0.669 33.504 1.00 94.69 442 ARG A N 1
ATOM 3297 C CA . ARG A 1 442 ? 19.208 0.762 33.600 1.00 94.69 442 ARG A CA 1
ATOM 3298 C C . ARG A 1 442 ? 18.399 1.483 34.687 1.00 94.69 442 ARG A C 1
ATOM 3300 O O . ARG A 1 442 ? 18.941 2.371 35.340 1.00 94.69 442 ARG A O 1
ATOM 3307 N N . ALA A 1 443 ? 17.138 1.119 34.886 1.00 93.00 443 ALA A N 1
ATOM 3308 C CA . ALA A 1 443 ? 16.281 1.711 35.908 1.00 93.00 443 ALA A CA 1
ATOM 3309 C C . ALA A 1 443 ? 16.590 1.179 37.318 1.00 93.00 443 ALA A C 1
ATOM 3311 O O . ALA A 1 443 ? 16.543 1.933 38.287 1.00 93.00 443 ALA A O 1
ATOM 3312 N N . THR A 1 444 ? 16.932 -0.106 37.445 1.00 94.19 444 THR A N 1
ATOM 3313 C CA . THR A 1 444 ? 17.071 -0.784 38.745 1.00 94.19 444 THR A CA 1
ATOM 3314 C C . THR A 1 444 ? 18.498 -0.834 39.285 1.00 94.19 444 THR A C 1
ATOM 3316 O O . THR A 1 444 ? 18.669 -0.928 40.504 1.00 94.19 444 THR A O 1
ATOM 3319 N N . TRP A 1 445 ? 19.533 -0.690 38.444 1.00 96.94 445 TRP A N 1
ATOM 3320 C CA . TRP A 1 445 ? 20.924 -0.738 38.913 1.00 96.94 445 TRP A CA 1
ATOM 3321 C C . TRP A 1 445 ? 21.262 0.279 40.020 1.00 96.94 445 TRP A C 1
ATOM 3323 O O . TRP A 1 445 ? 22.022 -0.101 40.914 1.00 96.94 445 TRP A O 1
ATOM 3333 N N . PRO A 1 446 ? 20.713 1.519 40.068 1.00 97.19 446 PRO A N 1
ATOM 3334 C CA . PRO A 1 446 ? 21.024 2.439 41.158 1.00 97.19 446 PRO A CA 1
ATOM 3335 C C . PRO A 1 446 ? 20.485 1.924 42.496 1.00 97.19 446 PRO A C 1
ATOM 3337 O O . PRO A 1 446 ? 21.162 2.035 43.514 1.00 97.19 446 PRO A O 1
ATOM 3340 N N . ALA A 1 447 ? 19.299 1.305 42.500 1.00 94.81 447 ALA A N 1
ATOM 3341 C CA . ALA A 1 447 ? 18.720 0.710 43.702 1.00 94.81 447 ALA A CA 1
ATOM 3342 C C . ALA A 1 447 ? 19.557 -0.479 44.191 1.00 94.81 447 ALA A C 1
ATOM 3344 O O . ALA A 1 447 ? 19.815 -0.604 45.387 1.00 94.81 447 ALA A O 1
ATOM 3345 N N . TRP A 1 448 ? 20.038 -1.315 43.268 1.00 95.19 448 TRP A N 1
ATOM 3346 C CA . TRP A 1 448 ? 20.915 -2.439 43.60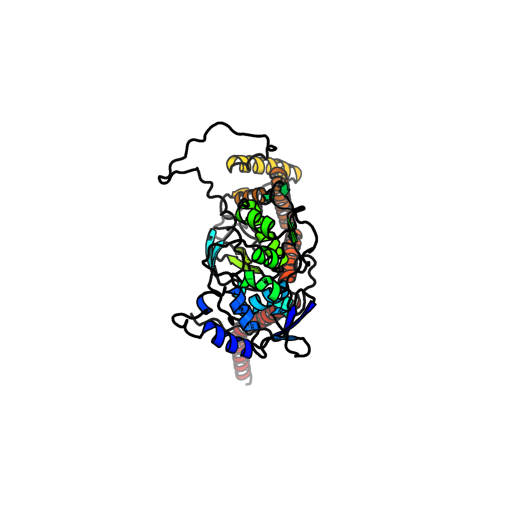1 1.00 95.19 448 TRP A CA 1
ATOM 3347 C C . TRP A 1 448 ? 22.261 -1.958 44.145 1.00 95.19 448 TRP A C 1
ATOM 3349 O O . TRP A 1 448 ? 22.762 -2.522 45.114 1.00 95.19 448 TRP A O 1
ATOM 3359 N N . LEU A 1 449 ? 22.815 -0.877 43.585 1.00 97.06 449 LEU A N 1
ATOM 3360 C CA . LEU A 1 449 ? 24.022 -0.238 44.105 1.00 97.06 449 LEU A CA 1
ATOM 3361 C C . LEU A 1 449 ? 23.802 0.294 45.528 1.00 97.06 449 LEU A C 1
ATOM 3363 O O . LEU A 1 449 ? 24.624 0.036 46.404 1.00 97.06 449 LEU A O 1
ATOM 3367 N N . ILE A 1 450 ? 22.691 0.994 45.781 1.00 96.62 450 ILE A N 1
ATOM 3368 C CA . ILE A 1 450 ? 22.340 1.506 47.116 1.00 96.62 450 ILE A CA 1
ATOM 3369 C C . ILE A 1 450 ? 22.196 0.352 48.112 1.00 96.62 450 ILE A C 1
ATOM 3371 O O . ILE A 1 450 ? 22.758 0.416 49.205 1.00 96.62 450 ILE A O 1
ATOM 3375 N N . ALA A 1 451 ? 21.495 -0.720 47.736 1.00 95.44 451 ALA A N 1
ATOM 3376 C CA . ALA A 1 451 ? 21.333 -1.903 48.575 1.00 95.44 451 ALA A CA 1
ATOM 3377 C C . ALA A 1 451 ? 22.679 -2.591 48.863 1.00 95.44 451 ALA A C 1
ATOM 3379 O O . ALA A 1 451 ? 22.948 -2.959 50.008 1.00 95.44 451 ALA A O 1
ATOM 3380 N N . ALA A 1 452 ? 23.554 -2.713 47.860 1.00 96.19 452 ALA A N 1
ATOM 3381 C CA . ALA A 1 452 ? 24.891 -3.281 48.016 1.00 96.19 452 ALA A CA 1
ATOM 3382 C C . ALA A 1 452 ? 25.769 -2.434 48.951 1.00 96.19 452 ALA A C 1
ATOM 3384 O O . ALA A 1 452 ? 26.397 -2.977 49.860 1.00 96.19 452 ALA A O 1
ATOM 3385 N N . VAL A 1 453 ? 25.764 -1.105 48.790 1.00 97.25 453 VAL A N 1
ATOM 3386 C CA . VAL A 1 453 ? 26.477 -0.173 49.679 1.00 97.25 453 VAL A CA 1
ATOM 3387 C C . VAL A 1 453 ? 25.917 -0.243 51.100 1.00 97.25 453 VAL A C 1
ATOM 3389 O O . VAL A 1 453 ? 26.686 -0.367 52.050 1.00 97.25 453 VAL A O 1
ATOM 3392 N N . GLY A 1 454 ? 24.592 -0.228 51.260 1.00 96.38 454 GLY A N 1
ATOM 3393 C CA . GLY A 1 454 ? 23.936 -0.354 52.562 1.00 96.38 454 GLY A CA 1
ATOM 3394 C C . GLY A 1 454 ? 24.289 -1.664 53.270 1.00 96.38 454 GLY A C 1
ATOM 3395 O O . GLY A 1 454 ? 24.626 -1.655 54.452 1.00 96.38 454 GLY A O 1
ATOM 3396 N N . THR A 1 455 ? 24.304 -2.777 52.533 1.00 95.69 455 THR A N 1
ATOM 3397 C CA . THR A 1 455 ? 24.688 -4.097 53.057 1.00 95.69 455 THR A CA 1
ATOM 3398 C C . THR A 1 455 ? 26.160 -4.129 53.471 1.00 95.69 455 THR A C 1
ATOM 3400 O O . THR A 1 455 ? 26.483 -4.612 54.555 1.00 95.69 455 THR A O 1
ATOM 3403 N N . ALA A 1 456 ? 27.058 -3.567 52.654 1.00 94.75 456 ALA A N 1
ATOM 3404 C CA . ALA A 1 456 ? 28.482 -3.485 52.973 1.00 94.75 456 ALA A CA 1
ATOM 3405 C C . ALA A 1 456 ? 28.746 -2.631 54.225 1.00 94.75 456 ALA A C 1
ATOM 3407 O O . ALA A 1 456 ? 29.529 -3.021 55.091 1.00 94.75 456 ALA A O 1
ATOM 3408 N N . LEU A 1 457 ? 28.058 -1.493 54.361 1.00 95.00 457 LEU A N 1
ATOM 3409 C CA . LEU A 1 457 ? 28.151 -0.638 55.547 1.00 95.00 457 LEU A CA 1
ATOM 3410 C C . LEU A 1 457 ? 27.622 -1.344 56.804 1.00 95.00 457 LEU A C 1
ATOM 3412 O O . LEU A 1 457 ? 28.270 -1.282 57.849 1.00 95.00 457 LEU A O 1
ATOM 3416 N N . ALA A 1 458 ? 26.490 -2.047 56.705 1.00 92.56 458 ALA A N 1
ATOM 3417 C CA . ALA A 1 458 ? 25.925 -2.817 57.813 1.00 92.56 458 ALA A CA 1
ATOM 3418 C C . ALA A 1 458 ? 26.864 -3.947 58.268 1.00 92.56 458 ALA A C 1
ATOM 3420 O O . ALA A 1 458 ? 27.087 -4.118 59.468 1.00 92.56 458 ALA A O 1
ATOM 3421 N N . TRP A 1 459 ? 27.474 -4.667 57.321 1.00 94.12 459 TRP A N 1
ATOM 3422 C CA . TRP A 1 459 ? 28.465 -5.707 57.608 1.00 94.12 459 TRP A CA 1
ATOM 3423 C C . TRP A 1 459 ? 29.687 -5.147 58.350 1.00 94.12 459 TRP A C 1
ATOM 3425 O O . TRP A 1 459 ? 30.100 -5.689 59.374 1.00 94.12 459 TRP A O 1
ATOM 3435 N N . CYS A 1 460 ? 30.233 -4.018 57.888 1.00 92.62 460 CYS A N 1
ATOM 3436 C CA . CYS A 1 460 ? 31.362 -3.350 58.540 1.00 92.62 460 CYS A CA 1
ATOM 3437 C C . CYS A 1 460 ? 31.029 -2.827 59.950 1.00 92.62 460 CYS A C 1
ATOM 3439 O O . CYS A 1 460 ? 31.915 -2.767 60.801 1.00 92.62 460 CYS A O 1
ATOM 3441 N N . ALA A 1 461 ? 29.775 -2.447 60.215 1.00 89.31 461 ALA A N 1
ATOM 3442 C CA . ALA A 1 461 ? 29.339 -1.969 61.527 1.00 89.31 461 ALA A CA 1
ATOM 3443 C C . ALA A 1 461 ? 29.074 -3.105 62.534 1.00 89.31 461 ALA A C 1
ATOM 3445 O O . ALA A 1 461 ? 29.316 -2.920 63.726 1.00 89.31 461 ALA A O 1
ATOM 3446 N N . GLY A 1 462 ? 28.593 -4.264 62.066 1.00 82.44 462 GLY A N 1
ATOM 3447 C CA . GLY A 1 462 ? 28.260 -5.428 62.898 1.00 82.44 462 GLY A CA 1
ATOM 3448 C C . GLY A 1 462 ? 29.423 -6.382 63.194 1.00 82.44 462 GLY A C 1
ATOM 3449 O O . GLY A 1 462 ? 29.290 -7.247 64.051 1.00 82.44 462 GLY A O 1
ATOM 3450 N N . GLY A 1 463 ? 30.565 -6.236 62.517 1.00 62.75 463 GLY A N 1
ATOM 3451 C CA . GLY A 1 463 ? 31.774 -7.040 62.736 1.00 62.75 463 GLY A CA 1
ATOM 3452 C C . GLY A 1 463 ? 32.640 -6.603 63.927 1.00 62.75 463 GLY A C 1
ATOM 3453 O O . GLY A 1 463 ? 33.864 -6.581 63.789 1.00 62.75 463 GLY A O 1
ATOM 3454 N N . ARG A 1 464 ? 32.035 -6.220 65.060 1.00 50.28 464 ARG A N 1
ATOM 3455 C CA . ARG A 1 464 ? 32.731 -6.006 66.343 1.00 50.28 464 ARG A CA 1
ATOM 3456 C C . ARG A 1 464 ? 32.339 -7.051 67.368 1.00 50.28 464 ARG A C 1
ATOM 3458 O O . ARG A 1 464 ? 31.123 -7.307 67.489 1.00 50.28 464 ARG A O 1
#

Secondary structure (DSSP, 8-state):
-PPPPPPPPPSEEE-TTS-EEEE-HHHHHHHHHHHHSS---TT-GGGG--HHHHHHHHHTSTTTEEETTS-B--GGGSBHHHHHHHHHHHHHTTSS--PPEEEE-TTT--EEEE-HHHH---HHHHHT----TTTTPPP-TTSEEEEEEEEETTEEEEEEEE---BHHHHHHHHT--TTS-----HHHHHHHTEEEETTB--HHHHHHHHHT--HHHHHHHHHHHHHHHS-TT-EEEEE-TTT--EEEEESSS--SSPPPP---S------B-TTSPBPPPP----------PPPP-HHHHHHHHHHHHHHHHHHHT--S-EEEEE-SPPPB-TT-PBPSEEEEPPBPP-TT--PBPPEEEEEHHHHHHHHHH-TT--HHHHHHHHHHHHHHHHHHHHHT--HHHHHHHHHHHHHHHHHH-HHHHHHHHHHHHHHHHHHHHHHHHHHHHHHHHHHHHHHHHH--

Organism: Sorangium cellulosum (strain So ce56) (NCBI:txid448385)

pLDDT: mean 90.5, std 15.12, range [37.5, 98.75]

Foldseek 3Di:
DPDPDQAAQQQWWQFLVRWIKGFDRVQLLVQLCVLPVDPPPPDDPNVQFAPLVSLLSSCCGPQGIDGPVSHHDRQQQDWLQRSLLSSLSCCLSVSHDFFWDWDAFLQARHIDTDQQSVQAQRQCGNVVVLPPCAQSPADDAPDWDAFPWFDQPPDIFGTWGFHIDGNNLLRVLSRHYPPDDDQQALSNCRNLRTCDGHPDRRSHSVSVRLVPTDPRRVLVSVVSSCVNNHRSSQWGWDQDPPFRATDTAGGNNDDSDDRDPPPRPDPVPLVQDVVGDRDDDDPDDDDDDPPPPPQDDQVRLVVLLVVLLVVLCVVVVHDFEAEEEDAHRAHADNLNHGDQKAKDPWDQQDPVGDTGTIYMYGYSVNLNVVVVVDVPDDSSVVSNVSSNVNVLQVVQVVVVHRVVVVVVVVVSVVVCCSNNPPVNVVVVVVVVVVVVVVVCCVVCVVVVVVVVVVVVVVVVVPPD

Sequence (464 aa):
MPAPARRLLPAQVHLPSGGVARLSDAAARARASSVFGAPAGRGGERASLGRCALDVQVLAGPSVLADARGAPLDPLGLPLTDAHVLRALLASAGVVPEEPGAYTCENCSAPFEVAPSGLLEIGPFTDGELDDPELDRPFDFGVSHPIPALRVGRSVCRAVRLVERTVEEAMPLLRLPDDGVLRVTPSLVVAMGIAALGRERRAPVIADALASAPDEAWAAIVDLYHEARYPARLLAVYRCQGCGARNDLDVPLDRELARAPLRAAGVDGADTNELGEPRPTRPGARARASASSAFPDLDGFEARVRAAAGRIYEARGVRNIDLFIDAGVPACDDGGEPLLGCYTPGTPADALGIAHPPEIRIFYRTFRSEAREDPGFDIDAEIEETIDHEVTHHLHHLAGSDPLDDEEHEQITREELRRVGHAEAVRRARRGALSDVAGFVRATWPAWLIAAVGTALAWCAGGR

Radius of gyration: 28.55 Å; chains: 1; bounding box: 67×53×100 Å